Protein AF-A0A9D7C8M6-F1 (afdb_monomer_lite)

Sequence (426 aa):
MTTSRDESRGAADGFTLLFREEYPRLYGYVQRLCGEPDLAADVVQDAFVRLHARGERPGSTRAWLITVATNLLRNARTTHTRRRALLHRIVPGAGEGGASVVTDRDNPVRAMEASDERARVRAAIATLSRRDHELLSLLAGGYRYREMAEALQLNPASIGTLLARAKLSFRAAYGGHDDAPETGTIQALVHGELSPVEQAAAIGHEAVCEPCRAAVSQARREDAWVRGRLAALDETPPAVADVMPRVPRTPQRAQLRTRWGRAATVLVMLGGASLAWAMPTVRGPVMAWLGKAFRDATSRVAEPTPVVQLPTPTASPGSGVSVMPGARFTVTVAVSQDVGTVFVRVVDGAELSVRASGGNVSLESLDEALLVRNPDGDGDYFVEIPRTAPRVEVRVNATRLVLVEHGVIAPAGIALDTGWTSYPIR

Radius of gyration: 29.13 Å; chains: 1; bounding box: 79×61×92 Å

Foldseek 3Di:
DPPVVVVVVVVVVVLLVCCVVCVQLQLLLLCLVPVDNVLSLVLLLVLSVVCVLVVDADPQNLLSSLLSSVVSSVVVCVVVVVVVVVVCVVDVPPPCDDNPLPAPPPDPVVSVVLVVLLVLQVQLLVPADPLLSSLLSNLLSLHDLVSSCSNVVHDSLCSLVSPQVSLVSSCVSSPDDDDHGDDSVLSCLLSVNDDPVVNVVLVVCCVPPPVSVVNNVVSNVSSVVSSVSSCSSDDDRDDCVVSVPPPPPPPDPPDPPPPVVVVVPPPPPDDDDDDDDDDDDDDDDPVVVVVVVPVVPPPDDDDDDDDPDDDDPPADPFDKDKAQADQAAEEEEEAPDQEEKEWEAEDQDRIKMKGKRDAPWDWDDDPRYIYIYGHVRYTYMYIYHYLCHQWYWYYYPPHTQFIAGSQATPPVRHRGDRDIDIDGRD

Secondary structure (DSSP, 8-state):
--HHHHHHHHHHHHHHHHHHHHHHHHHHHHHHHHS-HHHHHHHHHHHHHHHHHT-SPPTTHHHHHHHHHHHHHHHHHHHHHHHHHHHHHHSTTTT---------TT-HHHHHHHHHHHHHHHHHHHTS-HHHHHHHHHHHTT--HHHHHHHHT--GGGHHHHHHHHHHHHHHHHT----PPPPHHHHHHHHT-S-HHHHHHHHHHHHH-HHHHHHHHHHHHHHHHHHHHHHTTPPPPPPHHHHS--------S-STTSSSTTTTTSSSSS--------------TTHHHHHHHTSTTS----PPPPP-PPPPP---S--EEEE---SSEEEEEEESSSB-EEEEEEESSSSEEEEEESS--EEEE-SSEEEEEETT-B-EEEEEEETT-SEEEEEETTEEEEEEETTEETTTTEE--SSPEEEE--

Structure (mmCIF, N/CA/C/O backbone):
data_AF-A0A9D7C8M6-F1
#
_entry.id   AF-A0A9D7C8M6-F1
#
loop_
_atom_site.group_PDB
_atom_site.id
_atom_site.type_symbol
_atom_site.label_atom_id
_atom_site.label_alt_id
_atom_site.label_comp_id
_atom_site.label_asym_id
_atom_site.label_entity_id
_atom_site.label_seq_id
_atom_site.pdbx_PDB_ins_code
_atom_site.Cartn_x
_atom_site.Cartn_y
_atom_site.Cartn_z
_atom_site.occupancy
_atom_site.B_iso_or_equiv
_atom_site.auth_seq_id
_atom_site.auth_comp_id
_atom_site.auth_asym_id
_atom_site.auth_atom_id
_atom_site.pdbx_PDB_model_num
ATOM 1 N N . MET A 1 1 ? -33.251 30.093 8.590 1.00 41.00 1 MET A N 1
ATOM 2 C CA . MET A 1 1 ? -33.376 28.658 8.953 1.00 41.00 1 MET A CA 1
ATOM 3 C C . MET A 1 1 ? -33.076 27.752 7.742 1.00 41.00 1 MET A C 1
ATOM 5 O O . MET A 1 1 ? -33.757 26.761 7.526 1.00 41.00 1 MET A O 1
ATOM 9 N N . THR A 1 2 ? -32.055 28.089 6.939 1.00 43.97 2 THR A N 1
ATOM 10 C CA . THR A 1 2 ? -31.780 27.501 5.607 1.00 43.97 2 THR A CA 1
ATOM 11 C C . THR A 1 2 ? -30.392 26.854 5.475 1.00 43.97 2 THR A C 1
ATOM 13 O O . THR A 1 2 ? -30.150 26.167 4.493 1.00 43.97 2 THR A O 1
ATOM 16 N N . THR A 1 3 ? -29.505 26.993 6.465 1.00 47.31 3 THR A N 1
ATOM 17 C CA . THR A 1 3 ? -28.091 26.571 6.395 1.00 47.31 3 THR A CA 1
ATOM 18 C C . THR A 1 3 ? -27.888 25.050 6.479 1.00 47.31 3 THR A C 1
ATOM 20 O O . THR A 1 3 ? -27.184 24.473 5.660 1.00 47.31 3 THR A O 1
ATOM 23 N N . SER A 1 4 ? -28.606 24.359 7.370 1.00 49.19 4 SER A N 1
ATOM 24 C CA . SER A 1 4 ? -28.454 22.904 7.588 1.00 49.19 4 SER A CA 1
ATOM 25 C C . SER A 1 4 ? -28.790 22.031 6.360 1.00 49.19 4 SER A C 1
ATOM 27 O O . SER A 1 4 ? -28.248 20.934 6.197 1.00 49.19 4 SER A O 1
ATOM 29 N N . ARG A 1 5 ? -29.689 22.495 5.479 1.00 43.88 5 ARG A N 1
ATOM 30 C CA . ARG A 1 5 ? -30.117 21.746 4.281 1.00 43.88 5 ARG A CA 1
ATOM 31 C C . ARG A 1 5 ? -29.143 21.895 3.109 1.00 43.88 5 ARG A C 1
ATOM 33 O O . ARG A 1 5 ? -29.113 21.025 2.244 1.00 43.88 5 ARG A O 1
ATOM 40 N N . ASP A 1 6 ? -28.377 22.981 3.094 1.00 48.97 6 ASP A N 1
ATOM 41 C CA . ASP A 1 6 ? -27.385 23.277 2.059 1.00 48.97 6 ASP A CA 1
ATOM 42 C C . ASP A 1 6 ? -26.040 22.606 2.391 1.00 48.97 6 ASP A C 1
ATOM 44 O O . ASP A 1 6 ? -25.444 21.943 1.546 1.00 48.97 6 ASP A O 1
ATOM 48 N N . GLU A 1 7 ? -25.643 22.618 3.671 1.00 52.38 7 GLU A N 1
ATOM 49 C CA . GLU A 1 7 ? -24.453 21.909 4.175 1.00 52.38 7 GLU A CA 1
ATOM 50 C C . GLU A 1 7 ? -24.545 20.386 3.991 1.00 52.38 7 GLU A C 1
ATOM 52 O O . GLU A 1 7 ? -23.583 19.737 3.580 1.00 52.38 7 GLU A O 1
ATOM 57 N N . SER A 1 8 ? -25.719 19.797 4.243 1.00 52.69 8 SER A N 1
ATOM 58 C CA . SER A 1 8 ? -25.940 18.353 4.069 1.00 52.69 8 SER A CA 1
ATOM 59 C C . SER A 1 8 ? -25.961 17.916 2.600 1.00 52.69 8 SER A C 1
ATOM 61 O O . SER A 1 8 ? -25.552 16.795 2.294 1.00 52.69 8 SER A O 1
ATOM 63 N N . ARG A 1 9 ? -26.379 18.798 1.681 1.00 53.88 9 ARG A N 1
ATOM 64 C CA . ARG A 1 9 ? -26.265 18.577 0.231 1.00 53.88 9 ARG A CA 1
ATOM 65 C C . ARG A 1 9 ? -24.811 18.656 -0.231 1.00 53.88 9 ARG A C 1
ATOM 67 O O . ARG A 1 9 ? -24.339 17.713 -0.854 1.00 53.88 9 ARG A O 1
ATOM 74 N N . GLY A 1 10 ? -24.081 19.697 0.170 1.00 54.91 10 GLY A N 1
ATOM 75 C CA . GLY A 1 10 ? -22.659 19.842 -0.158 1.00 54.91 10 GLY A CA 1
ATOM 76 C C . GLY A 1 10 ? -21.787 18.697 0.376 1.00 54.91 10 GLY A C 1
ATOM 77 O O . GLY A 1 10 ? -20.892 18.220 -0.322 1.00 54.91 10 GLY A O 1
ATOM 78 N N . ALA A 1 11 ? -22.076 18.185 1.578 1.00 57.66 11 ALA A N 1
ATOM 79 C CA . ALA A 1 11 ? -21.375 17.030 2.145 1.00 57.66 11 ALA A CA 1
ATOM 80 C C . ALA A 1 11 ? -21.662 15.717 1.386 1.00 57.66 11 ALA A C 1
ATOM 82 O O . ALA A 1 11 ? -20.740 14.929 1.153 1.00 57.66 11 ALA A O 1
ATOM 83 N N . ALA A 1 12 ? -22.914 15.492 0.968 1.00 60.81 12 ALA A N 1
ATOM 84 C CA . ALA A 1 12 ? -23.305 14.332 0.163 1.00 60.81 12 ALA A CA 1
ATOM 85 C C . ALA A 1 12 ? -22.683 14.370 -1.245 1.00 60.81 12 ALA A C 1
ATOM 87 O O . ALA A 1 12 ? -22.201 13.345 -1.741 1.00 60.81 12 ALA A O 1
ATOM 88 N N . ASP A 1 13 ? -22.614 15.553 -1.853 1.00 71.00 13 ASP A N 1
ATOM 89 C CA . ASP A 1 13 ? -21.980 15.758 -3.156 1.00 71.00 13 ASP A CA 1
ATOM 90 C C . ASP A 1 13 ? -20.459 15.558 -3.057 1.00 71.00 13 ASP A C 1
ATOM 92 O O . ASP A 1 13 ? -19.864 14.831 -3.856 1.00 71.00 13 ASP A O 1
ATOM 96 N N . GLY A 1 14 ? -19.831 16.085 -2.000 1.00 78.62 14 GLY A N 1
ATOM 97 C CA . GLY A 1 14 ? -18.407 15.893 -1.736 1.00 78.62 14 GLY A CA 1
ATOM 98 C C . GLY A 1 14 ? -18.023 14.437 -1.450 1.00 78.62 14 GLY A C 1
ATOM 99 O O . GLY A 1 14 ? -16.923 14.014 -1.815 1.00 78.62 14 GLY A O 1
ATOM 100 N N . PHE A 1 15 ? -18.875 13.660 -0.771 1.00 80.88 15 PHE A N 1
ATOM 101 C CA . PHE A 1 15 ? -18.652 12.221 -0.567 1.00 80.88 15 PHE A CA 1
ATOM 102 C C . PHE A 1 15 ? -18.799 11.443 -1.877 1.00 80.88 15 PHE A C 1
ATOM 104 O O . PHE A 1 15 ? -17.972 10.586 -2.171 1.00 80.88 15 PHE A O 1
ATOM 111 N N . THR A 1 16 ? -19.808 11.774 -2.684 1.00 81.38 16 THR A N 1
ATOM 112 C CA . THR A 1 16 ? -20.058 11.117 -3.976 1.00 81.38 16 THR A CA 1
ATOM 113 C C . THR A 1 16 ? -18.889 11.308 -4.943 1.00 81.38 16 THR A C 1
ATOM 115 O O . THR A 1 16 ? -18.483 10.354 -5.607 1.00 81.38 16 THR A O 1
ATOM 118 N N . LEU A 1 17 ? -18.317 12.515 -5.001 1.00 84.69 17 LEU A N 1
ATOM 119 C CA . LEU A 1 17 ? -17.122 12.793 -5.804 1.00 84.69 17 LEU A CA 1
ATOM 120 C C . LEU A 1 17 ? -15.916 11.984 -5.318 1.00 84.69 17 LEU A C 1
ATOM 122 O O . LEU A 1 17 ? -15.304 11.274 -6.111 1.00 84.69 17 LEU A O 1
ATOM 126 N N . LEU A 1 18 ? -15.643 12.005 -4.008 1.00 87.81 18 LEU A N 1
ATOM 127 C CA . LEU A 1 18 ? -14.565 11.210 -3.419 1.00 87.81 18 LEU A CA 1
ATOM 128 C C . LEU A 1 18 ? -14.733 9.715 -3.722 1.00 87.81 18 LEU A C 1
ATOM 130 O O . LEU A 1 18 ? -13.766 9.057 -4.086 1.00 87.81 18 LEU A O 1
ATOM 134 N N . PHE A 1 19 ? -15.947 9.178 -3.581 1.00 87.19 19 PHE A N 1
ATOM 135 C CA . PHE A 1 19 ? -16.233 7.774 -3.866 1.00 87.19 19 PHE A CA 1
ATOM 136 C C . PHE A 1 19 ? -15.944 7.440 -5.331 1.00 87.19 19 PHE A C 1
ATOM 138 O O . PHE A 1 19 ? -15.232 6.482 -5.605 1.00 87.19 19 PHE A O 1
ATOM 145 N N . ARG A 1 20 ? -16.441 8.246 -6.279 1.00 86.69 20 ARG A N 1
ATOM 146 C CA . ARG A 1 20 ? -16.210 8.027 -7.718 1.00 86.69 20 ARG A CA 1
ATOM 147 C C . ARG A 1 20 ? -14.730 8.039 -8.086 1.00 86.69 20 ARG A C 1
ATOM 149 O O . ARG A 1 20 ? -14.314 7.243 -8.920 1.00 86.69 20 ARG A O 1
ATOM 156 N N . GLU A 1 21 ? -13.957 8.933 -7.480 1.00 89.25 21 GLU A N 1
ATOM 157 C CA . GLU A 1 21 ? -12.525 9.068 -7.752 1.00 89.25 21 GLU A CA 1
ATOM 158 C C . GLU A 1 21 ? -11.691 7.960 -7.098 1.00 89.25 21 GLU A C 1
ATOM 160 O O . GLU A 1 21 ? -10.744 7.450 -7.695 1.00 89.25 21 GLU A O 1
ATOM 165 N N . GLU A 1 22 ? -12.018 7.599 -5.858 1.00 92.06 22 GLU A N 1
ATOM 166 C CA . GLU A 1 22 ? -11.144 6.781 -5.021 1.00 92.06 22 GLU A CA 1
ATOM 167 C C . GLU A 1 22 ? -11.535 5.298 -5.006 1.00 92.06 22 GLU A C 1
ATOM 169 O O . GLU A 1 22 ? -10.665 4.447 -4.822 1.00 92.06 22 GLU A O 1
ATOM 174 N N . TYR A 1 23 ? -12.804 4.962 -5.263 1.00 92.00 23 TYR A N 1
ATOM 175 C CA . TYR A 1 23 ? -13.274 3.575 -5.301 1.00 92.00 23 TYR A CA 1
ATOM 176 C C . TYR A 1 23 ? -12.474 2.698 -6.280 1.00 92.00 23 TYR A C 1
ATOM 178 O O . TYR A 1 23 ? -11.969 1.666 -5.838 1.00 92.00 23 TYR A O 1
ATOM 186 N N . PRO A 1 24 ? -12.254 3.089 -7.556 1.00 92.12 24 PRO A N 1
ATOM 187 C CA . PRO A 1 24 ? -11.516 2.246 -8.500 1.00 92.12 24 PRO A CA 1
ATOM 188 C C . PRO A 1 24 ? -10.067 1.992 -8.065 1.00 92.12 24 PRO A C 1
ATOM 190 O O . PRO A 1 24 ? -9.542 0.892 -8.232 1.00 92.12 24 PRO A O 1
ATOM 193 N N . ARG A 1 25 ? -9.420 3.004 -7.470 1.00 93.94 25 ARG A N 1
ATOM 194 C CA . ARG A 1 25 ? -8.023 2.931 -7.014 1.00 93.94 25 ARG A CA 1
ATOM 195 C C . ARG A 1 25 ? -7.882 2.008 -5.808 1.00 93.94 25 ARG A C 1
ATOM 197 O O . ARG A 1 25 ? -6.992 1.155 -5.793 1.00 93.94 25 ARG A O 1
ATOM 204 N N . LEU A 1 26 ? -8.783 2.153 -4.833 1.00 95.50 26 LEU A N 1
ATOM 205 C CA . LEU A 1 26 ? -8.794 1.334 -3.625 1.00 95.50 26 LEU A CA 1
ATOM 206 C C . LEU A 1 26 ? -9.194 -0.112 -3.937 1.00 95.50 26 LEU A C 1
ATOM 208 O O . LEU A 1 26 ? -8.595 -1.035 -3.390 1.00 95.50 26 LEU A O 1
ATOM 212 N N . TYR A 1 27 ? -10.139 -0.310 -4.860 1.00 94.56 27 TYR A N 1
ATOM 213 C CA . TYR A 1 27 ? -10.508 -1.627 -5.377 1.00 94.56 27 TYR A CA 1
ATOM 214 C C . TYR A 1 27 ? -9.325 -2.335 -6.024 1.00 94.56 27 TYR A C 1
ATOM 216 O O . TYR A 1 27 ? -8.972 -3.420 -5.574 1.00 94.56 27 TYR A O 1
ATOM 224 N N . GLY A 1 28 ? -8.644 -1.706 -6.988 1.00 93.31 28 GLY A N 1
ATOM 225 C CA . GLY A 1 28 ? -7.470 -2.314 -7.623 1.00 93.31 28 GLY A CA 1
ATOM 226 C C . GLY A 1 28 ? -6.359 -2.631 -6.614 1.00 93.31 28 GLY A C 1
ATOM 227 O O . GLY A 1 28 ? -5.719 -3.678 -6.689 1.00 93.31 28 GLY A O 1
ATOM 228 N N . TYR A 1 29 ? -6.154 -1.768 -5.610 1.00 95.69 29 TYR A N 1
ATOM 229 C CA . TYR A 1 29 ? -5.229 -2.051 -4.510 1.00 95.69 29 TYR A CA 1
ATOM 230 C C . TYR A 1 29 ? -5.611 -3.322 -3.737 1.00 95.69 29 TYR A C 1
ATOM 232 O O . TYR A 1 29 ? -4.783 -4.221 -3.599 1.00 95.69 29 TYR A O 1
ATOM 240 N N . VAL A 1 30 ? -6.851 -3.415 -3.250 1.00 94.56 30 VAL A N 1
ATOM 241 C CA . VAL A 1 30 ? -7.323 -4.556 -2.449 1.00 94.56 30 VAL A CA 1
ATOM 242 C C . VAL A 1 30 ? -7.353 -5.835 -3.287 1.00 94.56 30 VAL A C 1
ATOM 244 O O . VAL A 1 30 ? -6.917 -6.883 -2.811 1.00 94.56 30 VAL A O 1
ATOM 247 N N . GLN A 1 31 ? -7.794 -5.742 -4.541 1.00 92.38 31 GLN A N 1
ATOM 248 C CA . GLN A 1 31 ? -7.853 -6.858 -5.473 1.00 92.38 31 GLN A CA 1
ATOM 249 C C . GLN A 1 31 ? -6.464 -7.438 -5.739 1.00 92.38 31 GLN A C 1
ATOM 251 O O . GLN A 1 31 ? -6.288 -8.647 -5.631 1.00 92.38 31 GLN A O 1
ATOM 256 N N . ARG A 1 32 ? -5.451 -6.605 -6.011 1.00 92.62 32 ARG A N 1
ATOM 257 C CA . ARG A 1 32 ? -4.072 -7.093 -6.179 1.00 92.62 32 ARG A CA 1
ATOM 258 C C . ARG A 1 32 ? -3.557 -7.800 -4.933 1.00 92.62 32 ARG A C 1
ATOM 260 O O . ARG A 1 32 ? -2.863 -8.806 -5.049 1.00 92.62 32 ARG A O 1
ATOM 267 N N . LEU A 1 33 ? -3.971 -7.349 -3.746 1.00 92.12 33 LEU A N 1
ATOM 268 C CA . LEU A 1 33 ? -3.614 -8.027 -2.509 1.00 92.12 33 LEU A CA 1
ATOM 269 C C . LEU A 1 33 ? -4.253 -9.412 -2.380 1.00 92.12 33 LEU A C 1
ATOM 271 O O . LEU A 1 33 ? -3.555 -10.324 -1.932 1.00 92.12 33 LEU A O 1
ATOM 275 N N . CYS A 1 34 ? -5.557 -9.568 -2.647 1.00 88.25 34 CYS A N 1
ATOM 276 C CA . CYS A 1 34 ? -6.316 -10.799 -2.366 1.00 88.25 34 CYS A CA 1
ATOM 277 C C . CYS A 1 34 ? -6.532 -11.744 -3.542 1.00 88.25 34 CYS A C 1
ATOM 279 O O . CYS A 1 34 ? -6.701 -12.933 -3.299 1.00 88.25 34 CYS A O 1
ATOM 281 N N . GLY A 1 35 ? -6.520 -11.248 -4.775 1.00 85.38 35 GLY A N 1
ATOM 282 C CA . GLY A 1 35 ? -6.879 -12.015 -5.965 1.00 85.38 35 GLY A CA 1
ATOM 283 C C . GLY A 1 35 ? -8.346 -12.463 -6.006 1.00 85.38 35 GLY A C 1
ATOM 284 O O . GLY A 1 35 ? -8.677 -13.329 -6.807 1.00 85.38 35 GLY A O 1
ATOM 285 N N . GLU A 1 36 ? -9.204 -11.907 -5.144 1.00 83.81 36 GLU A N 1
ATOM 286 C CA . GLU A 1 36 ? -10.623 -12.253 -5.003 1.00 83.81 36 GLU A CA 1
ATOM 287 C C . GLU A 1 36 ? -11.480 -10.993 -5.250 1.00 83.81 36 GLU A C 1
ATOM 289 O O . GLU A 1 36 ? -11.573 -10.147 -4.355 1.00 83.81 36 GLU A O 1
ATOM 294 N N . PRO A 1 37 ? -12.082 -10.843 -6.445 1.00 82.75 37 PRO A N 1
ATOM 295 C CA . PRO A 1 37 ? -12.842 -9.651 -6.848 1.00 82.75 37 PRO A CA 1
ATOM 296 C C . PRO A 1 37 ? -13.997 -9.308 -5.903 1.00 82.75 37 PRO A C 1
ATOM 298 O O . PRO A 1 37 ? -14.113 -8.169 -5.453 1.00 82.75 37 PRO A O 1
ATOM 301 N N . ASP A 1 38 ? -14.798 -10.310 -5.533 1.00 79.38 38 ASP A N 1
ATOM 302 C CA . ASP A 1 38 ? -15.958 -10.130 -4.652 1.00 79.38 38 ASP A CA 1
ATOM 303 C C . ASP A 1 38 ? -15.526 -9.663 -3.256 1.00 79.38 38 ASP A C 1
ATOM 305 O O . ASP A 1 38 ? -16.035 -8.676 -2.726 1.00 79.38 38 ASP A O 1
ATOM 309 N N . LEU A 1 39 ? -14.495 -10.306 -2.693 1.00 83.06 39 LEU A N 1
ATOM 310 C CA . LEU A 1 39 ? -13.920 -9.901 -1.410 1.00 83.06 39 LEU A CA 1
ATOM 311 C C . LEU A 1 39 ? -13.350 -8.477 -1.474 1.00 83.06 39 LEU A C 1
ATOM 313 O O . LEU A 1 39 ? -13.449 -7.726 -0.503 1.00 83.06 39 LEU A O 1
ATOM 317 N N . ALA A 1 40 ? -12.736 -8.098 -2.597 1.00 87.12 40 ALA A N 1
ATOM 318 C CA . ALA A 1 40 ? -12.220 -6.750 -2.782 1.00 87.12 40 ALA A CA 1
ATOM 319 C C . ALA A 1 40 ? -13.347 -5.710 -2.809 1.00 87.12 40 ALA A C 1
ATOM 321 O O . ALA A 1 40 ? -13.237 -4.689 -2.126 1.00 87.12 40 ALA A O 1
ATOM 322 N N . ALA A 1 41 ? -14.435 -5.979 -3.535 1.00 83.88 41 ALA A N 1
ATOM 323 C CA . ALA A 1 41 ? -15.603 -5.104 -3.584 1.00 83.88 41 ALA A CA 1
ATOM 324 C C . ALA A 1 41 ? -16.205 -4.888 -2.186 1.00 83.88 41 ALA A C 1
ATOM 326 O O . ALA A 1 41 ? -16.398 -3.736 -1.785 1.00 83.88 41 ALA A O 1
ATOM 327 N N . ASP A 1 42 ? -16.399 -5.969 -1.426 1.00 80.81 42 ASP A N 1
ATOM 328 C CA . ASP A 1 42 ? -16.948 -5.933 -0.067 1.00 80.81 42 ASP A CA 1
ATOM 329 C C . ASP A 1 42 ? -16.059 -5.124 0.890 1.00 80.81 42 ASP A C 1
ATOM 331 O O . ASP A 1 42 ? -16.528 -4.219 1.584 1.00 80.81 42 ASP A O 1
ATOM 335 N N . VAL A 1 43 ? -14.748 -5.393 0.895 1.00 87.00 43 VAL A N 1
ATOM 336 C CA . VAL A 1 43 ? -13.779 -4.690 1.756 1.00 87.00 43 VAL A CA 1
ATOM 337 C C . VAL A 1 43 ? -13.760 -3.188 1.470 1.00 87.00 43 VAL A C 1
ATOM 339 O O . VAL A 1 43 ? -13.723 -2.373 2.397 1.00 87.00 43 VAL A O 1
ATOM 342 N N . VAL A 1 44 ? -13.768 -2.806 0.192 1.00 89.75 44 VAL A N 1
ATOM 343 C CA . VAL A 1 44 ? -13.757 -1.399 -0.225 1.00 89.75 44 VAL A CA 1
ATOM 344 C C . VAL A 1 44 ? -15.063 -0.724 0.176 1.00 89.75 44 VAL A C 1
ATOM 346 O O . VAL A 1 44 ? -15.039 0.369 0.746 1.00 89.75 44 VAL A O 1
ATOM 349 N N . GLN A 1 45 ? -16.202 -1.374 -0.072 1.00 84.00 45 GLN A N 1
ATOM 350 C CA . GLN A 1 45 ? -17.512 -0.861 0.313 1.00 84.00 45 GLN A CA 1
ATOM 351 C C . GLN A 1 45 ? -17.589 -0.620 1.826 1.00 84.00 45 GLN A C 1
ATOM 353 O O . GLN A 1 45 ? -17.963 0.476 2.252 1.00 84.00 45 GLN A O 1
ATOM 358 N N . ASP A 1 46 ? -17.156 -1.583 2.639 1.00 81.75 46 ASP A N 1
ATOM 359 C CA . ASP A 1 46 ? -17.108 -1.454 4.096 1.00 81.75 46 ASP A CA 1
ATOM 360 C C . ASP A 1 46 ? -16.209 -0.297 4.553 1.00 81.75 46 ASP A C 1
ATOM 362 O O . ASP A 1 46 ? -16.559 0.439 5.485 1.00 81.75 46 ASP A O 1
ATOM 366 N N . ALA A 1 47 ? -15.067 -0.081 3.893 1.00 87.44 47 ALA A N 1
ATOM 367 C CA . ALA A 1 47 ? -14.187 1.047 4.190 1.00 87.44 47 ALA A CA 1
ATOM 368 C C . ALA A 1 47 ? -14.886 2.399 3.943 1.00 87.44 47 ALA A C 1
ATOM 370 O O . ALA A 1 47 ? -14.831 3.290 4.797 1.00 87.44 47 ALA A O 1
ATOM 371 N N . PHE A 1 48 ? -15.608 2.545 2.826 1.00 86.81 48 PHE A N 1
ATOM 372 C CA . PHE A 1 48 ? -16.374 3.759 2.524 1.00 86.81 48 PHE A CA 1
ATOM 373 C C . PHE A 1 48 ? -17.592 3.948 3.435 1.00 86.81 48 PHE A C 1
ATOM 375 O O . PHE A 1 48 ? -17.888 5.081 3.823 1.00 86.81 48 PHE A O 1
ATOM 382 N N . VAL A 1 49 ? -18.274 2.871 3.837 1.00 83.06 49 VAL A N 1
ATOM 383 C CA . VAL A 1 49 ? -19.365 2.934 4.826 1.00 83.06 49 VAL A CA 1
ATOM 384 C C . VAL A 1 49 ? -18.839 3.445 6.168 1.00 83.06 49 VAL A C 1
ATOM 386 O O . VAL A 1 49 ? -19.447 4.333 6.770 1.00 83.06 49 VAL A O 1
ATOM 389 N N . ARG A 1 50 ? -17.676 2.958 6.618 1.00 82.69 50 ARG A N 1
ATOM 390 C CA . ARG A 1 50 ? -17.019 3.451 7.840 1.00 82.69 50 ARG A CA 1
ATOM 391 C C . ARG A 1 50 ? -16.596 4.913 7.715 1.00 82.69 50 ARG A C 1
ATOM 393 O O . ARG A 1 50 ? -16.751 5.661 8.678 1.00 82.69 50 ARG A O 1
ATOM 400 N N . LEU A 1 51 ? -16.106 5.332 6.545 1.00 84.69 51 LEU A N 1
ATOM 401 C CA . LEU A 1 51 ? -15.778 6.736 6.286 1.00 84.69 51 LEU A CA 1
ATOM 402 C C . LEU A 1 51 ? -17.022 7.625 6.405 1.00 84.69 51 LEU A C 1
ATOM 404 O O . LEU A 1 51 ? -16.978 8.658 7.065 1.00 84.69 51 LEU A O 1
ATOM 408 N N . HIS A 1 52 ? -18.136 7.209 5.800 1.00 80.69 52 HIS A N 1
ATOM 409 C CA . HIS A 1 52 ? -19.396 7.945 5.857 1.00 80.69 52 HIS A CA 1
ATOM 410 C C . HIS A 1 52 ? -19.949 8.023 7.289 1.00 80.69 52 HIS A C 1
ATOM 412 O O . HIS A 1 52 ? -20.392 9.081 7.731 1.00 80.69 52 HIS A O 1
ATOM 418 N N . ALA A 1 53 ? -19.900 6.918 8.041 1.00 74.12 53 ALA A N 1
ATOM 419 C CA . ALA A 1 53 ? -20.391 6.855 9.419 1.00 74.12 53 ALA A CA 1
ATOM 420 C C . ALA A 1 53 ? -19.580 7.718 10.400 1.00 74.12 53 ALA A C 1
ATOM 422 O O . ALA A 1 53 ? -20.119 8.147 11.419 1.00 74.12 53 ALA A O 1
ATOM 423 N N . ARG A 1 54 ? -18.304 7.995 10.095 1.00 80.94 54 ARG A N 1
ATOM 424 C CA . ARG A 1 54 ? -17.430 8.844 10.916 1.00 80.94 54 ARG A CA 1
ATOM 425 C C . ARG A 1 54 ? -17.913 10.297 10.995 1.00 80.94 54 ARG A C 1
ATOM 427 O O . ARG A 1 54 ? -17.610 10.974 11.971 1.00 80.94 54 ARG A O 1
ATOM 434 N N . GLY A 1 55 ? -18.645 10.780 9.990 1.00 69.12 55 GLY A N 1
ATOM 435 C CA . GLY A 1 55 ? -19.116 12.166 9.897 1.00 69.12 55 GLY A CA 1
ATOM 436 C C . GLY A 1 55 ? -18.010 13.163 9.532 1.00 69.12 55 GLY A C 1
ATOM 437 O O . GLY A 1 55 ? -18.142 13.887 8.548 1.00 69.12 55 GLY A O 1
ATOM 438 N N . GLU A 1 56 ? -16.898 13.167 10.270 1.00 72.88 56 GLU A N 1
ATOM 439 C CA . GLU A 1 56 ? -15.733 14.018 10.001 1.00 72.88 56 GLU A CA 1
ATOM 440 C C . GLU A 1 56 ? -14.667 13.299 9.166 1.00 72.88 56 GLU A C 1
ATOM 442 O O . GLU A 1 56 ? -14.301 12.146 9.430 1.00 72.88 56 GLU A O 1
ATOM 447 N N . ARG A 1 57 ? -14.124 13.999 8.161 1.00 75.88 57 ARG A N 1
ATOM 448 C CA . ARG A 1 57 ? -13.066 13.454 7.304 1.00 75.88 57 ARG A CA 1
ATOM 449 C C . ARG A 1 57 ? -11.736 13.386 8.066 1.00 75.88 57 ARG A C 1
ATOM 451 O O . ARG A 1 57 ? -11.330 14.386 8.652 1.00 75.88 57 ARG A O 1
ATOM 458 N N . PRO A 1 58 ? -11.019 12.251 8.021 1.00 79.69 58 PRO A N 1
ATOM 459 C CA . PRO A 1 58 ? -9.642 12.178 8.499 1.00 79.69 58 PRO A CA 1
ATOM 460 C C . PRO A 1 58 ? -8.749 13.177 7.757 1.00 79.69 58 PRO A C 1
ATOM 462 O O . PRO A 1 58 ? -8.968 13.419 6.565 1.00 79.69 58 PRO A O 1
ATOM 465 N N . GLY A 1 59 ? -7.703 13.674 8.431 1.00 76.56 59 GLY A N 1
ATOM 466 C CA . GLY A 1 59 ? -6.732 14.608 7.844 1.00 76.56 59 GLY A CA 1
ATOM 467 C C . GLY A 1 59 ? -6.170 14.115 6.505 1.00 76.56 59 GLY A C 1
ATOM 468 O O . GLY A 1 59 ? -6.107 14.875 5.542 1.00 76.56 59 GLY A O 1
ATOM 469 N N . SER A 1 60 ? -5.888 12.812 6.406 1.00 87.50 60 SER A N 1
ATOM 470 C CA . SER A 1 60 ? -5.563 12.125 5.155 1.00 87.50 60 SER A CA 1
ATOM 471 C C . SER A 1 60 ? -6.584 11.031 4.865 1.00 87.50 60 SER A C 1
ATOM 473 O O . SER A 1 60 ? -6.455 9.874 5.265 1.00 87.50 60 SER A O 1
ATOM 475 N N . THR A 1 61 ? -7.655 11.406 4.167 1.00 90.00 61 THR A N 1
ATOM 476 C CA . THR A 1 61 ? -8.760 10.479 3.882 1.00 90.00 61 THR A CA 1
ATOM 477 C C . THR A 1 61 ? -8.307 9.265 3.058 1.00 90.00 61 THR A C 1
ATOM 479 O O . THR A 1 61 ? -8.752 8.154 3.333 1.00 90.00 61 THR A O 1
ATOM 482 N N . ARG A 1 62 ? -7.388 9.443 2.096 1.00 92.94 62 ARG A N 1
ATOM 483 C CA . ARG A 1 62 ? -6.866 8.331 1.279 1.00 92.94 62 ARG A CA 1
ATOM 484 C C . ARG A 1 62 ? -6.004 7.367 2.086 1.00 92.94 62 ARG A C 1
ATOM 486 O O . ARG A 1 62 ? -6.234 6.166 2.015 1.00 92.94 62 ARG A O 1
ATOM 493 N N . ALA A 1 63 ? -5.066 7.878 2.887 1.00 91.81 63 ALA A N 1
ATOM 494 C CA . ALA A 1 63 ? -4.243 7.027 3.745 1.00 91.81 63 ALA A CA 1
ATOM 495 C C . ALA A 1 63 ? -5.108 6.248 4.742 1.00 91.81 63 ALA A C 1
ATOM 497 O O . ALA A 1 63 ? -4.930 5.047 4.917 1.00 91.81 63 ALA A O 1
ATOM 498 N N . TRP A 1 64 ? -6.113 6.909 5.324 1.00 94.44 64 TRP A N 1
ATOM 499 C CA . TRP A 1 64 ? -7.070 6.259 6.211 1.00 94.44 64 TRP A CA 1
ATOM 500 C C . TRP A 1 64 ? -7.862 5.146 5.511 1.00 94.44 64 TRP A C 1
ATOM 502 O O . TRP A 1 64 ? -7.999 4.058 6.069 1.00 94.44 64 TRP A O 1
ATOM 512 N N . LEU A 1 65 ? -8.351 5.387 4.289 1.00 95.00 65 LEU A N 1
ATOM 513 C CA . LEU A 1 65 ? -9.072 4.383 3.500 1.00 95.00 65 LEU A CA 1
ATOM 514 C C . LEU A 1 65 ? -8.198 3.161 3.203 1.00 95.00 65 LEU A C 1
ATOM 516 O O . LEU A 1 65 ? -8.665 2.040 3.395 1.00 95.00 65 LEU A O 1
ATOM 520 N N . ILE A 1 66 ? -6.934 3.371 2.813 1.00 96.12 66 ILE A N 1
ATOM 521 C CA . ILE A 1 66 ? -5.960 2.287 2.629 1.00 96.12 66 ILE A CA 1
ATOM 522 C C . ILE A 1 66 ? -5.827 1.495 3.933 1.00 96.12 66 ILE A C 1
ATOM 524 O O . ILE A 1 66 ? -6.070 0.294 3.939 1.00 96.12 66 ILE A O 1
ATOM 528 N N . THR A 1 67 ? -5.525 2.156 5.055 1.00 93.94 67 THR A N 1
ATOM 529 C CA . THR A 1 67 ? -5.344 1.494 6.358 1.00 93.94 67 THR A CA 1
ATOM 530 C C . THR A 1 67 ? -6.558 0.657 6.754 1.00 93.94 67 THR A C 1
ATOM 532 O O . THR A 1 67 ? -6.419 -0.495 7.176 1.00 93.94 67 THR A O 1
ATOM 535 N N . VAL A 1 68 ? -7.762 1.216 6.618 1.00 89.81 68 VAL A N 1
ATOM 536 C CA . VAL A 1 68 ? -9.007 0.523 6.965 1.00 89.81 68 VAL A CA 1
ATOM 537 C C . VAL A 1 68 ? -9.249 -0.666 6.045 1.00 89.81 68 VAL A C 1
ATOM 539 O O . VAL A 1 68 ? -9.532 -1.750 6.554 1.00 89.81 68 VAL A O 1
ATOM 542 N N . ALA A 1 69 ? -9.094 -0.501 4.730 1.00 92.25 69 ALA A N 1
ATOM 543 C CA . ALA A 1 69 ? -9.265 -1.581 3.764 1.00 92.25 69 ALA A CA 1
ATOM 544 C C . ALA A 1 69 ? -8.256 -2.716 4.001 1.00 92.25 69 ALA A C 1
ATOM 546 O O . ALA A 1 69 ? -8.635 -3.886 4.040 1.00 92.25 69 ALA A O 1
ATOM 547 N N . THR A 1 70 ? -6.986 -2.400 4.266 1.00 91.12 70 THR A N 1
ATOM 548 C CA . THR A 1 70 ? -5.962 -3.414 4.552 1.00 91.12 70 THR A CA 1
ATOM 549 C C . THR A 1 70 ? -6.251 -4.154 5.860 1.00 91.12 70 THR A C 1
ATOM 551 O O . THR A 1 70 ? -6.078 -5.371 5.935 1.00 91.12 70 THR A O 1
ATOM 554 N N . ASN A 1 71 ? -6.744 -3.463 6.892 1.00 86.88 71 ASN A N 1
ATOM 555 C CA . ASN A 1 71 ? -7.153 -4.097 8.150 1.00 86.88 71 ASN A CA 1
ATOM 556 C C . ASN A 1 71 ? -8.384 -4.998 7.978 1.00 86.88 71 ASN A C 1
ATOM 558 O O . ASN A 1 71 ? -8.401 -6.121 8.483 1.00 86.88 71 ASN A O 1
ATOM 562 N N . LEU A 1 72 ? -9.393 -4.530 7.240 1.00 83.94 72 LEU A N 1
ATOM 563 C CA . LEU A 1 72 ? -10.572 -5.315 6.875 1.00 83.94 72 LEU A CA 1
ATOM 564 C C . LEU A 1 72 ? -10.176 -6.581 6.117 1.00 83.94 72 LEU A C 1
ATOM 566 O O . LEU A 1 72 ? -10.599 -7.671 6.493 1.00 83.94 72 LEU A O 1
ATOM 570 N N . LEU A 1 73 ? -9.293 -6.457 5.126 1.00 87.88 73 LEU A N 1
ATOM 571 C CA . LEU A 1 73 ? -8.806 -7.589 4.350 1.00 87.88 73 LEU A CA 1
ATOM 572 C C . LEU A 1 73 ? -8.065 -8.615 5.220 1.00 87.88 73 LEU A C 1
ATOM 574 O O . LEU A 1 73 ? -8.286 -9.818 5.082 1.00 87.88 73 LEU A O 1
ATOM 578 N N . ARG A 1 74 ? -7.208 -8.167 6.149 1.00 84.56 74 ARG A N 1
ATOM 579 C CA . ARG A 1 74 ? -6.525 -9.067 7.099 1.00 84.56 74 ARG A CA 1
ATOM 580 C C . ARG A 1 74 ? -7.530 -9.825 7.971 1.00 84.56 74 ARG A C 1
ATOM 582 O O . ARG A 1 74 ? -7.408 -11.038 8.118 1.00 84.56 74 ARG A O 1
ATOM 589 N N . ASN A 1 75 ? -8.550 -9.142 8.488 1.00 75.62 75 ASN A N 1
ATOM 590 C CA . ASN A 1 75 ? -9.592 -9.760 9.313 1.00 75.62 75 ASN A CA 1
ATOM 591 C C . ASN A 1 75 ? -10.468 -10.739 8.517 1.00 75.62 75 ASN A C 1
ATOM 593 O O . ASN A 1 75 ? -10.810 -11.820 9.015 1.00 75.62 75 ASN A O 1
ATOM 597 N N . ALA A 1 76 ? -10.794 -10.386 7.272 1.00 74.19 76 ALA A N 1
ATOM 598 C CA . ALA A 1 76 ? -11.550 -11.233 6.364 1.00 74.19 76 ALA A CA 1
ATOM 599 C C . ALA A 1 76 ? -10.773 -12.510 6.039 1.00 74.19 76 ALA A C 1
ATOM 601 O O . ALA A 1 76 ? -11.343 -13.590 6.131 1.00 74.19 76 ALA A O 1
ATOM 602 N N . ARG A 1 77 ? -9.458 -12.422 5.788 1.00 65.12 77 ARG A N 1
ATOM 603 C CA . ARG A 1 77 ? -8.589 -13.597 5.603 1.00 65.12 77 ARG A CA 1
ATOM 604 C C . ARG A 1 77 ? -8.505 -14.471 6.841 1.00 65.12 77 ARG A C 1
ATOM 606 O O . ARG A 1 77 ? -8.622 -15.680 6.714 1.00 65.12 77 ARG A O 1
ATOM 613 N N . THR A 1 78 ? -8.366 -13.909 8.039 1.00 58.31 78 THR A N 1
ATOM 614 C CA . THR A 1 78 ? -8.361 -14.714 9.273 1.00 58.31 78 THR A CA 1
ATOM 615 C C . THR A 1 78 ? -9.675 -15.485 9.435 1.00 58.31 78 THR A C 1
ATOM 617 O O . THR A 1 78 ? -9.672 -16.660 9.802 1.00 58.31 78 THR A O 1
ATOM 620 N N . THR A 1 79 ? -10.800 -14.858 9.086 1.00 53.47 79 THR A N 1
ATOM 621 C CA . THR A 1 79 ? -12.129 -15.486 9.121 1.00 53.47 79 THR A CA 1
ATOM 622 C C . THR A 1 79 ? -12.320 -16.506 7.992 1.00 53.47 79 THR A C 1
ATOM 624 O O . THR A 1 79 ? -12.801 -17.606 8.254 1.00 53.47 79 THR A O 1
ATOM 627 N N . HIS A 1 80 ? -11.888 -16.204 6.762 1.00 49.41 80 HIS A N 1
ATOM 628 C CA . HIS A 1 80 ? -11.958 -17.098 5.601 1.00 49.41 80 HIS A CA 1
ATOM 629 C C . HIS A 1 80 ? -11.024 -18.298 5.730 1.00 49.41 80 HIS A C 1
ATOM 631 O O . HIS A 1 80 ? -11.444 -19.404 5.423 1.00 49.41 80 HIS A O 1
ATOM 637 N N . THR A 1 81 ? -9.801 -18.134 6.235 1.00 50.81 81 THR A N 1
ATOM 638 C CA . THR A 1 81 ? -8.870 -19.240 6.499 1.00 50.81 81 THR A CA 1
ATOM 639 C C . THR A 1 81 ? -9.415 -20.150 7.596 1.00 50.81 81 THR A C 1
ATOM 641 O O . THR A 1 81 ? -9.413 -21.365 7.425 1.00 50.81 81 THR A O 1
ATOM 644 N N . ARG A 1 82 ? -9.980 -19.594 8.682 1.00 49.09 82 ARG A N 1
ATOM 645 C CA . ARG A 1 82 ? -10.678 -20.387 9.713 1.00 49.09 82 ARG A CA 1
ATOM 646 C C . ARG A 1 82 ? -11.899 -21.109 9.142 1.00 49.09 82 ARG A C 1
ATOM 648 O O . ARG A 1 82 ? -12.078 -22.292 9.412 1.00 49.09 82 ARG A O 1
ATOM 655 N N . ARG A 1 83 ? -12.707 -20.433 8.319 1.00 42.53 83 ARG A N 1
ATOM 656 C CA . ARG A 1 83 ? -13.903 -21.002 7.682 1.00 42.53 83 ARG A CA 1
ATOM 657 C C . ARG A 1 83 ? -13.554 -22.062 6.638 1.00 42.53 83 ARG A C 1
ATOM 659 O O . ARG A 1 83 ? -14.198 -23.097 6.635 1.00 42.53 83 ARG A O 1
ATOM 666 N N . ARG A 1 84 ? -12.522 -21.867 5.811 1.00 47.00 84 ARG A N 1
ATOM 667 C CA . ARG A 1 84 ? -12.000 -22.862 4.856 1.00 47.00 84 ARG A CA 1
ATOM 668 C C . ARG A 1 84 ? -11.360 -24.042 5.574 1.00 47.00 84 ARG A C 1
ATOM 670 O O . ARG A 1 84 ? -11.595 -25.163 5.158 1.00 47.00 84 ARG A O 1
ATOM 677 N N . ALA A 1 85 ? -10.634 -23.830 6.671 1.00 51.09 85 ALA A N 1
ATOM 678 C CA . ALA A 1 85 ? -10.132 -24.923 7.505 1.00 51.09 85 ALA A CA 1
ATOM 679 C C . ALA A 1 85 ? -11.279 -25.728 8.147 1.00 51.09 85 ALA A C 1
ATOM 681 O O . ALA A 1 85 ? -11.205 -26.953 8.218 1.00 51.09 85 ALA A O 1
ATOM 682 N N . LEU A 1 86 ? -12.365 -25.060 8.561 1.00 48.81 86 LEU A N 1
ATOM 683 C CA . LEU A 1 86 ? -13.584 -25.721 9.037 1.00 48.81 86 LEU A CA 1
ATOM 684 C C . LEU A 1 86 ? -14.294 -26.481 7.907 1.00 48.81 86 LEU A C 1
ATOM 686 O O . LEU A 1 86 ? -14.638 -27.643 8.070 1.00 48.81 86 LEU A O 1
ATOM 690 N N . LEU A 1 87 ? -14.479 -25.849 6.747 1.00 46.09 87 LEU A N 1
ATOM 691 C CA . LEU A 1 87 ? -15.141 -26.440 5.584 1.00 46.09 87 LEU A CA 1
ATOM 692 C C . LEU A 1 87 ? -14.332 -27.596 4.994 1.00 46.09 87 LEU A C 1
ATOM 694 O O . LEU A 1 87 ? -14.929 -28.594 4.635 1.00 46.09 87 LEU A O 1
ATOM 698 N N . HIS A 1 88 ? -13.000 -27.528 4.977 1.00 48.62 88 HIS A N 1
ATOM 699 C CA . HIS A 1 88 ? -12.121 -28.627 4.567 1.00 48.62 88 HIS A CA 1
ATOM 700 C C . HIS A 1 88 ? -12.132 -29.789 5.575 1.00 48.62 88 HIS A C 1
ATOM 702 O O . HIS A 1 88 ? -11.908 -30.937 5.201 1.00 48.62 88 HIS A O 1
ATOM 708 N N . ARG A 1 89 ? -12.418 -29.515 6.858 1.00 52.66 89 ARG A N 1
ATOM 709 C CA . ARG A 1 89 ? -12.678 -30.552 7.873 1.00 52.66 89 ARG A CA 1
ATOM 710 C C . ARG A 1 89 ? -14.059 -31.196 7.731 1.00 52.66 89 ARG A C 1
ATOM 712 O O . ARG A 1 89 ? -14.212 -32.344 8.127 1.00 52.66 89 ARG A O 1
ATOM 719 N N . ILE A 1 90 ? -15.047 -30.470 7.206 1.00 51.06 90 ILE A N 1
ATOM 720 C CA . ILE A 1 90 ? -16.437 -30.940 7.060 1.00 51.06 90 ILE A CA 1
ATOM 721 C C . ILE A 1 90 ? -16.666 -31.595 5.684 1.00 51.06 90 ILE A C 1
ATOM 723 O O . ILE A 1 90 ? -17.412 -32.562 5.581 1.00 51.06 90 ILE A O 1
ATOM 727 N N . VAL A 1 91 ? -16.003 -31.099 4.637 1.00 48.28 91 VAL A N 1
ATOM 728 C CA . VAL A 1 91 ? -16.040 -31.593 3.254 1.00 48.28 91 VAL A CA 1
ATOM 729 C C . VAL A 1 91 ? -14.621 -31.513 2.663 1.00 48.28 91 VAL A C 1
ATOM 731 O O . VAL A 1 91 ? -14.205 -30.449 2.187 1.00 48.28 91 VAL A O 1
ATOM 734 N N . PRO A 1 92 ? -13.850 -32.614 2.677 1.00 39.06 92 PRO A N 1
ATOM 735 C CA . PRO A 1 92 ? -12.566 -32.675 1.984 1.00 39.06 92 PRO A CA 1
ATOM 736 C C . PRO A 1 92 ? -12.781 -32.389 0.486 1.00 39.06 92 PRO A C 1
ATOM 738 O O . PRO A 1 92 ? -13.560 -33.083 -0.162 1.00 39.06 92 PRO A O 1
ATOM 741 N N . GLY A 1 93 ? -12.140 -31.345 -0.053 1.00 50.41 93 GLY A N 1
ATOM 742 C CA . GLY A 1 93 ? -12.233 -30.963 -1.476 1.00 50.41 93 GLY A CA 1
ATOM 743 C C . GLY A 1 93 ? -13.067 -29.715 -1.808 1.00 50.41 93 GLY A C 1
ATOM 744 O O . GLY A 1 93 ? -13.014 -29.239 -2.935 1.00 50.41 93 GLY A O 1
ATOM 745 N N . ALA A 1 94 ? -13.768 -29.095 -0.852 1.00 46.22 94 ALA A N 1
ATOM 746 C CA . ALA A 1 94 ? -14.604 -27.907 -1.114 1.00 46.22 94 ALA A CA 1
ATOM 747 C C . ALA A 1 94 ? -13.825 -26.580 -1.330 1.00 46.22 94 ALA A C 1
ATOM 749 O O . ALA A 1 94 ? -14.414 -25.500 -1.319 1.00 46.22 94 ALA A O 1
ATOM 750 N N . GLY A 1 95 ? -12.495 -26.632 -1.466 1.00 39.78 95 GLY A N 1
ATOM 751 C CA . GLY A 1 95 ? -11.626 -25.453 -1.547 1.00 39.78 95 GLY A CA 1
ATOM 752 C C . GLY A 1 95 ? -11.244 -25.001 -2.961 1.00 39.78 95 GLY A C 1
ATOM 753 O O . GLY A 1 95 ? -10.649 -23.930 -3.098 1.00 39.78 95 GLY A O 1
ATOM 754 N N . GLU A 1 96 ? -11.556 -25.777 -3.994 1.00 44.44 96 GLU A N 1
ATOM 755 C CA . GLU A 1 96 ? -11.115 -25.514 -5.368 1.00 44.44 96 GLU A CA 1
ATOM 756 C C . GLU A 1 96 ? -12.296 -25.062 -6.231 1.00 44.44 96 GLU A C 1
ATOM 758 O O . GLU A 1 96 ? -13.005 -25.856 -6.835 1.00 44.44 96 GLU A O 1
ATOM 763 N N . GLY A 1 97 ? -12.543 -23.757 -6.256 1.00 34.50 97 GLY A N 1
ATOM 764 C CA . GLY A 1 97 ? -13.548 -23.148 -7.122 1.00 34.50 97 GLY A CA 1
ATOM 765 C C . GLY A 1 97 ? -13.760 -21.693 -6.722 1.00 34.50 97 GLY A C 1
ATOM 766 O O . GLY A 1 97 ? -14.045 -21.412 -5.567 1.00 34.50 97 GLY A O 1
ATOM 767 N N . GLY A 1 98 ? -13.584 -20.700 -7.579 1.00 33.69 98 GLY A N 1
ATOM 768 C CA . GLY A 1 98 ? -13.087 -20.686 -8.942 1.00 33.69 98 GLY A CA 1
ATOM 769 C C . GLY A 1 98 ? -12.694 -19.243 -9.233 1.00 33.69 98 GLY A C 1
ATOM 770 O O . GLY A 1 98 ? -13.411 -18.319 -8.857 1.00 33.69 98 GLY A O 1
ATOM 771 N N . ALA A 1 99 ? -11.545 -19.034 -9.872 1.00 34.09 99 ALA A N 1
ATOM 772 C CA . ALA A 1 99 ? -11.306 -17.761 -10.531 1.00 34.09 99 ALA A CA 1
ATOM 773 C C . ALA A 1 99 ? -12.330 -17.678 -11.668 1.00 34.09 99 ALA A C 1
ATOM 775 O O . ALA A 1 99 ? -12.275 -18.483 -12.599 1.00 34.09 99 ALA A O 1
ATOM 776 N N . SER A 1 100 ? -13.299 -16.769 -11.562 1.00 34.75 100 SER A N 1
ATOM 777 C CA . SER A 1 100 ? -14.198 -16.463 -12.670 1.00 34.75 100 SER A CA 1
ATOM 778 C C . SER A 1 100 ? -13.362 -15.796 -13.757 1.00 34.75 100 SER A C 1
ATOM 780 O O . SER A 1 100 ? -13.108 -14.595 -13.737 1.00 34.75 100 SER A O 1
ATOM 782 N N . VAL A 1 101 ? -12.837 -16.604 -14.676 1.00 38.19 101 VAL A N 1
ATOM 783 C CA . VAL A 1 101 ? -12.152 -16.100 -15.860 1.00 38.19 101 VAL A CA 1
ATOM 784 C C . VAL A 1 101 ? -13.234 -15.518 -16.758 1.00 38.19 101 VAL A C 1
ATOM 786 O O . VAL A 1 101 ? -13.898 -16.240 -17.500 1.00 38.19 101 VAL A O 1
ATOM 789 N N . VAL A 1 102 ? -13.428 -14.203 -16.690 1.00 38.12 102 VAL A N 1
ATOM 790 C CA . VAL A 1 102 ? -14.128 -13.476 -17.748 1.00 38.12 102 VAL A CA 1
ATOM 791 C C . VAL A 1 102 ? -13.237 -13.566 -18.986 1.00 38.12 102 VAL A C 1
ATOM 793 O O . VAL A 1 102 ? -12.244 -12.851 -19.115 1.00 38.12 102 VAL A O 1
ATOM 796 N N . THR A 1 103 ? -13.526 -14.536 -19.850 1.00 39.25 103 THR A N 1
ATOM 797 C CA . THR A 1 103 ? -12.830 -14.726 -21.122 1.00 39.25 103 THR A CA 1
ATOM 798 C C . THR A 1 103 ? -13.296 -13.664 -22.108 1.00 39.25 103 THR A C 1
ATOM 800 O O . THR A 1 103 ? -14.497 -13.561 -22.369 1.00 39.25 103 THR A O 1
ATOM 803 N N . ASP A 1 104 ? -12.356 -12.930 -22.698 1.00 38.62 104 ASP A N 1
ATOM 804 C CA . ASP A 1 104 ? -12.585 -12.221 -23.954 1.00 38.62 104 ASP A CA 1
ATOM 805 C C . ASP A 1 104 ? -12.929 -13.273 -25.025 1.00 38.62 104 ASP A C 1
ATOM 807 O O . ASP A 1 104 ? -12.087 -14.088 -25.412 1.00 38.62 104 ASP A O 1
ATOM 811 N N . ARG A 1 105 ? -14.211 -13.350 -25.409 1.00 47.25 105 ARG A N 1
ATOM 812 C CA . ARG A 1 105 ? -14.739 -14.409 -26.289 1.00 47.25 105 ARG A CA 1
ATOM 813 C C . ARG A 1 105 ? -14.288 -14.238 -27.743 1.00 47.25 105 ARG A C 1
ATOM 815 O O . ARG A 1 105 ? -14.480 -15.165 -28.527 1.00 47.25 105 ARG A O 1
ATOM 822 N N . ASP A 1 106 ? -13.657 -13.111 -28.076 1.00 50.75 106 ASP A N 1
ATOM 823 C CA . ASP A 1 106 ? -13.346 -12.734 -29.454 1.00 50.75 106 ASP A CA 1
ATOM 824 C C . ASP A 1 106 ? -11.923 -13.130 -29.897 1.00 50.75 106 ASP A C 1
ATOM 826 O O . ASP A 1 106 ? -11.623 -13.097 -31.092 1.00 50.75 106 ASP A O 1
ATOM 830 N N . ASN A 1 107 ? -11.038 -13.572 -28.985 1.00 58.12 107 ASN A N 1
ATOM 831 C CA . ASN A 1 107 ? -9.721 -14.107 -29.359 1.00 58.12 107 ASN A CA 1
ATOM 832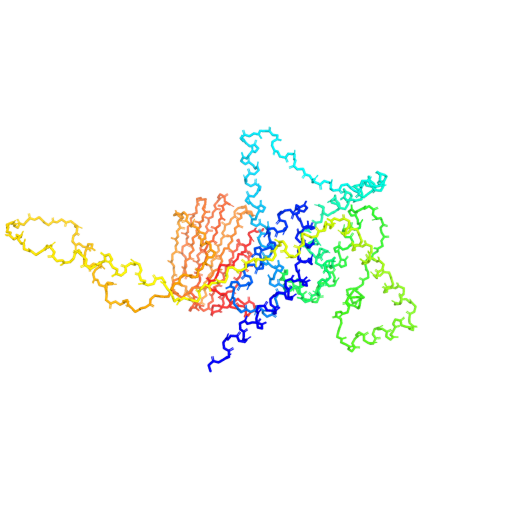 C C . ASN A 1 107 ? -9.136 -15.104 -28.325 1.00 58.12 107 ASN A C 1
ATOM 834 O O . ASN A 1 107 ? -8.547 -14.686 -27.323 1.00 58.12 107 ASN A O 1
ATOM 838 N N . PRO A 1 108 ? -9.205 -16.425 -28.580 1.00 60.16 108 PRO A N 1
ATOM 839 C CA . PRO A 1 108 ? -8.768 -17.448 -27.625 1.00 60.16 108 PRO A CA 1
ATOM 840 C C . PRO A 1 108 ? -7.254 -17.446 -27.361 1.00 60.16 108 PRO A C 1
ATOM 842 O O . PRO A 1 108 ? -6.832 -17.806 -26.264 1.00 60.16 108 PRO A O 1
ATOM 845 N N . VAL A 1 109 ? -6.432 -17.006 -28.322 1.00 60.00 109 VAL A N 1
ATOM 846 C CA . VAL A 1 109 ? -4.970 -16.918 -28.150 1.00 60.00 109 VAL A CA 1
ATOM 847 C C . VAL A 1 109 ? -4.621 -15.804 -27.166 1.00 60.00 109 VAL A C 1
ATOM 849 O O . VAL A 1 109 ? -3.881 -16.038 -26.216 1.00 60.00 109 VAL A O 1
ATOM 852 N N . ARG A 1 110 ? -5.233 -14.622 -27.316 1.00 57.19 110 ARG A N 1
ATOM 853 C CA . ARG A 1 110 ? -5.033 -13.502 -26.380 1.00 57.19 110 ARG A CA 1
ATOM 854 C C . ARG A 1 110 ? -5.557 -13.807 -24.979 1.00 57.19 110 ARG A C 1
ATOM 856 O O . ARG A 1 110 ? -4.931 -13.411 -24.000 1.00 57.19 110 ARG A O 1
ATOM 863 N N . ALA A 1 111 ? -6.678 -14.522 -24.869 1.00 59.53 111 ALA A N 1
ATOM 864 C CA . ALA A 1 111 ? -7.214 -14.949 -23.578 1.00 59.53 111 ALA A CA 1
ATOM 865 C C . ALA A 1 111 ? -6.258 -15.914 -22.848 1.00 59.53 111 ALA A C 1
ATOM 867 O O . ALA A 1 111 ? -6.073 -15.801 -21.635 1.00 59.53 111 ALA A O 1
ATOM 868 N N . MET A 1 112 ? -5.615 -16.824 -23.587 1.00 62.22 112 MET A N 1
ATOM 869 C CA . MET A 1 112 ? -4.618 -17.749 -23.043 1.00 62.22 112 MET A CA 1
ATOM 870 C C . MET A 1 112 ? -3.328 -17.023 -22.634 1.00 62.22 112 MET A C 1
ATOM 872 O O . MET A 1 112 ? -2.876 -17.186 -21.504 1.00 62.22 112 MET A O 1
ATOM 876 N N . GLU A 1 113 ? -2.795 -16.139 -23.482 1.00 63.69 113 GLU A N 1
ATOM 877 C CA . GLU A 1 113 ? -1.611 -15.322 -23.168 1.00 63.69 113 GLU A CA 1
ATOM 878 C C . GLU A 1 113 ? -1.826 -14.434 -21.929 1.00 63.69 113 GLU A C 1
ATOM 880 O O . GLU A 1 113 ? -0.957 -14.362 -21.055 1.00 63.69 113 GLU A O 1
ATOM 885 N N . ALA A 1 114 ? -3.003 -13.808 -21.808 1.00 70.00 114 ALA A N 1
ATOM 886 C CA . ALA A 1 114 ? -3.375 -13.014 -20.639 1.00 70.00 114 ALA A CA 1
ATOM 887 C C . ALA A 1 114 ? -3.504 -13.877 -19.371 1.00 70.00 114 ALA A C 1
ATOM 889 O O . ALA A 1 114 ? -3.124 -13.443 -18.281 1.00 70.00 114 ALA A O 1
ATOM 890 N N . SER A 1 115 ? -4.007 -15.110 -19.495 1.00 75.44 115 SER A N 1
ATOM 891 C CA . SER A 1 115 ? -4.064 -16.076 -18.391 1.00 75.44 115 SER A CA 1
ATOM 892 C C . SER A 1 115 ? -2.663 -16.483 -17.920 1.00 75.44 115 SER A C 1
ATOM 894 O O . SER A 1 115 ? -2.387 -16.461 -16.716 1.00 75.44 115 SER A O 1
ATOM 896 N N . ASP A 1 116 ? -1.753 -16.771 -18.851 1.00 78.56 116 ASP A N 1
ATOM 897 C CA . ASP A 1 116 ? -0.366 -17.147 -18.559 1.00 78.56 116 ASP A CA 1
ATOM 898 C C . ASP A 1 116 ? 0.436 -15.985 -17.962 1.00 78.56 116 ASP A C 1
ATOM 900 O O . ASP A 1 116 ? 1.273 -16.168 -17.073 1.00 78.56 116 ASP A O 1
ATOM 904 N N . GLU A 1 117 ? 0.197 -14.757 -18.424 1.00 82.94 117 GLU A N 1
ATOM 905 C CA . GLU A 1 117 ? 0.768 -13.560 -17.812 1.00 82.94 117 GLU A CA 1
ATOM 906 C C . GLU A 1 117 ? 0.244 -13.359 -16.385 1.00 82.94 117 GLU A C 1
ATOM 908 O O . GLU A 1 117 ? 1.046 -13.231 -15.459 1.00 82.94 117 GLU A O 1
ATOM 913 N N . ARG A 1 118 ? -1.076 -13.426 -16.171 1.00 84.62 118 ARG A N 1
ATOM 914 C CA . ARG A 1 118 ? -1.692 -13.347 -14.834 1.00 84.62 118 ARG A CA 1
ATOM 915 C C . ARG A 1 118 ? -1.153 -14.406 -13.879 1.00 84.62 118 ARG A C 1
ATOM 917 O O . ARG A 1 118 ? -0.967 -14.121 -12.697 1.00 84.62 118 ARG A O 1
ATOM 924 N N . ALA A 1 119 ? -0.929 -15.629 -14.357 1.00 83.00 119 ALA A N 1
ATOM 925 C CA . ALA A 1 119 ? -0.358 -16.707 -13.555 1.00 83.00 119 ALA A CA 1
ATOM 926 C C . ALA A 1 119 ? 1.083 -16.385 -13.127 1.00 83.00 119 ALA A C 1
ATOM 928 O O . ALA A 1 119 ? 1.404 -16.481 -11.942 1.00 83.00 119 ALA A O 1
ATOM 929 N N . ARG A 1 120 ? 1.923 -15.913 -14.058 1.00 85.19 120 ARG A N 1
ATOM 930 C CA . ARG A 1 120 ? 3.305 -15.494 -13.765 1.00 85.19 120 ARG A CA 1
ATOM 931 C C . ARG A 1 120 ? 3.368 -14.325 -12.786 1.00 85.19 120 ARG A C 1
ATOM 933 O O . ARG A 1 120 ? 4.160 -14.358 -11.849 1.00 85.19 120 ARG A O 1
ATOM 940 N N . VAL A 1 121 ? 2.514 -13.314 -12.959 1.00 89.75 121 VAL A N 1
ATOM 941 C CA . VAL A 1 121 ? 2.462 -12.166 -12.040 1.00 89.75 121 VAL A CA 1
ATOM 942 C C . VAL A 1 121 ? 2.033 -12.618 -10.642 1.00 89.75 121 VAL A C 1
ATOM 944 O O . VAL A 1 121 ? 2.678 -12.242 -9.665 1.00 89.75 121 VAL A O 1
ATOM 947 N N . ARG A 1 122 ? 1.001 -13.468 -10.527 1.00 88.06 122 ARG A N 1
ATOM 948 C CA . ARG A 1 122 ? 0.567 -14.025 -9.232 1.00 88.06 122 ARG A 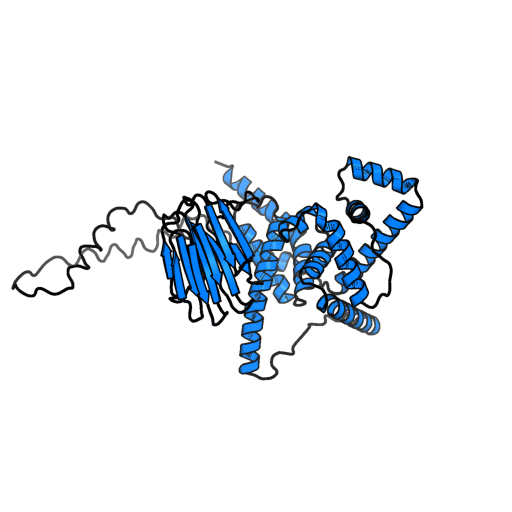CA 1
ATOM 949 C C . ARG A 1 122 ? 1.674 -14.823 -8.547 1.00 88.06 122 ARG A C 1
ATOM 951 O O . ARG A 1 122 ? 1.887 -14.637 -7.352 1.00 88.06 122 ARG A O 1
ATOM 958 N N . ALA A 1 123 ? 2.392 -15.660 -9.294 1.00 86.69 123 ALA A N 1
ATOM 959 C CA . ALA A 1 123 ? 3.517 -16.426 -8.767 1.00 86.69 123 ALA A CA 1
ATOM 960 C C . ALA A 1 123 ? 4.634 -15.509 -8.240 1.00 86.69 123 ALA A C 1
ATOM 962 O O . ALA A 1 123 ? 5.097 -15.702 -7.120 1.00 86.69 123 ALA A O 1
ATOM 963 N N . ALA A 1 124 ? 5.001 -14.469 -8.995 1.00 90.31 124 ALA A N 1
ATOM 964 C CA . ALA A 1 124 ? 6.028 -13.514 -8.584 1.00 90.31 124 ALA A CA 1
ATOM 965 C C . ALA A 1 124 ? 5.624 -12.707 -7.339 1.00 90.31 124 ALA A C 1
ATOM 967 O O . ALA A 1 124 ? 6.428 -12.494 -6.439 1.00 90.31 124 ALA A O 1
ATOM 968 N N . ILE A 1 125 ? 4.366 -12.266 -7.257 1.00 91.12 125 ILE A N 1
ATOM 969 C CA . ILE A 1 125 ? 3.852 -11.544 -6.086 1.00 91.12 125 ILE A CA 1
ATOM 970 C C . ILE A 1 125 ? 3.835 -12.430 -4.838 1.00 91.12 125 ILE A C 1
ATOM 972 O O . ILE A 1 125 ? 4.118 -11.943 -3.744 1.00 91.12 125 ILE A O 1
ATOM 976 N N . ALA A 1 126 ? 3.514 -13.718 -4.985 1.00 87.94 126 ALA A N 1
ATOM 977 C CA . ALA A 1 126 ? 3.415 -14.648 -3.863 1.00 87.94 126 ALA A CA 1
ATOM 978 C C . ALA A 1 126 ? 4.745 -14.839 -3.111 1.00 87.94 126 ALA A C 1
ATOM 980 O O . ALA A 1 126 ? 4.727 -15.211 -1.939 1.00 87.94 126 ALA A O 1
ATOM 981 N N . THR A 1 127 ? 5.886 -14.560 -3.749 1.00 89.69 127 THR A N 1
ATOM 982 C CA . THR A 1 127 ? 7.212 -14.644 -3.118 1.00 89.69 127 THR A CA 1
ATOM 983 C C . THR A 1 127 ? 7.661 -13.331 -2.475 1.00 89.69 127 THR A C 1
ATOM 985 O O . THR A 1 127 ? 8.696 -13.297 -1.811 1.00 89.69 127 THR A O 1
ATOM 988 N N . LEU A 1 128 ? 6.931 -12.230 -2.682 1.00 91.94 128 LEU A N 1
ATOM 989 C CA . LEU A 1 128 ? 7.284 -10.931 -2.117 1.00 91.94 128 LEU A CA 1
ATOM 990 C C . LEU A 1 128 ? 6.962 -10.860 -0.629 1.00 91.94 128 LEU A C 1
ATOM 992 O O . LEU A 1 128 ? 5.991 -11.440 -0.138 1.00 91.94 128 LEU A O 1
ATOM 996 N N . SER A 1 129 ? 7.731 -10.042 0.093 1.00 93.94 129 SER A N 1
ATOM 997 C CA . SER A 1 129 ? 7.332 -9.661 1.443 1.00 93.94 129 SER A CA 1
ATOM 998 C C . SER A 1 129 ? 5.991 -8.917 1.397 1.00 93.94 129 SER A C 1
ATOM 1000 O O . SER A 1 129 ? 5.700 -8.182 0.449 1.00 93.94 129 SER A O 1
ATOM 1002 N N . ARG A 1 130 ? 5.175 -9.051 2.452 1.00 91.25 130 ARG A N 1
ATOM 1003 C CA . ARG A 1 130 ? 3.872 -8.365 2.540 1.00 91.25 130 ARG A CA 1
ATOM 1004 C C . ARG A 1 130 ? 3.994 -6.865 2.268 1.00 91.25 130 ARG A C 1
ATOM 1006 O O . ARG A 1 130 ? 3.177 -6.309 1.546 1.00 91.25 130 ARG A O 1
ATOM 1013 N N . ARG A 1 131 ? 5.024 -6.230 2.832 1.00 94.19 131 ARG A N 1
ATOM 1014 C CA . ARG A 1 131 ? 5.268 -4.794 2.675 1.00 94.19 131 ARG A CA 1
ATOM 1015 C C . ARG A 1 131 ? 5.602 -4.433 1.230 1.00 94.19 131 ARG A C 1
ATOM 1017 O O . ARG A 1 131 ? 5.101 -3.431 0.739 1.00 94.19 131 ARG A O 1
ATOM 1024 N N . ASP A 1 132 ? 6.436 -5.227 0.563 1.00 95.00 132 ASP A N 1
ATOM 1025 C CA . ASP A 1 132 ? 6.815 -4.956 -0.827 1.00 95.00 132 ASP A CA 1
ATOM 1026 C C . ASP A 1 132 ? 5.603 -5.120 -1.747 1.00 95.00 132 ASP A C 1
ATOM 1028 O O . ASP A 1 132 ? 5.355 -4.265 -2.592 1.00 95.00 132 ASP A O 1
ATOM 1032 N N . HIS A 1 133 ? 4.779 -6.145 -1.516 1.00 95.25 133 HIS A N 1
ATOM 1033 C CA . HIS A 1 133 ? 3.516 -6.314 -2.229 1.00 95.25 133 HIS A CA 1
ATOM 1034 C C . HIS A 1 133 ? 2.537 -5.149 -1.974 1.00 95.25 133 HIS A C 1
ATOM 1036 O O . HIS A 1 133 ? 1.965 -4.612 -2.925 1.00 95.25 133 HIS A O 1
ATOM 1042 N N . GLU A 1 134 ? 2.371 -4.711 -0.720 1.00 96.12 134 GLU A N 1
ATOM 1043 C CA . GLU A 1 134 ? 1.545 -3.545 -0.369 1.00 96.12 134 GLU A CA 1
ATOM 1044 C C . GLU A 1 134 ? 2.057 -2.270 -1.068 1.00 96.12 134 GLU A C 1
ATOM 1046 O O . GLU A 1 134 ? 1.266 -1.559 -1.687 1.00 96.12 134 GLU A O 1
ATOM 1051 N N . LEU A 1 135 ? 3.368 -2.007 -1.048 1.00 96.56 135 LEU A N 1
ATOM 1052 C CA . LEU A 1 135 ? 3.987 -0.840 -1.688 1.00 96.56 135 LEU A CA 1
ATOM 1053 C C . LEU A 1 135 ? 3.836 -0.846 -3.211 1.00 96.56 135 LEU A C 1
ATOM 1055 O O . LEU A 1 135 ? 3.425 0.160 -3.786 1.00 96.56 135 LEU A O 1
ATOM 1059 N N . LEU A 1 136 ? 4.131 -1.967 -3.871 1.00 95.94 136 LEU A N 1
ATOM 1060 C CA . LEU A 1 136 ? 3.963 -2.096 -5.320 1.00 95.94 136 LEU A CA 1
ATOM 1061 C C . LEU A 1 136 ? 2.500 -1.956 -5.732 1.00 95.94 136 LEU A C 1
ATOM 1063 O O . LEU A 1 136 ? 2.192 -1.339 -6.753 1.00 95.94 136 LEU A O 1
ATOM 1067 N N . SER A 1 137 ? 1.590 -2.471 -4.908 1.00 96.25 137 SER A N 1
ATOM 1068 C CA . SER A 1 137 ? 0.162 -2.332 -5.146 1.00 96.25 137 SER A CA 1
ATOM 1069 C C . SER A 1 137 ? -0.300 -0.878 -5.002 1.00 96.25 137 SER A C 1
ATOM 1071 O O . SER A 1 137 ? -1.076 -0.380 -5.821 1.00 96.25 137 SER A O 1
ATOM 1073 N N . LEU A 1 138 ? 0.183 -0.147 -4.001 1.00 96.50 138 LEU A N 1
ATOM 1074 C CA . LEU A 1 138 ? -0.127 1.278 -3.883 1.00 96.50 138 LEU A CA 1
ATOM 1075 C C . LEU A 1 138 ? 0.506 2.091 -5.019 1.00 96.50 138 LEU A C 1
ATOM 1077 O O . LEU A 1 138 ? -0.136 2.984 -5.576 1.00 96.50 138 LEU A O 1
ATOM 1081 N N . LEU A 1 139 ? 1.729 1.742 -5.429 1.00 94.44 139 LEU A N 1
ATOM 1082 C CA . LEU A 1 139 ? 2.366 2.342 -6.594 1.00 94.44 139 LEU A CA 1
ATOM 1083 C C . LEU A 1 139 ? 1.477 2.166 -7.825 1.00 94.44 139 LEU A C 1
ATOM 1085 O O . LEU A 1 139 ? 1.119 3.168 -8.438 1.00 94.44 139 LEU A O 1
ATOM 1089 N N . ALA A 1 140 ? 1.049 0.940 -8.138 1.00 93.00 140 ALA A N 1
ATOM 1090 C CA . ALA A 1 140 ? 0.166 0.650 -9.269 1.00 93.00 140 ALA A CA 1
ATOM 1091 C C . ALA A 1 140 ? -1.155 1.438 -9.222 1.00 93.00 140 ALA A C 1
ATOM 1093 O O . ALA A 1 140 ? -1.566 1.977 -10.244 1.00 93.00 140 ALA A O 1
ATOM 1094 N N . GLY A 1 141 ? -1.744 1.624 -8.033 1.00 91.31 141 GLY A N 1
ATOM 1095 C CA . GLY A 1 141 ? -2.933 2.471 -7.819 1.00 91.31 141 GLY A CA 1
ATOM 1096 C C . GLY A 1 141 ? -2.689 3.986 -7.940 1.00 91.31 141 GLY A C 1
ATOM 1097 O O . GLY A 1 141 ? -3.616 4.789 -7.805 1.00 91.31 141 GLY A O 1
ATOM 1098 N N . GLY A 1 142 ? -1.440 4.397 -8.175 1.00 91.81 142 GLY A N 1
ATOM 1099 C CA . GLY A 1 142 ? -1.048 5.794 -8.359 1.00 91.81 142 GLY A CA 1
ATOM 1100 C C . GLY A 1 142 ? -1.086 6.607 -7.068 1.00 91.81 142 GLY A C 1
ATOM 1101 O O . GLY A 1 142 ? -1.332 7.810 -7.120 1.00 91.81 142 GLY A O 1
ATOM 1102 N N . TYR A 1 143 ? -0.947 5.967 -5.906 1.00 94.12 143 TYR A N 1
ATOM 1103 C CA . TYR A 1 143 ? -0.886 6.667 -4.622 1.00 94.12 143 TYR A CA 1
ATOM 1104 C C . TYR A 1 143 ? 0.416 7.458 -4.485 1.00 94.12 143 TYR A C 1
ATOM 1106 O O . TYR A 1 143 ? 1.439 7.075 -5.049 1.00 94.12 143 TYR A O 1
ATOM 1114 N N . ARG A 1 144 ? 0.373 8.567 -3.740 1.00 92.19 144 ARG A N 1
ATOM 1115 C CA . ARG A 1 144 ? 1.555 9.404 -3.469 1.00 92.19 144 ARG A CA 1
ATOM 1116 C C . ARG A 1 144 ? 2.373 8.854 -2.312 1.00 92.19 144 ARG A C 1
ATOM 1118 O O . ARG A 1 144 ? 1.828 8.186 -1.433 1.00 92.19 144 ARG A O 1
ATOM 1125 N N . TYR A 1 145 ? 3.650 9.212 -2.227 1.00 92.75 145 TYR A N 1
ATOM 1126 C CA . TYR A 1 145 ? 4.548 8.674 -1.195 1.00 92.75 145 TYR A CA 1
ATOM 1127 C C . TYR A 1 145 ? 4.076 8.990 0.214 1.00 92.75 145 TYR A C 1
ATOM 1129 O O . TYR A 1 145 ? 4.089 8.115 1.073 1.00 92.75 145 TYR A O 1
ATOM 1137 N N . ARG A 1 146 ? 3.588 10.212 0.443 1.00 90.94 146 ARG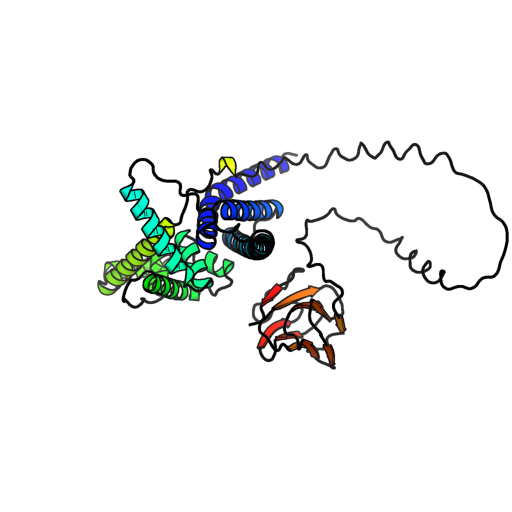 A N 1
ATOM 1138 C CA . ARG A 1 146 ? 2.999 10.596 1.733 1.00 90.94 146 ARG A CA 1
ATOM 1139 C C . ARG A 1 146 ? 1.796 9.724 2.118 1.00 90.94 146 ARG A C 1
ATOM 1141 O O . ARG A 1 146 ? 1.659 9.367 3.280 1.00 90.94 146 ARG A O 1
ATOM 1148 N N . GLU A 1 147 ? 0.956 9.357 1.145 1.00 92.44 147 GLU A N 1
ATOM 1149 C CA . GLU A 1 147 ? -0.248 8.544 1.368 1.00 92.44 147 GLU A CA 1
ATOM 1150 C C . GLU A 1 147 ? 0.155 7.101 1.698 1.00 92.44 147 GLU A C 1
ATOM 1152 O O . GLU A 1 147 ? -0.392 6.509 2.624 1.00 92.44 147 GLU A O 1
ATOM 1157 N N . MET A 1 148 ? 1.165 6.564 1.000 1.00 94.81 148 MET A N 1
ATOM 1158 C CA . MET A 1 148 ? 1.738 5.247 1.299 1.00 94.81 148 MET A CA 1
ATOM 1159 C C . MET A 1 148 ? 2.421 5.211 2.668 1.00 94.81 148 MET A C 1
ATOM 1161 O O . MET A 1 148 ? 2.226 4.267 3.428 1.00 94.81 148 MET A O 1
ATOM 1165 N N . ALA A 1 149 ? 3.223 6.231 2.981 1.00 91.12 149 ALA A N 1
ATOM 1166 C CA . ALA A 1 149 ? 3.957 6.339 4.235 1.00 91.12 149 ALA A CA 1
ATOM 1167 C C . ALA A 1 149 ? 3.013 6.370 5.432 1.00 91.12 149 ALA A C 1
ATOM 1169 O O . ALA A 1 149 ? 3.187 5.606 6.375 1.00 91.12 149 ALA A O 1
ATOM 1170 N N . GLU A 1 150 ? 1.980 7.204 5.364 1.00 92.19 150 GLU A N 1
ATOM 1171 C CA . GLU A 1 150 ? 0.983 7.313 6.421 1.00 92.19 150 GLU A CA 1
ATOM 1172 C C . GLU A 1 150 ? 0.159 6.027 6.560 1.00 92.19 150 GLU A C 1
ATOM 1174 O O . GLU A 1 150 ? -0.011 5.526 7.672 1.00 92.19 150 GLU A O 1
ATOM 1179 N N . ALA A 1 151 ? -0.291 5.442 5.445 1.00 91.81 151 ALA A N 1
ATOM 1180 C CA . ALA A 1 151 ? -1.100 4.226 5.473 1.00 91.81 151 ALA A CA 1
ATOM 1181 C C . ALA A 1 151 ? -0.336 3.004 6.011 1.00 91.81 151 ALA A C 1
ATOM 1183 O O . ALA A 1 151 ? -0.884 2.190 6.755 1.00 91.81 151 ALA A O 1
ATOM 1184 N N . LEU A 1 152 ? 0.940 2.870 5.637 1.00 87.94 152 LEU A N 1
ATOM 1185 C CA . LEU A 1 152 ? 1.791 1.746 6.032 1.00 87.94 152 LEU A CA 1
ATOM 1186 C C . LEU A 1 152 ? 2.623 2.027 7.293 1.00 87.94 152 LEU A C 1
ATOM 1188 O O . LEU A 1 152 ? 3.397 1.162 7.703 1.00 87.94 152 LEU A O 1
ATOM 1192 N N . GLN A 1 153 ? 2.469 3.207 7.907 1.00 89.38 153 GLN A N 1
ATOM 1193 C CA . GLN A 1 153 ? 3.237 3.664 9.073 1.00 89.38 153 GLN A CA 1
ATOM 1194 C C . GLN A 1 153 ? 4.760 3.593 8.851 1.00 89.38 153 GLN A C 1
ATOM 1196 O O . GLN A 1 153 ? 5.523 3.095 9.681 1.00 89.38 153 GLN A O 1
ATOM 1201 N N . LEU A 1 154 ? 5.206 4.083 7.696 1.00 89.19 154 LEU A N 1
ATOM 1202 C CA . LEU A 1 154 ? 6.607 4.131 7.282 1.00 89.19 154 LEU A CA 1
ATOM 1203 C C . LEU A 1 154 ? 7.120 5.575 7.266 1.00 89.19 154 LEU A C 1
ATOM 1205 O O . LEU A 1 154 ? 6.356 6.527 7.135 1.00 89.19 154 LEU A O 1
ATOM 1209 N N . ASN A 1 155 ? 8.440 5.742 7.345 1.00 86.25 155 ASN A N 1
ATOM 1210 C CA . ASN A 1 155 ? 9.066 7.049 7.158 1.00 86.25 155 ASN A CA 1
ATOM 1211 C C . ASN A 1 155 ? 8.906 7.503 5.686 1.00 86.25 155 ASN A C 1
ATOM 1213 O O . ASN A 1 155 ? 9.356 6.769 4.798 1.00 86.25 155 ASN A O 1
ATOM 1217 N N . PRO A 1 156 ? 8.342 8.699 5.404 1.00 85.25 156 PRO A N 1
ATOM 1218 C CA . PRO A 1 156 ? 8.199 9.224 4.043 1.00 85.25 156 PRO A CA 1
ATOM 1219 C C . PRO A 1 156 ? 9.504 9.230 3.238 1.00 85.25 156 PRO A C 1
ATOM 1221 O O . PRO A 1 156 ? 9.505 8.860 2.065 1.00 85.25 156 PRO A O 1
ATOM 1224 N N . ALA A 1 157 ? 10.633 9.550 3.879 1.00 82.12 157 ALA A N 1
ATOM 1225 C CA . ALA A 1 157 ? 11.947 9.574 3.233 1.00 82.12 157 ALA A CA 1
ATOM 1226 C C . ALA A 1 157 ? 12.429 8.178 2.794 1.00 82.12 157 ALA A C 1
ATOM 1228 O O . ALA A 1 157 ? 13.284 8.054 1.919 1.00 82.12 157 ALA A O 1
ATOM 1229 N N . SER A 1 158 ? 11.887 7.109 3.384 1.00 86.94 158 SER A N 1
ATOM 1230 C CA . SER A 1 158 ? 12.245 5.728 3.051 1.00 86.94 158 SER A CA 1
ATOM 1231 C C . SER A 1 158 ? 11.402 5.134 1.920 1.00 86.94 158 SER A C 1
ATOM 1233 O O . SER A 1 158 ? 11.758 4.080 1.404 1.00 86.94 158 SER A O 1
ATOM 1235 N N . ILE A 1 159 ? 10.299 5.768 1.504 1.00 90.38 159 ILE A N 1
ATOM 1236 C CA . ILE A 1 159 ? 9.393 5.181 0.502 1.00 90.38 159 ILE A CA 1
ATOM 1237 C C . ILE A 1 159 ? 10.097 4.954 -0.837 1.00 90.38 159 ILE A C 1
ATOM 1239 O O . ILE A 1 159 ? 9.973 3.872 -1.406 1.00 90.38 159 ILE A O 1
ATOM 1243 N N . GLY A 1 160 ? 10.898 5.916 -1.307 1.00 84.94 160 GLY A N 1
ATOM 1244 C CA . GLY A 1 160 ? 11.629 5.778 -2.570 1.00 84.94 160 GLY A CA 1
ATOM 1245 C C . GLY A 1 160 ? 12.593 4.587 -2.581 1.00 84.94 160 GLY A C 1
ATOM 1246 O O . GLY A 1 160 ? 12.601 3.810 -3.535 1.00 84.94 160 GLY A O 1
ATOM 1247 N N . THR A 1 161 ? 13.359 4.390 -1.503 1.00 85.81 161 THR A N 1
ATOM 1248 C CA . THR A 1 161 ? 14.305 3.265 -1.390 1.00 85.81 161 THR A CA 1
ATOM 1249 C C . THR A 1 161 ? 13.597 1.925 -1.196 1.00 85.81 161 THR A C 1
ATOM 1251 O O . THR A 1 161 ? 14.027 0.915 -1.754 1.00 85.81 161 THR A O 1
ATOM 1254 N N . LEU A 1 162 ? 12.488 1.902 -0.452 1.00 89.44 162 LEU A N 1
ATOM 1255 C CA . LEU A 1 162 ? 11.664 0.705 -0.288 1.00 89.44 162 LEU A CA 1
ATOM 1256 C C . LEU A 1 162 ? 10.996 0.290 -1.602 1.00 89.44 162 LEU A C 1
ATOM 1258 O O . LEU A 1 162 ? 11.009 -0.892 -1.929 1.00 89.44 162 LEU A O 1
ATOM 1262 N N . LEU A 1 163 ? 10.478 1.238 -2.387 1.00 92.19 163 LEU A N 1
ATOM 1263 C CA . LEU A 1 163 ? 9.907 0.957 -3.704 1.00 92.19 163 LEU A CA 1
ATOM 1264 C C . LEU A 1 163 ? 10.958 0.446 -4.686 1.00 92.19 163 LEU A C 1
ATOM 1266 O O . LEU A 1 163 ? 10.693 -0.522 -5.392 1.00 92.19 163 LEU A O 1
ATOM 1270 N N . ALA A 1 164 ? 12.155 1.038 -4.708 1.00 85.00 164 ALA A N 1
ATOM 1271 C CA . ALA A 1 164 ? 13.255 0.532 -5.527 1.00 85.00 164 ALA A CA 1
ATOM 1272 C C . ALA A 1 164 ? 13.562 -0.942 -5.195 1.00 85.00 164 ALA A C 1
ATOM 1274 O O . ALA A 1 164 ? 13.592 -1.791 -6.085 1.00 85.00 164 ALA A O 1
ATOM 1275 N N . ARG A 1 165 ? 13.675 -1.277 -3.902 1.00 88.06 165 ARG A N 1
ATOM 1276 C CA . ARG A 1 165 ? 13.878 -2.662 -3.442 1.00 88.06 165 ARG A CA 1
ATOM 1277 C C . ARG A 1 165 ? 12.712 -3.588 -3.799 1.00 88.06 165 ARG A C 1
ATOM 1279 O O . ARG A 1 165 ? 12.937 -4.725 -4.213 1.00 88.06 165 ARG A O 1
ATOM 1286 N N . ALA A 1 166 ? 11.478 -3.121 -3.641 1.00 92.19 166 ALA A N 1
ATOM 1287 C CA . ALA A 1 166 ? 10.289 -3.903 -3.953 1.00 92.19 166 ALA A CA 1
ATOM 1288 C C . ALA A 1 166 ? 10.215 -4.230 -5.455 1.00 92.19 166 ALA A C 1
ATOM 1290 O O . ALA A 1 166 ? 9.966 -5.377 -5.821 1.00 92.19 166 ALA A O 1
ATOM 1291 N N . LYS A 1 167 ? 10.517 -3.257 -6.327 1.00 90.50 167 LYS A N 1
ATOM 1292 C CA . LYS A 1 167 ? 10.558 -3.447 -7.787 1.00 90.50 167 LYS A CA 1
ATOM 1293 C C . LYS A 1 167 ? 11.610 -4.470 -8.214 1.00 90.50 167 LYS A C 1
ATOM 1295 O O . LYS A 1 167 ? 11.327 -5.308 -9.067 1.00 90.50 167 LYS A O 1
ATOM 1300 N N . LEU A 1 168 ? 12.787 -4.450 -7.589 1.00 86.75 168 LEU A N 1
ATOM 1301 C CA . LEU A 1 168 ? 13.809 -5.474 -7.817 1.00 86.75 168 LEU A CA 1
ATOM 1302 C C . LEU A 1 168 ? 13.355 -6.861 -7.388 1.00 86.75 168 LEU A C 1
ATOM 1304 O O . LEU A 1 168 ? 13.491 -7.813 -8.149 1.00 86.75 168 LEU A O 1
ATOM 1308 N N . SER A 1 169 ? 12.791 -6.961 -6.184 1.00 89.44 169 SER A N 1
ATOM 1309 C CA . SER A 1 169 ? 12.295 -8.232 -5.650 1.00 89.44 169 SER A CA 1
ATOM 1310 C C . SER A 1 169 ? 11.240 -8.827 -6.584 1.00 89.44 169 SER A C 1
ATOM 1312 O O . SER A 1 169 ? 11.264 -10.021 -6.868 1.00 89.44 169 SER A O 1
ATOM 1314 N N . PHE A 1 170 ? 10.363 -7.982 -7.136 1.00 91.69 170 PHE A N 1
ATOM 1315 C CA . PHE A 1 170 ? 9.367 -8.393 -8.121 1.00 91.69 170 PHE A CA 1
ATOM 1316 C C . PHE A 1 170 ? 9.988 -8.849 -9.443 1.00 91.69 170 PHE A C 1
ATOM 1318 O O . PHE A 1 170 ? 9.576 -9.873 -9.975 1.00 91.69 170 PHE A O 1
ATOM 1325 N N . ARG A 1 171 ? 10.997 -8.148 -9.969 1.00 88.06 171 ARG A N 1
ATOM 1326 C CA . ARG A 1 171 ? 11.691 -8.567 -11.199 1.00 88.06 171 ARG A CA 1
ATOM 1327 C C . ARG A 1 171 ? 12.406 -9.901 -11.058 1.00 88.06 171 ARG A C 1
ATOM 1329 O O . ARG A 1 171 ? 12.236 -10.757 -11.925 1.00 88.06 171 ARG A O 1
ATOM 1336 N N . ALA A 1 172 ? 13.152 -10.069 -9.968 1.00 86.19 172 ALA A N 1
ATOM 1337 C CA . ALA A 1 172 ? 13.838 -11.316 -9.664 1.00 86.19 172 ALA A CA 1
ATOM 1338 C C . ALA A 1 172 ? 12.831 -12.474 -9.573 1.00 86.19 172 ALA A C 1
ATOM 1340 O O . ALA A 1 172 ? 13.033 -13.522 -10.178 1.00 86.19 172 ALA A O 1
ATOM 1341 N N . ALA A 1 173 ? 11.696 -12.251 -8.903 1.00 87.38 173 ALA A N 1
ATOM 1342 C CA . ALA A 1 173 ? 10.622 -13.234 -8.799 1.00 87.38 173 ALA A CA 1
ATOM 1343 C C . ALA A 1 173 ? 9.886 -13.501 -10.129 1.00 87.38 173 ALA A C 1
ATOM 1345 O O . ALA A 1 173 ? 9.403 -14.607 -10.353 1.00 87.38 173 ALA A O 1
ATOM 1346 N N . TYR A 1 174 ? 9.794 -12.508 -11.021 1.00 85.44 174 TYR A N 1
ATOM 1347 C CA . TYR A 1 174 ? 9.123 -12.627 -12.322 1.00 85.44 174 TYR A CA 1
ATOM 1348 C C . TYR A 1 174 ? 9.997 -13.288 -13.408 1.00 85.44 174 TYR A C 1
ATOM 1350 O O . TYR A 1 174 ? 9.472 -13.694 -14.444 1.00 85.44 174 TYR A O 1
ATOM 1358 N N . GLY A 1 175 ? 11.310 -13.425 -13.183 1.00 75.25 175 GLY A N 1
ATOM 1359 C CA . GLY A 1 175 ? 12.247 -14.102 -14.093 1.00 75.25 175 GLY A CA 1
ATOM 1360 C C . GLY A 1 175 ? 13.194 -13.183 -14.877 1.00 75.25 175 GLY A C 1
ATOM 1361 O O . GLY A 1 175 ? 13.822 -13.636 -15.833 1.00 75.25 175 GLY A O 1
ATOM 1362 N N . GLY A 1 176 ? 13.311 -11.903 -14.503 1.00 63.97 176 GLY A N 1
ATOM 1363 C CA . GLY A 1 176 ? 14.323 -11.001 -15.063 1.00 63.97 176 GLY A CA 1
ATOM 1364 C C . GLY A 1 176 ? 15.661 -11.138 -14.332 1.00 63.97 176 GLY A C 1
ATOM 1365 O O . GLY A 1 176 ? 15.692 -10.989 -13.113 1.00 63.97 176 GLY A O 1
ATOM 1366 N N . HIS A 1 177 ? 16.749 -11.399 -15.065 1.00 46.47 177 HIS A N 1
ATOM 1367 C CA . HIS A 1 177 ? 18.115 -11.305 -14.539 1.00 46.47 177 HIS A CA 1
ATOM 1368 C C . HIS A 1 177 ? 18.658 -9.883 -14.758 1.00 46.47 177 HIS A C 1
ATOM 1370 O O . HIS A 1 177 ? 18.638 -9.392 -15.883 1.00 46.47 177 HIS A O 1
ATOM 1376 N N . ASP A 1 178 ? 19.084 -9.284 -13.643 1.00 50.69 178 ASP A N 1
ATOM 1377 C CA . ASP A 1 178 ? 19.982 -8.142 -13.417 1.00 50.69 178 ASP A CA 1
ATOM 1378 C C . ASP A 1 178 ? 19.826 -6.832 -14.214 1.00 50.69 178 ASP A C 1
ATOM 1380 O O . ASP A 1 178 ? 20.160 -6.742 -15.386 1.00 50.69 178 ASP A O 1
ATOM 1384 N N . ASP A 1 179 ? 19.440 -5.783 -13.473 1.00 47.31 179 ASP A N 1
ATOM 1385 C CA . ASP A 1 179 ? 20.113 -4.475 -13.409 1.00 47.31 179 ASP A CA 1
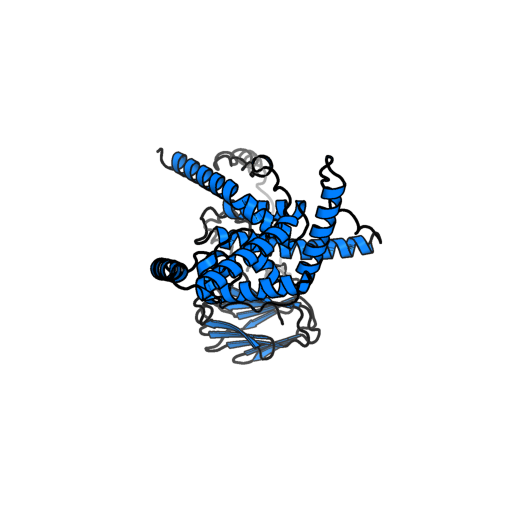ATOM 1386 C C . ASP A 1 179 ? 19.891 -3.909 -11.984 1.00 47.31 179 ASP A C 1
ATOM 1388 O O . ASP A 1 179 ? 18.790 -4.002 -11.429 1.00 47.31 179 ASP A O 1
ATOM 1392 N N . ALA A 1 180 ? 20.943 -3.381 -11.348 1.00 45.59 180 ALA A N 1
ATOM 1393 C CA . ALA A 1 180 ? 20.914 -2.847 -9.978 1.00 45.59 180 ALA A CA 1
ATOM 1394 C C . ALA A 1 180 ? 20.054 -1.564 -9.869 1.00 45.59 180 ALA A C 1
ATOM 1396 O O . ALA A 1 180 ? 19.924 -0.834 -10.850 1.00 45.59 180 ALA A O 1
ATOM 1397 N N . PRO A 1 181 ? 19.476 -1.232 -8.696 1.00 52.16 181 PRO A N 1
ATOM 1398 C CA . PRO A 1 181 ? 18.588 -0.087 -8.580 1.00 52.16 181 PRO A CA 1
ATOM 1399 C C . PRO A 1 181 ? 19.389 1.209 -8.435 1.00 52.16 181 PRO A C 1
ATOM 1401 O O . PRO A 1 181 ? 20.342 1.302 -7.658 1.00 52.16 181 PRO A O 1
ATOM 1404 N N . GLU A 1 182 ? 18.917 2.245 -9.113 1.00 56.47 182 GLU A N 1
ATOM 1405 C CA . GLU A 1 182 ? 19.334 3.620 -8.883 1.00 56.47 182 GLU A CA 1
ATOM 1406 C C . GLU A 1 182 ? 18.695 4.217 -7.614 1.00 56.47 182 GLU A C 1
ATOM 1408 O O . GLU A 1 182 ? 17.677 3.759 -7.085 1.00 56.47 182 GLU A O 1
ATOM 1413 N N . THR A 1 183 ? 19.345 5.261 -7.107 1.00 61.34 183 THR A N 1
ATOM 1414 C CA . THR A 1 183 ? 19.119 5.957 -5.836 1.00 61.34 183 THR A CA 1
ATOM 1415 C C . THR A 1 183 ? 17.667 6.415 -5.633 1.00 61.34 183 THR A C 1
ATOM 1417 O O . THR A 1 183 ? 17.016 6.900 -6.557 1.00 61.34 183 THR A O 1
ATOM 1420 N N . GLY A 1 184 ? 17.170 6.380 -4.387 1.00 67.44 184 GLY A N 1
ATOM 1421 C CA . GLY A 1 184 ? 15.802 6.804 -4.032 1.00 67.44 184 GLY A CA 1
ATOM 1422 C C . GLY A 1 184 ? 15.400 8.215 -4.503 1.00 67.44 184 GLY A C 1
ATOM 1423 O O . GLY A 1 184 ? 14.210 8.477 -4.669 1.00 67.44 184 GLY A O 1
ATOM 1424 N N . THR A 1 185 ? 16.368 9.095 -4.779 1.00 76.88 185 THR A N 1
ATOM 1425 C CA . THR A 1 185 ? 16.166 10.443 -5.338 1.00 76.88 185 THR A CA 1
ATOM 1426 C C . THR A 1 185 ? 15.632 10.432 -6.772 1.00 76.88 185 THR A C 1
ATOM 1428 O O . THR A 1 185 ? 14.720 11.195 -7.079 1.00 76.88 185 THR A O 1
ATOM 1431 N N . ILE A 1 186 ? 16.143 9.553 -7.645 1.00 82.50 186 ILE A N 1
ATOM 1432 C CA . ILE A 1 186 ? 15.652 9.427 -9.032 1.00 82.50 186 ILE A CA 1
ATOM 1433 C C . ILE A 1 186 ? 14.207 8.937 -9.016 1.00 82.50 186 ILE A C 1
ATOM 1435 O O . ILE A 1 186 ? 13.354 9.459 -9.729 1.00 82.50 186 ILE A O 1
ATOM 1439 N N . GLN A 1 187 ? 13.903 7.998 -8.123 1.00 82.44 187 GLN A N 1
ATOM 1440 C CA . GLN A 1 187 ? 12.541 7.528 -7.944 1.00 82.44 187 GLN A CA 1
ATOM 1441 C C . GLN A 1 187 ? 11.616 8.660 -7.450 1.00 82.44 187 GLN A C 1
ATOM 1443 O O . GLN A 1 187 ? 10.527 8.834 -7.987 1.00 82.44 187 GLN A O 1
ATOM 1448 N N . ALA A 1 188 ? 12.038 9.465 -6.468 1.00 83.50 188 ALA A N 1
ATOM 1449 C CA . ALA A 1 188 ? 11.253 10.613 -6.002 1.00 83.50 188 ALA A CA 1
ATOM 1450 C C . ALA A 1 188 ? 10.995 11.644 -7.120 1.00 83.50 188 ALA A C 1
ATOM 1452 O O . ALA A 1 188 ? 9.880 12.150 -7.229 1.00 83.50 188 ALA A O 1
ATOM 1453 N N . LEU A 1 189 ? 11.978 11.893 -7.993 1.00 85.56 189 LEU A N 1
ATOM 1454 C CA . LEU A 1 189 ? 11.823 12.736 -9.183 1.00 85.56 189 LEU A CA 1
ATOM 1455 C C . LEU A 1 189 ? 10.768 12.181 -10.153 1.00 85.56 189 LEU A C 1
ATOM 1457 O O . LEU A 1 189 ? 9.906 12.932 -10.615 1.00 85.56 189 LEU A O 1
ATOM 1461 N N . VAL A 1 190 ? 10.820 10.874 -10.446 1.00 87.75 190 VAL A N 1
ATOM 1462 C CA . VAL A 1 190 ? 9.887 10.192 -11.364 1.00 87.75 190 VAL A CA 1
ATOM 1463 C C . VAL A 1 190 ? 8.437 10.282 -10.878 1.00 87.75 190 VAL A C 1
ATOM 1465 O O . VAL A 1 190 ? 7.539 10.456 -11.701 1.00 87.75 190 VAL A O 1
ATOM 1468 N N . HIS A 1 191 ? 8.205 10.226 -9.563 1.00 86.19 191 HIS A N 1
ATOM 1469 C CA . HIS A 1 191 ? 6.859 10.328 -8.975 1.00 86.19 191 HIS A CA 1
ATOM 1470 C C . HIS A 1 191 ? 6.440 11.752 -8.598 1.00 86.19 191 HIS A C 1
ATOM 1472 O O . HIS A 1 191 ? 5.317 11.946 -8.140 1.00 86.19 191 HIS A O 1
ATOM 1478 N N . GLY A 1 192 ? 7.299 12.754 -8.811 1.00 87.88 192 GLY A N 1
ATOM 1479 C CA . GLY A 1 192 ? 7.000 14.148 -8.467 1.00 87.88 192 GLY A CA 1
ATOM 1480 C C . GLY A 1 192 ? 6.897 14.392 -6.959 1.00 87.88 192 GLY A C 1
ATOM 1481 O O . GLY A 1 192 ? 6.070 15.183 -6.512 1.00 87.88 192 GLY A O 1
ATOM 1482 N N . GLU A 1 193 ? 7.704 13.674 -6.180 1.00 87.31 193 GLU A N 1
ATOM 1483 C CA . GLU A 1 193 ? 7.689 13.683 -4.712 1.00 87.31 193 GLU A CA 1
ATOM 1484 C C . GLU A 1 193 ? 8.794 14.576 -4.117 1.00 87.31 193 GLU A C 1
ATOM 1486 O O . GLU A 1 193 ? 8.905 14.695 -2.898 1.00 87.31 193 GLU A O 1
ATOM 1491 N N . LEU A 1 194 ? 9.614 15.209 -4.965 1.00 84.44 194 LEU A N 1
ATOM 1492 C CA . LEU A 1 194 ? 10.556 16.250 -4.550 1.00 84.44 194 LEU A CA 1
ATOM 1493 C C . LEU A 1 194 ? 9.821 17.567 -4.262 1.00 84.44 194 LEU A C 1
ATOM 1495 O O . LEU A 1 194 ? 8.710 17.800 -4.750 1.00 84.44 194 LEU A O 1
ATOM 1499 N N . SER A 1 195 ? 10.448 18.470 -3.500 1.00 84.62 195 SER A N 1
ATOM 1500 C CA . SER A 1 195 ? 9.906 19.826 -3.367 1.00 84.62 195 SER A CA 1
ATOM 1501 C C . SER A 1 195 ? 9.838 20.515 -4.741 1.00 84.62 195 SER A C 1
ATOM 1503 O O . SER A 1 195 ? 10.631 20.191 -5.625 1.00 84.62 195 SER A O 1
ATOM 1505 N N . PRO A 1 196 ? 8.949 21.503 -4.959 1.00 88.62 196 PRO A N 1
ATOM 1506 C CA . PRO A 1 196 ? 8.828 22.163 -6.263 1.00 88.62 196 PRO A CA 1
ATOM 1507 C C . PRO A 1 196 ? 10.149 22.745 -6.794 1.00 88.62 196 PRO A C 1
ATOM 1509 O O . PRO A 1 196 ? 10.398 22.716 -7.997 1.00 88.62 196 PRO A O 1
ATOM 1512 N N . VAL A 1 197 ? 11.006 23.238 -5.892 1.00 87.50 197 VAL A N 1
ATOM 1513 C CA . VAL A 1 197 ? 12.329 23.788 -6.223 1.00 87.50 197 VAL A CA 1
ATOM 1514 C C . VAL A 1 197 ? 13.285 22.681 -6.667 1.00 87.50 197 VAL A C 1
ATOM 1516 O O . VAL A 1 197 ? 13.912 22.796 -7.719 1.00 87.50 197 VAL A O 1
ATOM 1519 N N . GLU A 1 198 ? 13.366 21.590 -5.905 1.00 85.88 198 GLU A N 1
ATOM 1520 C CA . GLU A 1 198 ? 14.193 20.428 -6.248 1.00 85.88 198 GLU A CA 1
ATOM 1521 C C . GLU A 1 198 ? 13.711 19.756 -7.536 1.00 85.88 198 GLU A C 1
ATOM 1523 O O . GLU A 1 198 ? 14.527 19.393 -8.379 1.00 85.88 198 GLU A O 1
ATOM 1528 N N . GLN A 1 199 ? 12.394 19.646 -7.726 1.00 89.81 199 GLN A N 1
ATOM 1529 C CA . GLN A 1 199 ? 11.778 19.085 -8.925 1.00 89.81 199 GLN A CA 1
ATOM 1530 C C . GLN A 1 199 ? 12.154 19.905 -10.165 1.00 89.81 199 GLN A C 1
ATOM 1532 O O . GLN A 1 199 ? 12.586 19.340 -11.168 1.00 89.81 199 GLN A O 1
ATOM 1537 N N . ALA A 1 200 ? 12.037 21.235 -10.102 1.00 88.44 200 ALA A N 1
ATOM 1538 C CA . ALA A 1 200 ? 12.412 22.112 -11.209 1.00 88.44 200 ALA A CA 1
ATOM 1539 C C . ALA A 1 200 ? 13.918 22.040 -11.517 1.00 88.44 200 ALA A C 1
ATOM 1541 O O . ALA A 1 200 ? 14.301 21.942 -12.683 1.00 88.44 200 ALA A O 1
ATOM 1542 N N . ALA A 1 201 ? 14.767 22.032 -10.484 1.00 88.44 201 ALA A N 1
ATOM 1543 C CA . ALA A 1 201 ? 16.215 21.902 -10.640 1.00 88.44 201 ALA A CA 1
ATOM 1544 C C . ALA A 1 201 ? 16.607 20.556 -11.269 1.00 88.44 201 ALA A C 1
ATOM 1546 O O . ALA A 1 201 ? 17.432 20.510 -12.181 1.00 88.44 201 ALA A O 1
ATOM 1547 N N . ALA A 1 202 ? 15.981 19.466 -10.826 1.00 87.44 202 ALA A N 1
ATOM 1548 C CA . ALA A 1 202 ? 16.227 18.128 -11.338 1.00 87.44 202 ALA A CA 1
ATOM 1549 C C . ALA A 1 202 ? 15.765 17.964 -12.796 1.00 87.44 202 ALA A C 1
ATOM 1551 O O . ALA A 1 202 ? 16.509 17.406 -13.597 1.00 87.44 202 ALA A O 1
ATOM 1552 N N . ILE A 1 203 ? 14.601 18.514 -13.170 1.00 90.00 203 ILE A N 1
ATOM 1553 C CA . ILE A 1 203 ? 14.135 18.554 -14.570 1.00 90.00 203 ILE A CA 1
ATOM 1554 C C . ILE A 1 203 ? 15.094 19.386 -15.436 1.00 90.00 203 ILE A C 1
ATOM 1556 O O . ILE A 1 203 ? 15.447 18.979 -16.543 1.00 90.00 203 ILE A O 1
ATOM 1560 N N . GLY A 1 204 ? 15.561 20.532 -14.928 1.00 91.88 204 GLY A N 1
ATOM 1561 C CA . GLY A 1 204 ? 16.562 21.354 -15.611 1.00 91.88 204 GLY A CA 1
ATOM 1562 C C . GLY A 1 204 ? 17.880 20.606 -15.838 1.00 91.88 204 GLY A C 1
ATOM 1563 O O . GLY A 1 204 ? 18.455 20.686 -16.921 1.00 91.88 204 GLY A O 1
ATOM 1564 N N . HIS A 1 205 ? 18.330 19.829 -14.851 1.00 90.25 205 HIS A N 1
ATOM 1565 C CA . HIS A 1 205 ? 19.523 18.993 -14.971 1.00 90.25 205 HIS A CA 1
ATOM 1566 C C . HIS A 1 205 ? 19.322 17.808 -15.935 1.00 90.25 205 HIS A C 1
ATOM 1568 O O . HIS A 1 205 ? 20.196 17.554 -16.762 1.00 90.25 205 HIS A O 1
ATOM 1574 N N . GLU A 1 206 ? 18.166 17.126 -15.891 1.00 90.62 206 GLU A N 1
ATOM 1575 C CA . GLU A 1 206 ? 17.781 16.051 -16.830 1.00 90.62 206 GLU A CA 1
ATOM 1576 C C . GLU A 1 206 ? 17.890 16.527 -18.287 1.00 90.62 206 GLU A C 1
ATOM 1578 O O . GLU A 1 206 ? 18.328 15.779 -19.160 1.00 90.62 206 GLU A O 1
ATOM 1583 N N . ALA A 1 207 ? 17.545 17.789 -18.559 1.00 91.12 207 ALA A N 1
ATOM 1584 C CA . ALA A 1 207 ? 17.620 18.355 -19.901 1.00 91.12 207 ALA A CA 1
ATOM 1585 C C . ALA A 1 207 ? 19.058 18.448 -20.448 1.00 91.12 207 ALA A C 1
ATOM 1587 O O . ALA A 1 207 ? 19.241 18.325 -21.661 1.00 91.12 207 ALA A O 1
ATOM 1588 N N . VAL A 1 208 ? 20.068 18.611 -19.586 1.00 94.94 208 VAL A N 1
ATOM 1589 C CA . VAL A 1 208 ? 21.459 18.915 -19.980 1.00 94.94 208 VAL A CA 1
ATOM 1590 C C . VAL A 1 208 ? 22.474 17.813 -19.654 1.00 94.94 208 VAL A C 1
ATOM 1592 O O . VAL A 1 208 ? 23.585 17.847 -20.175 1.00 94.94 208 VAL A O 1
ATOM 1595 N N . CYS A 1 209 ? 22.120 16.832 -18.821 1.00 93.38 209 CYS A N 1
ATOM 1596 C CA . CYS A 1 209 ? 23.014 15.766 -18.364 1.00 93.38 209 CYS A CA 1
ATOM 1597 C C . CYS A 1 209 ? 22.570 14.399 -18.900 1.00 93.38 209 CYS A C 1
ATOM 1599 O O . CYS A 1 209 ? 21.572 13.839 -18.446 1.00 93.38 209 CYS A O 1
ATOM 1601 N N . GLU A 1 210 ? 23.328 13.839 -19.847 1.00 94.25 210 GLU A N 1
ATOM 1602 C CA . GLU A 1 210 ? 22.983 12.563 -20.489 1.00 94.25 210 GLU A CA 1
ATOM 1603 C C . GLU A 1 210 ? 22.924 11.366 -19.519 1.00 94.25 210 GLU A C 1
ATOM 1605 O O . GLU A 1 210 ? 21.932 10.637 -19.564 1.00 94.25 210 GLU A O 1
ATOM 1610 N N . PRO A 1 211 ? 23.875 11.180 -18.578 1.00 90.94 211 PRO A N 1
ATOM 1611 C CA . PRO A 1 211 ? 23.767 10.120 -17.575 1.00 90.94 211 PRO A CA 1
ATOM 1612 C C . PRO A 1 211 ? 22.483 10.203 -16.739 1.00 90.94 211 PRO A C 1
ATOM 1614 O O . PRO A 1 211 ? 21.797 9.201 -16.558 1.00 90.94 211 PRO A O 1
ATOM 1617 N N . CYS A 1 212 ? 22.111 11.400 -16.271 1.00 88.88 212 CYS A N 1
ATOM 1618 C CA . CYS A 1 212 ? 20.887 11.584 -15.489 1.00 88.88 212 CYS A CA 1
ATOM 1619 C C . CYS A 1 212 ? 19.622 11.395 -16.334 1.00 88.88 212 CYS A C 1
ATOM 1621 O O . CYS A 1 212 ? 18.638 10.845 -15.842 1.00 88.88 212 CYS A O 1
ATOM 1623 N N . ARG A 1 213 ? 19.637 11.801 -17.608 1.00 92.38 213 ARG A N 1
ATOM 1624 C CA . ARG A 1 213 ? 18.538 11.537 -18.545 1.00 92.38 213 ARG A CA 1
ATOM 1625 C C . ARG A 1 213 ? 18.342 10.037 -18.760 1.00 92.38 213 ARG A C 1
ATOM 1627 O O . ARG A 1 213 ? 17.212 9.552 -18.696 1.00 92.38 213 ARG A O 1
ATOM 1634 N N . ALA A 1 214 ? 19.432 9.300 -18.977 1.00 89.19 214 ALA A N 1
ATOM 1635 C CA . ALA A 1 214 ? 19.409 7.853 -19.151 1.00 89.19 214 ALA A CA 1
ATOM 1636 C C . ALA A 1 214 ? 18.835 7.156 -17.907 1.00 89.19 214 ALA A C 1
ATOM 1638 O O . ALA A 1 214 ? 17.866 6.406 -18.041 1.00 89.19 214 ALA A O 1
ATOM 1639 N N . ALA A 1 215 ? 19.339 7.508 -16.723 1.00 86.38 215 ALA A N 1
ATOM 1640 C CA . ALA A 1 215 ? 18.874 7.049 -15.414 1.00 86.38 215 ALA A CA 1
ATOM 1641 C C . ALA A 1 215 ? 17.361 7.264 -15.202 1.00 86.38 215 ALA A C 1
ATOM 1643 O O . ALA A 1 215 ? 16.578 6.328 -15.024 1.00 86.38 215 ALA A O 1
ATOM 1644 N N . VAL A 1 216 ? 16.890 8.506 -15.360 1.00 88.94 216 VAL A N 1
ATOM 1645 C CA . VAL A 1 216 ? 15.463 8.848 -15.220 1.00 88.94 216 VAL A CA 1
ATOM 1646 C C . VAL A 1 216 ? 14.602 8.116 -16.253 1.00 88.94 216 VAL A C 1
ATOM 1648 O O . VAL A 1 216 ? 13.513 7.631 -15.931 1.00 88.94 216 VAL A O 1
ATOM 1651 N N . SER A 1 217 ? 15.074 7.999 -17.497 1.00 89.81 217 SER A N 1
ATOM 1652 C CA . SER A 1 217 ? 14.362 7.256 -18.538 1.00 89.81 217 SER A CA 1
ATOM 1653 C C . SER A 1 217 ? 14.253 5.768 -18.201 1.00 89.81 217 SER A C 1
ATOM 1655 O O . SER A 1 217 ? 13.205 5.166 -18.442 1.00 89.81 217 SER A O 1
ATOM 1657 N N . GLN A 1 218 ? 15.305 5.183 -17.620 1.00 86.94 218 GLN A N 1
ATOM 1658 C CA . GLN A 1 218 ? 15.313 3.808 -17.151 1.00 86.94 218 GLN A CA 1
ATOM 1659 C C . GLN A 1 218 ? 14.288 3.646 -16.043 1.00 86.94 218 GLN A C 1
ATOM 1661 O O . GLN A 1 218 ? 13.354 2.877 -16.245 1.00 86.94 218 GLN A O 1
ATOM 1666 N N . ALA A 1 219 ? 14.363 4.444 -14.975 1.00 85.50 219 ALA A N 1
ATOM 1667 C CA . ALA A 1 219 ? 13.404 4.427 -13.870 1.00 85.50 219 ALA A CA 1
ATOM 1668 C C . ALA A 1 219 ? 11.938 4.526 -14.343 1.00 85.50 219 ALA A C 1
ATOM 1670 O O . ALA A 1 219 ? 11.094 3.737 -13.911 1.00 85.50 219 ALA A O 1
ATOM 1671 N N . ARG A 1 220 ? 11.634 5.424 -15.297 1.00 89.50 220 ARG A N 1
ATOM 1672 C CA . ARG A 1 220 ? 10.299 5.536 -15.923 1.00 89.50 220 ARG A CA 1
ATOM 1673 C C . ARG A 1 220 ? 9.889 4.251 -16.655 1.00 89.50 220 ARG A C 1
ATOM 1675 O O . ARG A 1 220 ? 8.743 3.822 -16.522 1.00 89.50 220 ARG A O 1
ATOM 1682 N N . ARG A 1 221 ? 10.802 3.616 -17.406 1.00 89.12 221 ARG A N 1
ATOM 1683 C CA . ARG A 1 221 ? 10.549 2.316 -18.061 1.00 89.12 221 ARG A CA 1
ATOM 1684 C C . ARG A 1 221 ? 10.305 1.210 -17.040 1.00 89.12 221 ARG A C 1
ATOM 1686 O O . ARG A 1 221 ? 9.415 0.392 -17.254 1.00 89.12 221 ARG A O 1
ATOM 1693 N N . GLU A 1 222 ? 11.050 1.185 -15.936 1.00 86.81 222 GLU A N 1
ATOM 1694 C CA . GLU A 1 222 ? 10.841 0.192 -14.877 1.00 86.81 222 GLU A CA 1
ATOM 1695 C C . GLU A 1 222 ? 9.470 0.344 -14.232 1.00 86.81 222 GLU A C 1
ATOM 1697 O O . GLU A 1 222 ? 8.757 -0.641 -14.065 1.00 86.81 222 GLU A O 1
ATOM 1702 N N . ASP A 1 223 ? 9.081 1.576 -13.904 1.00 88.88 223 ASP A N 1
ATOM 1703 C CA . ASP A 1 223 ? 7.781 1.854 -13.305 1.00 88.88 223 ASP A CA 1
ATOM 1704 C C . ASP A 1 223 ? 6.640 1.502 -14.256 1.00 88.88 223 ASP A C 1
ATOM 1706 O O . ASP A 1 223 ? 5.671 0.871 -13.835 1.00 88.88 223 ASP A O 1
ATOM 1710 N N . ALA A 1 224 ? 6.758 1.855 -15.540 1.00 89.81 224 ALA A N 1
ATOM 1711 C CA . ALA A 1 224 ? 5.784 1.473 -16.557 1.00 89.81 224 ALA A CA 1
ATOM 1712 C C . ALA A 1 224 ? 5.686 -0.054 -16.696 1.00 89.81 224 ALA A C 1
ATOM 1714 O O . ALA A 1 224 ? 4.582 -0.595 -16.766 1.00 89.81 224 ALA A O 1
ATOM 1715 N N . TRP A 1 225 ? 6.823 -0.753 -16.673 1.00 90.50 225 TRP A N 1
ATOM 1716 C CA . TRP A 1 225 ? 6.865 -2.210 -16.736 1.00 90.50 225 TRP A CA 1
ATOM 1717 C C . TRP A 1 225 ? 6.177 -2.844 -15.521 1.00 90.50 225 TRP A C 1
ATOM 1719 O O . TRP A 1 225 ? 5.258 -3.640 -15.697 1.00 90.50 225 TRP A O 1
ATOM 1729 N N . VAL A 1 226 ? 6.542 -2.449 -14.296 1.00 90.19 226 VAL A N 1
ATOM 1730 C CA . VAL A 1 226 ? 5.935 -2.982 -13.064 1.00 90.19 226 VAL A CA 1
ATOM 1731 C C . VAL A 1 226 ? 4.435 -2.690 -13.022 1.00 90.19 226 VAL A C 1
ATOM 1733 O O . VAL A 1 226 ? 3.647 -3.599 -12.768 1.00 90.19 226 VAL A O 1
ATOM 1736 N N . ARG A 1 227 ? 4.018 -1.450 -13.318 1.00 90.94 227 ARG A N 1
ATOM 1737 C CA . ARG A 1 227 ? 2.596 -1.071 -13.365 1.00 90.94 227 ARG A CA 1
ATOM 1738 C C . ARG A 1 227 ? 1.829 -1.898 -14.390 1.00 90.94 227 ARG A C 1
ATOM 1740 O O . ARG A 1 227 ? 0.763 -2.393 -14.056 1.00 90.94 227 ARG A O 1
ATOM 1747 N N . GLY A 1 228 ? 2.375 -2.083 -15.592 1.00 89.88 228 GLY A N 1
ATOM 1748 C CA . GLY A 1 228 ? 1.744 -2.889 -16.638 1.00 89.88 228 GLY A CA 1
ATOM 1749 C C . GLY A 1 228 ? 1.559 -4.349 -16.226 1.00 89.88 228 GLY A C 1
ATOM 1750 O O . GLY A 1 228 ? 0.483 -4.907 -16.416 1.00 89.88 228 GLY A O 1
ATOM 1751 N N . ARG A 1 229 ? 2.571 -4.954 -15.587 1.00 91.56 229 ARG A N 1
ATOM 1752 C CA . ARG A 1 229 ? 2.476 -6.336 -15.085 1.00 91.56 229 ARG A CA 1
ATOM 1753 C C . ARG A 1 229 ? 1.450 -6.463 -13.966 1.00 91.56 229 ARG A C 1
ATOM 1755 O O . ARG A 1 229 ? 0.656 -7.393 -13.972 1.00 91.56 229 ARG A O 1
ATOM 1762 N N . LEU A 1 230 ? 1.433 -5.526 -13.021 1.00 90.06 230 LEU A N 1
ATOM 1763 C CA . LEU A 1 230 ? 0.447 -5.532 -11.939 1.00 90.06 230 LEU A CA 1
ATOM 1764 C C . LEU A 1 230 ? -0.971 -5.270 -12.455 1.00 90.06 230 LEU A C 1
ATOM 1766 O O . LEU A 1 230 ? -1.900 -5.909 -11.977 1.00 90.06 230 LEU A O 1
ATOM 1770 N N . ALA A 1 231 ? -1.130 -4.414 -13.466 1.00 87.31 231 ALA A N 1
ATOM 1771 C CA . ALA A 1 231 ? -2.414 -4.150 -14.110 1.00 87.31 231 ALA A CA 1
ATOM 1772 C C . ALA A 1 231 ? -2.992 -5.383 -14.819 1.00 87.31 231 ALA A C 1
ATOM 1774 O O . ALA A 1 231 ? -4.203 -5.472 -14.989 1.00 87.31 231 ALA A O 1
ATOM 1775 N N . ALA A 1 232 ? -2.169 -6.378 -15.175 1.00 86.06 232 ALA A N 1
ATOM 1776 C CA . ALA A 1 232 ? -2.675 -7.651 -15.687 1.00 86.06 232 ALA A CA 1
ATOM 1777 C C . ALA A 1 232 ? -3.569 -8.380 -14.664 1.00 86.06 232 ALA A C 1
ATOM 1779 O O . ALA A 1 232 ? -4.421 -9.175 -15.065 1.00 86.06 232 ALA A O 1
ATOM 1780 N N . LEU A 1 233 ? -3.389 -8.114 -13.361 1.00 84.62 233 LEU A N 1
ATOM 1781 C CA . LEU A 1 233 ? -4.228 -8.641 -12.281 1.00 84.62 233 LEU A CA 1
ATOM 1782 C C . LEU A 1 233 ? -5.506 -7.840 -12.049 1.00 84.62 233 LEU A C 1
ATOM 1784 O O . LEU A 1 233 ? -6.405 -8.350 -11.384 1.00 84.62 233 LEU A O 1
ATOM 1788 N N . ASP A 1 234 ? -5.566 -6.604 -12.539 1.00 83.88 234 ASP A N 1
ATOM 1789 C CA . ASP A 1 234 ? -6.719 -5.751 -12.309 1.00 83.88 234 ASP A CA 1
ATOM 1790 C C . ASP A 1 234 ? -7.908 -6.312 -13.103 1.00 83.88 234 ASP A C 1
ATOM 1792 O O . ASP A 1 234 ? -7.832 -6.577 -14.308 1.00 83.88 234 ASP A O 1
ATOM 1796 N N . GLU A 1 235 ? -9.027 -6.502 -12.415 1.00 79.31 235 GLU A N 1
ATOM 1797 C CA . GLU A 1 235 ? -10.318 -6.713 -13.057 1.00 79.31 235 GLU A CA 1
ATOM 1798 C C . GLU A 1 235 ? -11.092 -5.408 -13.023 1.00 79.31 235 GLU A C 1
ATOM 1800 O O . GLU A 1 235 ? -10.850 -4.526 -12.193 1.00 79.31 235 GLU A O 1
ATOM 1805 N N . THR A 1 236 ? -12.028 -5.269 -13.957 1.00 79.44 236 THR A N 1
ATOM 1806 C CA . THR A 1 236 ? -12.860 -4.077 -14.018 1.00 79.44 236 THR A CA 1
ATOM 1807 C C . THR A 1 236 ? -13.618 -3.936 -12.698 1.00 79.44 236 THR A C 1
ATOM 1809 O O . THR A 1 236 ? -14.345 -4.860 -12.326 1.00 79.44 236 THR A O 1
ATOM 1812 N N . PRO A 1 237 ? -13.460 -2.810 -11.976 1.00 77.00 237 PRO A N 1
ATOM 1813 C CA . PRO A 1 237 ? -14.222 -2.593 -10.763 1.00 77.00 237 PRO A CA 1
ATOM 1814 C C . PRO A 1 237 ? -15.716 -2.608 -11.106 1.00 77.00 237 PRO A C 1
ATOM 1816 O O . PRO A 1 237 ? -16.101 -2.089 -12.162 1.00 77.00 237 PRO A O 1
ATOM 1819 N N . PRO A 1 238 ? -16.569 -3.162 -10.231 1.00 76.38 238 PRO A N 1
ATOM 1820 C CA . PRO A 1 238 ? -18.011 -3.076 -10.411 1.00 76.38 238 PRO A CA 1
ATOM 1821 C C . PRO A 1 238 ? -18.434 -1.611 -10.560 1.00 76.38 238 PRO A C 1
ATOM 1823 O O . PRO A 1 238 ? -17.824 -0.700 -9.984 1.00 76.38 238 PRO A O 1
ATOM 1826 N N . ALA A 1 239 ? -19.458 -1.367 -11.381 1.00 70.38 239 ALA A N 1
ATOM 1827 C CA . ALA A 1 239 ? -19.849 -0.007 -11.710 1.00 70.38 239 ALA A CA 1
ATOM 1828 C C . ALA A 1 239 ? -20.211 0.758 -10.432 1.00 70.38 239 ALA A C 1
ATOM 1830 O O . ALA A 1 239 ? -20.977 0.291 -9.593 1.00 70.38 239 ALA A O 1
ATOM 1831 N N . VAL A 1 240 ? -19.688 1.979 -10.299 1.00 62.94 240 VAL A N 1
ATOM 1832 C CA . VAL A 1 240 ? -19.908 2.820 -9.111 1.00 62.94 240 VAL A CA 1
ATOM 1833 C C . VAL A 1 240 ? -21.401 3.010 -8.813 1.00 62.94 240 VAL A C 1
ATOM 1835 O O . VAL A 1 240 ? -21.771 3.117 -7.651 1.00 62.94 240 VAL A O 1
ATOM 1838 N N . ALA A 1 241 ? -22.268 3.009 -9.831 1.00 59.22 241 ALA A N 1
ATOM 1839 C CA . ALA A 1 241 ? -23.720 3.090 -9.658 1.00 59.22 241 ALA A CA 1
ATOM 1840 C C . ALA A 1 241 ? -24.327 1.883 -8.914 1.00 59.22 241 ALA A C 1
ATOM 1842 O O . ALA A 1 241 ? -25.324 2.055 -8.211 1.00 59.22 241 ALA A O 1
ATOM 1843 N N . ASP A 1 242 ? -23.713 0.707 -9.040 1.00 53.12 242 ASP A N 1
ATOM 1844 C CA . ASP A 1 242 ? -24.173 -0.546 -8.436 1.00 53.12 242 ASP A CA 1
ATOM 1845 C C . ASP A 1 242 ? -23.654 -0.714 -7.002 1.00 53.12 242 ASP A C 1
ATOM 1847 O O . ASP A 1 242 ? -24.299 -1.362 -6.180 1.00 53.12 242 ASP A O 1
ATOM 1851 N N . VAL A 1 243 ? -22.516 -0.085 -6.687 1.00 56.25 243 VAL A N 1
ATOM 1852 C CA . VAL A 1 243 ? -21.842 -0.198 -5.381 1.00 56.25 243 VAL A CA 1
ATOM 1853 C C . VAL A 1 243 ? -22.074 1.011 -4.485 1.00 56.25 243 VAL A C 1
ATOM 1855 O O . VAL A 1 243 ? -21.895 0.913 -3.269 1.00 56.25 243 VAL A O 1
ATOM 1858 N N . MET A 1 244 ? -22.461 2.166 -5.048 1.00 56.53 244 MET A N 1
ATOM 1859 C CA . MET A 1 244 ? -22.728 3.353 -4.241 1.00 56.53 244 MET A CA 1
ATOM 1860 C C . MET A 1 244 ? -23.728 2.949 -3.158 1.00 56.53 244 MET A C 1
ATOM 1862 O O . MET A 1 244 ? -24.832 2.506 -3.502 1.00 56.53 244 MET A O 1
ATOM 1866 N N . PRO A 1 245 ? -23.390 3.082 -1.862 1.00 51.75 245 PRO A N 1
ATOM 1867 C CA . PRO A 1 245 ? -24.358 2.780 -0.835 1.00 51.75 245 PRO A CA 1
ATOM 1868 C C . PRO A 1 245 ? -25.552 3.687 -1.118 1.00 51.75 245 PRO A C 1
ATOM 1870 O O . PRO A 1 245 ? -25.429 4.915 -1.096 1.00 51.75 245 PRO A O 1
ATOM 1873 N N . ARG A 1 246 ? -26.716 3.098 -1.426 1.00 45.06 246 ARG A N 1
ATOM 1874 C CA . ARG A 1 246 ? -27.986 3.809 -1.292 1.00 45.06 246 ARG A CA 1
ATOM 1875 C C . ARG A 1 246 ? -28.090 4.096 0.188 1.00 45.06 246 ARG A C 1
ATOM 1877 O O . ARG A 1 246 ? -28.635 3.288 0.930 1.00 45.06 246 ARG A O 1
ATOM 1884 N N . VAL A 1 247 ? -27.486 5.201 0.619 1.00 41.22 247 VAL A N 1
ATOM 1885 C CA . VAL A 1 247 ? -27.567 5.670 1.991 1.00 41.22 247 VAL A CA 1
ATOM 1886 C C . VAL A 1 247 ? -29.063 5.790 2.237 1.00 41.22 247 VAL A C 1
ATOM 1888 O O . VAL A 1 247 ? -29.705 6.613 1.570 1.00 41.22 247 VAL A O 1
ATOM 1891 N N . PRO A 1 248 ? -29.672 4.942 3.090 1.00 36.88 248 PRO A N 1
ATOM 1892 C CA . PRO A 1 248 ? -31.050 5.172 3.451 1.00 36.88 248 PRO A CA 1
ATOM 1893 C C . PRO A 1 248 ? -31.060 6.588 4.004 1.00 36.88 248 PRO A C 1
ATOM 1895 O O . PRO A 1 248 ? -30.313 6.891 4.936 1.00 36.88 248 PRO A O 1
ATOM 1898 N N . ARG A 1 249 ? -31.833 7.479 3.367 1.00 39.81 249 ARG A N 1
ATOM 1899 C CA . ARG A 1 249 ? -32.112 8.800 3.922 1.00 39.81 249 ARG A CA 1
ATOM 1900 C C . ARG A 1 249 ? -32.654 8.513 5.304 1.00 39.81 249 ARG A C 1
ATOM 1902 O O . ARG A 1 249 ? -33.788 8.057 5.426 1.00 39.81 249 ARG A O 1
ATOM 1909 N N . THR A 1 250 ? -31.826 8.675 6.325 1.00 33.69 250 THR A N 1
ATOM 1910 C CA . THR A 1 250 ? -32.284 8.537 7.691 1.00 33.69 250 THR A CA 1
ATOM 1911 C C . THR A 1 250 ? -33.413 9.549 7.813 1.00 33.69 250 THR A C 1
ATOM 1913 O O . THR A 1 250 ? -33.189 10.735 7.546 1.00 33.69 250 THR A O 1
ATOM 1916 N N . PRO A 1 251 ? -34.653 9.131 8.126 1.00 33.97 251 PRO A N 1
ATOM 1917 C CA . PRO A 1 251 ? -35.628 10.108 8.542 1.00 33.97 251 PRO A CA 1
ATOM 1918 C C . PRO A 1 251 ? -35.002 10.768 9.764 1.00 33.97 251 PRO A C 1
ATOM 1920 O O . PRO A 1 251 ? -34.657 10.106 10.748 1.00 33.97 251 PRO A O 1
ATOM 1923 N N . GLN A 1 252 ? -34.757 12.068 9.625 1.00 39.78 252 GLN A N 1
ATOM 1924 C CA . GLN A 1 252 ? -34.390 12.974 10.697 1.00 39.78 252 GLN A CA 1
ATOM 1925 C C . GLN A 1 252 ? -35.154 12.535 11.948 1.00 39.78 252 GLN A C 1
ATOM 1927 O O . GLN A 1 252 ? -36.370 12.371 11.875 1.00 39.78 252 GLN A O 1
ATOM 1932 N N . ARG A 1 253 ? -34.431 12.230 13.034 1.00 36.50 253 ARG A N 1
ATOM 1933 C CA . ARG A 1 253 ? -34.930 11.690 14.312 1.00 36.50 253 ARG A CA 1
ATOM 1934 C C . ARG A 1 253 ? -36.178 12.444 14.808 1.00 36.50 253 ARG A C 1
ATOM 1936 O O . ARG A 1 253 ? -36.073 13.334 15.640 1.00 36.50 253 ARG A O 1
ATOM 1943 N N . ALA A 1 254 ? -37.357 12.110 14.293 1.00 37.44 254 ALA A N 1
ATOM 1944 C CA . ALA A 1 254 ? -38.588 12.841 14.566 1.00 37.44 254 ALA A CA 1
ATOM 1945 C C . ALA A 1 254 ? -39.816 12.012 14.164 1.00 37.44 254 ALA A C 1
ATOM 1947 O O . ALA A 1 254 ? -40.652 12.501 13.421 1.00 37.44 254 ALA A O 1
ATOM 1948 N N . GLN A 1 255 ? -39.939 10.754 14.616 1.00 39.41 255 GLN A N 1
ATOM 1949 C CA . GLN A 1 255 ? -41.257 10.078 14.621 1.00 39.41 255 GLN A CA 1
ATOM 1950 C C . GLN A 1 255 ? -41.371 8.776 15.433 1.00 39.41 255 GLN A C 1
ATOM 1952 O O . GLN A 1 255 ? -42.482 8.308 15.657 1.00 39.41 255 GLN A O 1
ATOM 1957 N N . LEU A 1 256 ? -40.289 8.211 15.979 1.00 38.34 256 LEU A N 1
ATOM 1958 C CA . LEU A 1 256 ? -40.371 6.952 16.747 1.00 38.34 256 LEU A CA 1
ATOM 1959 C C . LEU A 1 256 ? -40.829 7.102 18.217 1.00 38.34 256 LEU A C 1
ATOM 1961 O O . LEU A 1 256 ? -40.852 6.119 18.951 1.00 38.34 256 LEU A O 1
ATOM 1965 N N . ARG A 1 257 ? -41.264 8.296 18.657 1.00 42.41 257 ARG A N 1
ATOM 1966 C CA . ARG A 1 257 ? -41.798 8.529 20.021 1.00 42.41 257 ARG A CA 1
ATOM 1967 C C . ARG A 1 257 ? -43.296 8.238 20.199 1.00 42.41 257 ARG A C 1
ATOM 1969 O O . ARG A 1 257 ? -43.771 8.311 21.326 1.00 42.41 257 ARG A O 1
ATOM 1976 N N . THR A 1 258 ? -44.059 7.886 19.160 1.00 42.78 258 THR A N 1
ATOM 1977 C CA . THR A 1 258 ? -45.538 7.846 19.266 1.00 42.78 258 THR A CA 1
ATOM 1978 C C . THR A 1 258 ? -46.181 6.459 19.329 1.00 42.78 258 THR A C 1
ATOM 1980 O O . THR A 1 258 ? -47.384 6.382 19.572 1.00 42.78 258 THR A O 1
ATOM 1983 N N . ARG A 1 259 ? -45.431 5.353 19.188 1.00 38.19 259 ARG A N 1
ATOM 1984 C CA . ARG A 1 259 ? -46.014 3.994 19.293 1.00 38.19 259 ARG A CA 1
ATOM 1985 C C . ARG A 1 259 ? -45.884 3.337 20.671 1.00 38.19 259 ARG A C 1
ATOM 1987 O O . ARG A 1 259 ? -46.796 2.628 21.070 1.00 38.19 259 ARG A O 1
ATOM 1994 N N . TRP A 1 260 ? -44.840 3.646 21.442 1.00 35.94 260 TRP A N 1
ATOM 1995 C CA . TRP A 1 260 ? -44.658 3.090 22.796 1.00 35.94 260 TRP A CA 1
ATOM 1996 C C . TRP A 1 260 ? -45.346 3.912 23.900 1.00 35.94 260 TRP A C 1
ATOM 1998 O O . TRP A 1 260 ? -45.634 3.392 24.972 1.00 35.94 260 TRP A O 1
ATOM 2008 N N . GLY A 1 261 ? -45.695 5.175 23.624 1.00 40.06 261 GLY A N 1
ATOM 2009 C CA . GLY A 1 261 ? -46.347 6.066 24.593 1.00 40.06 261 GLY A CA 1
ATOM 2010 C C . GLY A 1 261 ? -47.824 5.764 24.882 1.00 40.06 261 GLY A C 1
ATOM 2011 O O . GLY A 1 261 ? -48.369 6.330 25.820 1.00 40.06 261 GLY A O 1
ATOM 2012 N N . ARG A 1 262 ? -48.480 4.888 24.105 1.00 42.59 262 ARG A N 1
ATOM 2013 C CA . ARG A 1 262 ? -49.901 4.527 24.297 1.00 42.59 262 ARG A CA 1
ATOM 2014 C C . ARG A 1 262 ? -50.1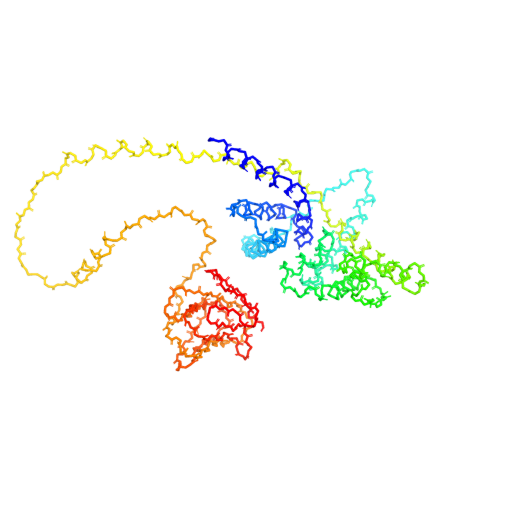21 3.189 25.012 1.00 42.59 262 ARG A C 1
ATOM 2016 O O . ARG A 1 262 ? -51.216 2.955 25.503 1.00 42.59 262 ARG A O 1
ATOM 2023 N N . ALA A 1 263 ? -49.098 2.338 25.115 1.00 40.28 263 ALA A N 1
ATOM 2024 C CA . ALA A 1 263 ? -49.205 1.053 25.815 1.00 40.28 263 ALA A CA 1
ATOM 2025 C C . ALA A 1 263 ? -48.976 1.177 27.336 1.00 40.28 263 ALA A C 1
ATOM 2027 O O . ALA A 1 263 ? -49.476 0.363 28.105 1.00 40.28 263 ALA A O 1
ATOM 2028 N N . ALA A 1 264 ? -48.271 2.221 27.787 1.00 38.81 264 ALA A N 1
ATOM 2029 C CA . ALA A 1 264 ? -47.930 2.409 29.199 1.00 38.81 264 ALA A CA 1
ATOM 2030 C C . ALA A 1 264 ? -49.043 3.061 30.048 1.00 38.81 264 ALA A C 1
ATOM 2032 O O . ALA A 1 264 ? -48.934 3.098 31.269 1.00 38.81 264 ALA A O 1
ATOM 2033 N N . THR A 1 265 ? -50.127 3.560 29.443 1.00 36.84 265 THR A N 1
ATOM 2034 C CA . THR A 1 265 ? -51.192 4.279 30.174 1.00 36.84 265 THR A CA 1
ATOM 2035 C C . THR A 1 265 ? -52.291 3.362 30.730 1.00 36.84 265 THR A C 1
ATOM 2037 O O . THR A 1 265 ? -53.110 3.817 31.519 1.00 36.84 265 THR A O 1
ATOM 2040 N N . VAL A 1 266 ? -52.320 2.073 30.368 1.00 40.47 266 VAL A N 1
ATOM 2041 C CA . VAL A 1 266 ? -53.413 1.153 30.761 1.00 40.47 266 VAL A CA 1
ATOM 2042 C C . VAL A 1 266 ? -53.067 0.277 31.979 1.00 40.47 266 VAL A C 1
ATOM 2044 O O . VAL A 1 266 ? -53.965 -0.260 32.615 1.00 40.47 266 VAL A O 1
ATOM 2047 N N . LEU A 1 267 ? -51.797 0.183 32.391 1.00 38.75 267 LEU A N 1
ATOM 2048 C CA . LEU A 1 267 ? -51.356 -0.779 33.421 1.00 38.75 267 LEU A CA 1
ATOM 2049 C C . LEU A 1 267 ? -51.035 -0.191 34.810 1.00 38.75 267 LEU A C 1
ATOM 2051 O O . LEU A 1 267 ? -50.532 -0.911 35.663 1.00 38.75 267 LEU A O 1
ATOM 2055 N N . VAL A 1 268 ? -51.353 1.083 35.075 1.00 41.22 268 VAL A N 1
ATOM 2056 C CA . VAL A 1 268 ? -51.091 1.733 36.386 1.00 41.22 268 VAL A CA 1
ATOM 2057 C C . VAL A 1 268 ? -52.368 1.954 37.226 1.00 41.22 268 VAL A C 1
ATOM 2059 O O . VAL A 1 268 ? -52.293 2.422 38.354 1.00 41.22 268 VAL A O 1
ATOM 2062 N N . MET A 1 269 ? -53.553 1.557 36.747 1.00 40.16 269 MET A N 1
ATOM 2063 C CA . MET A 1 269 ? -54.826 1.771 37.470 1.00 40.16 269 MET A CA 1
ATOM 2064 C C . MET A 1 269 ? -55.351 0.565 38.278 1.00 40.16 269 MET A C 1
ATOM 2066 O O . MET A 1 269 ? -56.380 0.691 38.933 1.00 40.16 269 MET A O 1
ATOM 2070 N N . LEU A 1 270 ? -54.683 -0.594 38.289 1.00 42.62 270 LEU A N 1
ATOM 2071 C CA . LEU A 1 270 ? -55.163 -1.778 39.021 1.00 42.62 270 LEU A CA 1
ATOM 2072 C C . LEU A 1 270 ? -54.019 -2.472 39.762 1.00 42.62 270 LEU A C 1
ATOM 2074 O O . LEU A 1 270 ? -53.300 -3.285 39.191 1.00 42.62 270 LEU A O 1
ATOM 2078 N N . GLY A 1 271 ? -53.855 -2.152 41.045 1.00 35.12 271 GLY A N 1
ATOM 2079 C CA . GLY A 1 271 ? -52.915 -2.872 41.907 1.00 35.12 271 GLY A CA 1
ATOM 2080 C C . GLY A 1 271 ? -52.556 -2.166 43.209 1.00 35.12 271 GLY A C 1
ATOM 2081 O O . GLY A 1 271 ? -51.416 -2.255 43.650 1.00 35.12 271 GLY A O 1
ATOM 2082 N N . GLY A 1 272 ? -53.494 -1.429 43.806 1.00 37.56 272 GLY A N 1
ATOM 2083 C CA . GLY A 1 272 ? -53.383 -0.982 45.190 1.00 37.56 272 GLY A CA 1
ATOM 2084 C C . GLY A 1 272 ? -54.072 -1.974 46.129 1.00 37.56 272 GLY A C 1
ATOM 2085 O O . GLY A 1 272 ? -55.196 -2.382 45.852 1.00 37.56 272 GLY A O 1
ATOM 2086 N N . ALA A 1 273 ? -53.406 -2.244 47.255 1.00 35.66 273 ALA A N 1
ATOM 2087 C CA . ALA A 1 273 ? -53.895 -2.823 48.514 1.00 35.66 273 ALA A CA 1
ATOM 2088 C C . ALA A 1 273 ? -53.655 -4.326 48.793 1.00 35.66 273 ALA A C 1
ATOM 2090 O O . ALA A 1 273 ? -54.009 -5.203 48.014 1.00 35.66 273 ALA A O 1
ATOM 2091 N N . SER A 1 274 ? -53.164 -4.549 50.025 1.00 33.22 274 SER A N 1
ATOM 2092 C CA . SER A 1 274 ? -53.325 -5.741 50.882 1.00 33.22 274 SER A CA 1
ATOM 2093 C C . SER A 1 274 ? -52.218 -6.804 50.861 1.00 33.22 274 SER A C 1
ATOM 2095 O O . SER A 1 274 ? -52.273 -7.757 50.097 1.00 33.22 274 SER A O 1
ATOM 2097 N N . LEU A 1 275 ? -51.250 -6.708 51.786 1.00 39.03 275 LEU A N 1
ATOM 2098 C CA . LEU A 1 275 ? -51.276 -7.411 53.088 1.00 39.03 275 LEU A CA 1
ATOM 2099 C C . LEU A 1 275 ? -49.907 -7.340 53.790 1.00 39.03 275 LEU A C 1
ATOM 2101 O O . LEU A 1 275 ? -48.886 -7.777 53.270 1.00 39.03 275 LEU A O 1
ATOM 2105 N N . ALA A 1 276 ? -49.929 -6.825 55.017 1.00 31.30 276 ALA A N 1
ATOM 2106 C CA . ALA A 1 276 ? -48.917 -7.038 56.042 1.00 31.30 276 ALA A CA 1
ATOM 2107 C C . ALA A 1 276 ? -49.423 -8.128 57.006 1.00 31.30 276 ALA A C 1
ATOM 2109 O O . ALA A 1 276 ? -50.609 -8.093 57.325 1.00 31.30 276 ALA A O 1
ATOM 2110 N N . TRP A 1 277 ? -48.554 -9.046 57.467 1.00 32.56 277 TRP A N 1
ATOM 2111 C CA . TRP A 1 277 ? -48.315 -9.427 58.883 1.00 32.56 277 TRP A CA 1
ATOM 2112 C C . TRP A 1 277 ? -47.559 -10.769 59.050 1.00 32.56 277 TRP A C 1
ATOM 2114 O O . TRP A 1 277 ? -47.814 -11.717 58.316 1.00 32.56 277 TRP A O 1
ATOM 2124 N N . ALA A 1 278 ? -46.727 -10.817 60.111 1.00 33.94 278 ALA A N 1
ATOM 2125 C CA . ALA A 1 278 ? -46.049 -11.961 60.770 1.00 33.94 278 ALA A CA 1
ATOM 2126 C C . ALA A 1 278 ? -44.848 -12.607 60.026 1.00 33.94 278 ALA A C 1
ATOM 2128 O O . ALA A 1 278 ? -44.945 -12.908 58.850 1.00 33.94 278 ALA A O 1
ATOM 2129 N N . MET A 1 279 ? -43.674 -12.913 60.600 1.00 37.12 279 MET A N 1
ATOM 2130 C CA . MET A 1 279 ? -43.100 -12.858 61.957 1.00 37.12 279 MET A CA 1
ATOM 2131 C C . MET A 1 279 ? -41.539 -12.909 61.852 1.00 37.12 279 MET A C 1
ATOM 2133 O O . MET A 1 279 ? -41.013 -13.098 60.754 1.00 37.12 279 MET A O 1
ATOM 2137 N N . PRO A 1 280 ? -40.787 -12.707 62.956 1.00 44.81 280 PRO A N 1
ATOM 2138 C CA . PRO A 1 280 ? -39.349 -12.423 62.975 1.00 44.81 280 PRO A CA 1
ATOM 2139 C C . PRO A 1 280 ? -38.453 -13.678 63.041 1.00 44.81 280 PRO A C 1
ATOM 2141 O O . PRO A 1 280 ? -38.899 -14.762 63.393 1.00 44.81 280 PRO A O 1
ATOM 2144 N N . THR A 1 281 ? -37.149 -13.461 62.819 1.00 47.03 281 THR A N 1
ATOM 2145 C CA . THR A 1 281 ? -35.995 -14.364 63.051 1.00 47.03 281 THR A CA 1
ATOM 2146 C C . THR A 1 281 ? -35.605 -15.361 61.951 1.00 47.03 281 THR A C 1
ATOM 2148 O O . THR A 1 281 ? -35.801 -16.554 62.093 1.00 47.03 281 THR A O 1
ATOM 2151 N N . VAL A 1 282 ? -34.873 -14.889 60.929 1.00 38.66 282 VAL A N 1
ATOM 2152 C CA . VAL A 1 282 ? -33.737 -15.638 60.344 1.00 38.66 282 VAL A CA 1
ATOM 2153 C C . VAL A 1 282 ? -32.675 -14.633 59.874 1.00 38.66 282 VAL A C 1
ATOM 2155 O O . VAL A 1 282 ? -32.886 -13.873 58.931 1.00 38.66 282 VAL A O 1
ATOM 2158 N N . ARG A 1 283 ? -31.520 -14.606 60.548 1.00 46.03 283 ARG A N 1
ATOM 2159 C CA . ARG A 1 283 ? -30.297 -13.955 60.054 1.00 46.03 283 ARG A CA 1
ATOM 2160 C C . ARG A 1 283 ? -29.655 -14.895 59.028 1.00 46.03 283 ARG A C 1
ATOM 2162 O O . ARG A 1 283 ? -29.222 -15.980 59.396 1.00 46.03 283 ARG A O 1
ATOM 2169 N N . GLY A 1 284 ? -29.596 -14.471 57.766 1.00 44.47 284 GLY A N 1
ATOM 2170 C CA . GLY A 1 284 ? -28.961 -15.191 56.654 1.00 44.47 284 GLY A CA 1
ATOM 2171 C C . GLY A 1 284 ? -28.521 -14.232 55.532 1.00 44.47 284 GLY A C 1
ATOM 2172 O O . GLY A 1 284 ? -29.022 -13.108 55.460 1.00 44.47 284 GLY A O 1
ATOM 2173 N N . PRO A 1 285 ? -27.569 -14.628 54.666 1.00 44.78 285 PRO A N 1
ATOM 2174 C CA . PRO A 1 285 ? -26.573 -13.741 54.041 1.00 44.78 285 PRO A CA 1
ATOM 2175 C C . PRO A 1 285 ? -27.059 -12.969 52.800 1.00 44.78 285 PRO A C 1
ATOM 2177 O O . PRO A 1 285 ? -26.259 -12.528 51.980 1.00 44.78 285 PRO A O 1
ATOM 2180 N N . VAL A 1 286 ? -28.367 -12.768 52.651 1.00 38.75 286 VAL A N 1
ATOM 2181 C CA . VAL A 1 286 ? -28.970 -12.208 51.427 1.00 38.75 286 VAL A CA 1
ATOM 2182 C C . VAL A 1 286 ? -29.231 -10.692 51.532 1.00 38.75 286 VAL A C 1
ATOM 2184 O O . VAL A 1 286 ? -29.429 -10.021 50.524 1.00 38.75 286 VAL A O 1
ATOM 2187 N N . MET A 1 287 ? -29.104 -10.093 52.724 1.00 35.19 287 MET A N 1
ATOM 2188 C CA . MET A 1 287 ? -29.288 -8.641 52.931 1.00 35.19 287 MET A CA 1
ATOM 2189 C C . MET A 1 287 ? -28.009 -7.789 52.864 1.00 35.19 287 MET A C 1
ATOM 2191 O O . MET A 1 287 ? -28.090 -6.565 52.896 1.00 35.19 287 MET A O 1
ATOM 2195 N N . ALA A 1 288 ? -26.832 -8.391 52.670 1.00 43.09 288 ALA A N 1
ATOM 2196 C CA . ALA A 1 288 ? -25.624 -7.632 52.320 1.00 43.09 288 ALA A CA 1
ATOM 2197 C C . ALA A 1 288 ? -25.608 -7.207 50.835 1.00 43.09 288 ALA A C 1
ATOM 2199 O O . ALA A 1 288 ? -24.913 -6.264 50.460 1.00 43.09 288 ALA A O 1
ATOM 2200 N N . TRP A 1 289 ? -26.407 -7.870 49.992 1.00 41.34 289 TRP A N 1
ATOM 2201 C CA . TRP A 1 289 ? -26.447 -7.625 48.550 1.00 41.34 289 TRP A CA 1
ATOM 2202 C C . TRP A 1 289 ? -27.397 -6.469 48.166 1.00 41.34 289 TRP A C 1
ATOM 2204 O O . TRP A 1 289 ? -27.110 -5.702 47.249 1.00 41.34 289 TRP A O 1
ATOM 2214 N N . LEU A 1 290 ? -28.471 -6.237 48.932 1.00 34.16 290 LEU A N 1
ATOM 2215 C CA . LEU A 1 290 ? -29.476 -5.202 48.626 1.00 34.16 290 LEU A CA 1
ATOM 2216 C C . LEU A 1 290 ? -29.151 -3.794 49.166 1.00 34.16 290 LEU A C 1
ATOM 2218 O O . LEU A 1 290 ? -29.692 -2.813 48.664 1.00 34.16 290 LEU A O 1
ATOM 2222 N N . GLY A 1 291 ? -28.200 -3.652 50.097 1.00 37.75 291 GLY A N 1
ATOM 2223 C CA . GLY A 1 291 ? -27.679 -2.343 50.537 1.00 37.75 291 GLY A CA 1
ATOM 2224 C C . GLY A 1 291 ? -26.636 -1.715 49.596 1.00 37.75 291 GLY A C 1
ATOM 2225 O O . GLY A 1 291 ? -26.218 -0.568 49.802 1.00 37.75 291 GLY A O 1
ATOM 2226 N N . LYS A 1 292 ? -26.203 -2.462 48.570 1.00 40.31 292 LYS A N 1
ATOM 2227 C CA . LYS A 1 292 ? -25.250 -2.006 47.545 1.00 40.31 292 LYS A CA 1
ATOM 2228 C C . LYS A 1 292 ? -25.941 -1.673 46.215 1.00 40.31 292 LYS A C 1
ATOM 2230 O O . LYS A 1 292 ? -25.497 -0.768 45.528 1.00 40.31 292 LYS A O 1
ATOM 2235 N N . ALA A 1 293 ? -27.085 -2.297 45.919 1.00 37.97 293 ALA A N 1
ATOM 2236 C CA . ALA A 1 293 ? -27.845 -2.068 44.684 1.00 37.97 293 ALA A CA 1
ATOM 2237 C C . ALA A 1 293 ? -28.728 -0.798 44.680 1.00 37.97 293 ALA A C 1
ATOM 2239 O O . ALA A 1 293 ? -29.180 -0.378 43.620 1.00 37.97 293 ALA A O 1
ATOM 2240 N N . PHE A 1 294 ? -28.972 -0.161 45.835 1.00 30.86 294 PHE A N 1
ATOM 2241 C CA . PHE A 1 294 ? -29.881 0.996 45.938 1.00 30.86 294 PHE A CA 1
ATOM 2242 C C . PHE A 1 294 ? -29.190 2.362 46.108 1.00 30.86 294 PHE A C 1
ATOM 2244 O O . PHE A 1 294 ? -29.871 3.381 46.177 1.00 30.86 294 PHE A O 1
ATOM 2251 N N . ARG A 1 295 ? -27.848 2.409 46.138 1.00 36.00 295 ARG A N 1
ATOM 2252 C CA . ARG A 1 295 ? -27.078 3.673 46.135 1.00 36.00 295 ARG A CA 1
ATOM 2253 C C . ARG A 1 295 ? -26.661 4.149 44.741 1.00 36.00 295 ARG A C 1
ATOM 2255 O O . ARG A 1 295 ? -26.412 5.335 44.576 1.00 36.00 295 ARG A O 1
ATOM 2262 N N . ASP A 1 296 ? -26.716 3.273 43.741 1.00 34.38 296 ASP A N 1
ATOM 2263 C CA . ASP A 1 296 ? -26.411 3.617 42.343 1.00 34.38 296 ASP A CA 1
ATOM 2264 C C . ASP A 1 296 ? -27.661 4.038 41.538 1.00 34.38 296 ASP A C 1
ATOM 2266 O O . ASP A 1 296 ? -27.605 4.252 40.327 1.00 34.38 296 ASP A O 1
ATOM 2270 N N . ALA A 1 297 ? -28.820 4.177 42.197 1.00 30.94 297 ALA A N 1
ATOM 2271 C CA . ALA A 1 297 ? -30.092 4.512 41.550 1.00 30.94 297 ALA A CA 1
ATOM 2272 C C . ALA A 1 297 ? -30.388 6.025 41.450 1.00 30.94 297 ALA A C 1
ATOM 2274 O O . ALA A 1 297 ? -31.385 6.395 40.832 1.00 30.94 297 ALA A O 1
ATOM 2275 N N . THR A 1 298 ? -29.549 6.913 42.000 1.00 30.45 298 THR A N 1
ATOM 2276 C CA . THR A 1 298 ? -29.835 8.366 42.058 1.00 30.45 298 THR A CA 1
ATOM 2277 C C . THR A 1 298 ? -28.816 9.284 41.376 1.00 30.45 298 THR A C 1
ATOM 2279 O O . THR A 1 298 ? -28.823 10.486 41.618 1.00 30.45 298 THR A O 1
ATOM 2282 N N . SER A 1 299 ? -28.004 8.785 40.443 1.00 31.03 299 SER A N 1
ATOM 2283 C CA . SER A 1 299 ? -27.198 9.646 39.557 1.00 31.03 299 SER A CA 1
ATOM 2284 C C . SER A 1 299 ? -27.287 9.224 38.087 1.00 31.03 299 SER A C 1
ATOM 2286 O O . SER A 1 299 ? -26.287 9.037 37.405 1.00 31.03 299 SER A O 1
ATOM 2288 N N . ARG A 1 300 ? -28.510 9.105 37.554 1.00 29.45 300 ARG A N 1
ATOM 2289 C CA . ARG A 1 300 ? -28.729 9.030 36.100 1.00 29.45 300 ARG A CA 1
ATOM 2290 C C . ARG A 1 300 ? -29.055 10.411 35.543 1.00 29.45 300 ARG A C 1
ATOM 2292 O O . ARG A 1 300 ? -30.217 10.778 35.396 1.00 29.45 300 ARG A O 1
ATOM 2299 N N . VAL A 1 301 ? -28.006 11.159 35.212 1.00 28.58 301 VAL A N 1
ATOM 2300 C CA . VAL A 1 301 ? -28.072 12.225 34.207 1.00 28.58 301 VAL A CA 1
ATOM 2301 C C . VAL A 1 301 ? -27.709 11.603 32.855 1.00 28.58 301 VAL A C 1
ATOM 2303 O O . VAL A 1 301 ? -26.617 11.081 32.683 1.00 28.58 301 VAL A O 1
ATOM 2306 N N . ALA A 1 302 ? -28.693 11.636 31.955 1.00 26.75 302 ALA A N 1
ATOM 2307 C CA . ALA A 1 302 ? -28.660 11.541 30.491 1.00 26.75 302 ALA A CA 1
ATOM 2308 C C . ALA A 1 302 ? -27.545 10.715 29.805 1.00 26.75 302 ALA A C 1
ATOM 2310 O O . ALA A 1 302 ? -26.433 11.179 29.569 1.00 26.75 302 ALA A O 1
ATOM 2311 N N . GLU A 1 303 ? -27.937 9.529 29.343 1.00 27.66 303 GLU A N 1
ATOM 2312 C CA . GLU A 1 303 ? -27.188 8.615 28.474 1.00 27.66 303 GLU A CA 1
ATOM 2313 C C . GLU A 1 303 ? -27.367 8.996 26.979 1.00 27.66 303 GLU A C 1
ATOM 2315 O O . GLU A 1 303 ? -28.508 9.181 26.534 1.00 27.66 303 GLU A O 1
ATOM 2320 N N . PRO A 1 304 ? -26.299 9.120 26.163 1.00 25.36 304 PRO A N 1
ATOM 2321 C CA . PRO A 1 304 ? -26.415 9.221 24.708 1.00 25.36 304 PRO A CA 1
ATOM 2322 C C . PRO A 1 304 ? -26.466 7.834 24.027 1.00 25.36 304 PRO A C 1
ATOM 2324 O O . PRO A 1 304 ? -25.718 6.923 24.361 1.00 25.36 304 PRO A O 1
ATOM 2327 N N . THR A 1 305 ? -27.352 7.702 23.027 1.00 27.09 305 THR A N 1
ATOM 2328 C CA . THR A 1 305 ? -27.519 6.547 22.102 1.00 27.09 305 THR A CA 1
ATOM 2329 C C . THR A 1 305 ? -26.211 6.005 21.491 1.00 27.09 305 THR A C 1
ATOM 2331 O O . THR A 1 305 ? -25.289 6.785 21.259 1.00 27.09 305 THR A O 1
ATOM 2334 N N . PRO A 1 306 ? -26.172 4.707 21.118 1.00 27.16 306 PRO A N 1
ATOM 2335 C CA . PRO A 1 306 ? -24.947 3.943 20.933 1.00 27.16 306 PRO A CA 1
ATOM 2336 C C . PRO A 1 306 ? -24.211 4.325 19.649 1.00 27.16 306 PRO A C 1
ATOM 2338 O O . PRO A 1 306 ? -24.774 4.348 18.554 1.00 27.16 306 PRO A O 1
ATOM 2341 N N . VAL A 1 307 ? -22.916 4.564 19.804 1.00 27.48 307 VAL A N 1
ATOM 2342 C CA . VAL A 1 307 ? -21.925 4.434 18.741 1.00 27.48 307 VAL A CA 1
ATOM 2343 C C . VAL A 1 307 ? -21.731 2.936 18.511 1.00 27.48 307 VAL A C 1
ATOM 2345 O O . VAL A 1 307 ? -21.551 2.189 19.472 1.00 27.48 307 VAL A O 1
ATOM 2348 N N . VAL A 1 308 ? -21.768 2.474 17.259 1.00 29.58 308 VAL A N 1
ATOM 2349 C CA . VAL A 1 308 ? -21.302 1.122 16.921 1.00 29.58 308 VAL A CA 1
ATOM 2350 C C . VAL A 1 308 ? -19.795 1.089 17.177 1.00 29.58 308 VAL A C 1
ATOM 2352 O O . VAL A 1 308 ? -18.993 1.484 16.335 1.00 29.58 308 VAL A O 1
ATOM 2355 N N . GLN A 1 309 ? -19.421 0.682 18.388 1.00 27.84 309 GLN A N 1
ATOM 2356 C CA . GLN A 1 309 ? -18.065 0.286 18.729 1.00 27.84 309 GLN A CA 1
ATOM 2357 C C . GLN A 1 309 ? -17.765 -1.011 17.972 1.00 27.84 309 GLN A C 1
ATOM 2359 O O . GLN A 1 309 ? -18.571 -1.945 17.982 1.00 27.84 309 GLN A O 1
ATOM 2364 N N . LEU A 1 310 ? -16.607 -1.072 17.307 1.00 31.44 310 LEU A N 1
ATOM 2365 C CA . LEU A 1 310 ? -16.009 -2.351 16.918 1.00 31.44 310 LEU A CA 1
ATOM 2366 C C . LEU A 1 310 ? -16.050 -3.280 18.140 1.00 31.44 310 LEU A C 1
ATOM 2368 O O . LEU A 1 310 ? -15.812 -2.787 19.246 1.00 31.44 310 LEU A O 1
ATOM 2372 N N . PRO A 1 311 ? -16.372 -4.576 17.975 1.00 26.25 311 PRO A N 1
ATOM 2373 C CA . PRO A 1 311 ? -16.498 -5.473 19.109 1.00 26.25 311 PRO A CA 1
ATOM 2374 C C . PRO A 1 311 ? -15.217 -5.399 19.935 1.00 26.25 311 PRO A C 1
ATOM 2376 O O . PRO A 1 311 ? -14.132 -5.725 19.453 1.00 26.25 311 PRO A O 1
ATOM 2379 N N . THR A 1 312 ? -15.355 -4.942 21.180 1.00 35.34 312 THR A N 1
ATOM 2380 C CA . THR A 1 312 ? -14.356 -5.170 22.216 1.00 35.34 312 THR A CA 1
ATOM 2381 C C . THR A 1 312 ? -14.077 -6.669 22.194 1.00 35.34 312 THR A C 1
ATOM 2383 O O . THR A 1 312 ? -15.045 -7.434 22.305 1.00 35.34 312 THR A O 1
ATOM 2386 N N . PRO A 1 313 ? -12.822 -7.118 22.002 1.00 33.66 313 PRO A N 1
ATOM 2387 C CA . PRO A 1 313 ? -12.516 -8.537 22.050 1.00 33.66 313 PRO A CA 1
ATOM 2388 C C . PRO A 1 313 ? -13.096 -9.081 23.351 1.00 33.66 313 PRO A C 1
ATOM 2390 O O . PRO A 1 313 ? -12.790 -8.594 24.442 1.00 33.66 313 PRO A O 1
ATOM 2393 N N . THR A 1 314 ? -14.044 -10.008 23.219 1.00 32.94 314 THR A N 1
ATOM 2394 C CA . THR A 1 314 ? -14.692 -10.638 24.360 1.00 32.94 314 THR A CA 1
ATOM 2395 C C . THR A 1 314 ? -13.640 -11.529 24.995 1.00 32.94 314 THR A C 1
ATOM 2397 O O . THR A 1 314 ? -13.406 -12.651 24.556 1.00 32.94 314 THR A O 1
ATOM 2400 N N . ALA A 1 315 ? -12.942 -10.977 25.984 1.00 35.94 315 ALA A N 1
ATOM 2401 C CA . ALA A 1 315 ? -12.067 -11.743 26.841 1.00 35.94 315 ALA A CA 1
ATOM 2402 C C . ALA A 1 315 ? -12.926 -12.812 27.528 1.00 35.94 315 ALA A C 1
ATOM 2404 O O . ALA A 1 315 ? -13.824 -12.496 28.309 1.00 35.94 315 ALA A O 1
ATOM 2405 N N . SER A 1 316 ? -12.648 -14.079 27.222 1.00 36.09 316 SER A N 1
ATOM 2406 C CA . SER A 1 316 ? -12.924 -15.168 28.164 1.00 36.09 316 SER A CA 1
ATOM 2407 C C . SER A 1 316 ? -12.210 -14.853 29.490 1.00 36.09 316 SER A C 1
ATOM 2409 O O . SER A 1 316 ? -11.259 -14.067 29.463 1.00 36.09 316 SER A O 1
ATOM 2411 N N . PRO A 1 317 ? -12.646 -15.391 30.645 1.00 36.25 317 PRO A N 1
ATOM 2412 C CA . PRO A 1 317 ? -12.064 -15.058 31.945 1.00 36.25 317 PRO A CA 1
ATOM 2413 C C . PRO A 1 317 ? -10.620 -15.571 32.025 1.00 36.25 317 PRO A C 1
ATOM 2415 O O . PRO A 1 317 ? -10.352 -16.668 32.498 1.00 36.25 317 PRO A O 1
ATOM 2418 N N . GLY A 1 318 ? -9.693 -14.782 31.496 1.00 45.19 318 GLY A N 1
ATOM 2419 C CA . GLY A 1 318 ? -8.266 -14.950 31.667 1.00 45.19 318 GLY A CA 1
ATOM 2420 C C . GLY A 1 318 ? -7.839 -14.357 32.999 1.00 45.19 318 GLY A C 1
ATOM 2421 O O . GLY A 1 318 ? -8.425 -13.381 33.476 1.00 45.19 318 GLY A O 1
ATOM 2422 N N . SER A 1 319 ? -6.811 -14.949 33.597 1.00 59.75 319 SER A N 1
ATOM 2423 C CA . SER A 1 319 ? -6.106 -14.395 34.748 1.00 59.75 319 SER A CA 1
ATOM 2424 C C . SER A 1 319 ? -5.693 -12.951 34.448 1.00 59.75 319 SER A C 1
ATOM 2426 O O . SER A 1 319 ? -4.984 -12.687 33.473 1.00 59.75 319 SER A O 1
ATOM 2428 N N . GLY A 1 320 ? -6.176 -12.016 35.262 1.00 69.56 320 GLY A N 1
ATOM 2429 C CA . GLY A 1 320 ? -5.845 -10.601 35.179 1.00 69.56 320 GLY A CA 1
ATOM 2430 C C . GLY A 1 320 ? -5.278 -10.110 36.499 1.00 69.56 320 GLY A C 1
ATOM 2431 O O . GLY A 1 320 ? -5.730 -10.542 37.557 1.00 69.56 320 GLY A O 1
ATOM 2432 N N . VAL A 1 321 ? -4.307 -9.206 36.433 1.00 77.44 321 VAL A N 1
ATOM 2433 C CA . VAL A 1 321 ? -3.748 -8.517 37.602 1.00 77.44 321 VAL A CA 1
ATOM 2434 C C . VAL A 1 321 ? -3.844 -7.016 37.365 1.00 77.44 321 VAL A C 1
ATOM 2436 O O . VAL A 1 321 ? -3.525 -6.542 36.273 1.00 77.44 321 VAL A O 1
ATOM 2439 N N . SER A 1 322 ? -4.288 -6.293 38.393 1.00 83.62 322 SER A N 1
ATOM 2440 C CA . SER A 1 322 ? -4.306 -4.832 38.438 1.00 83.62 322 SER A CA 1
ATOM 2441 C C . SER A 1 322 ? -3.366 -4.339 39.531 1.00 83.62 322 SER A C 1
ATOM 2443 O O . SER A 1 322 ? -3.366 -4.877 40.638 1.00 83.62 322 SER A O 1
ATOM 2445 N N . VAL A 1 323 ? -2.553 -3.336 39.213 1.00 85.75 323 VAL A N 1
ATOM 2446 C CA . VAL A 1 323 ? -1.519 -2.773 40.090 1.00 85.75 323 VAL A CA 1
ATOM 2447 C C . VAL A 1 323 ? -1.479 -1.258 39.955 1.00 85.75 323 VAL A C 1
ATOM 2449 O O . VAL A 1 323 ? -1.795 -0.706 38.903 1.00 85.75 323 VAL A O 1
ATOM 2452 N N . MET A 1 324 ? -1.048 -0.567 41.006 1.00 84.25 324 MET A N 1
ATOM 2453 C CA . MET A 1 324 ? -0.778 0.867 40.934 1.00 84.25 324 MET A CA 1
ATOM 2454 C C . MET A 1 324 ? 0.623 1.098 40.352 1.00 84.25 324 MET A C 1
ATOM 2456 O O . MET A 1 324 ? 1.596 0.726 41.008 1.00 84.25 324 MET A O 1
ATOM 2460 N N . PRO A 1 325 ? 0.775 1.694 39.151 1.00 85.19 325 PRO A N 1
ATOM 2461 C CA . PRO A 1 325 ? 2.102 1.946 38.606 1.00 85.19 325 PRO A CA 1
ATOM 2462 C C . PRO A 1 325 ? 2.825 3.040 39.407 1.00 85.19 325 PRO A C 1
ATOM 2464 O O . PRO A 1 325 ? 2.272 4.113 39.651 1.00 85.19 325 PRO A O 1
ATOM 2467 N N . GLY A 1 326 ? 4.073 2.768 39.798 1.00 80.75 326 GLY A N 1
ATOM 2468 C CA . GLY A 1 326 ? 4.980 3.749 40.399 1.00 80.75 326 GLY A CA 1
ATOM 2469 C C . GLY A 1 326 ? 5.499 4.794 39.398 1.00 80.75 326 GLY A C 1
ATOM 2470 O O . GLY A 1 326 ? 4.988 4.944 38.288 1.00 80.75 326 GLY A O 1
ATOM 2471 N N . ALA A 1 327 ? 6.556 5.525 39.770 1.00 84.50 327 ALA A N 1
ATOM 2472 C CA . ALA A 1 327 ? 7.133 6.580 38.923 1.00 84.50 327 ALA A CA 1
ATOM 2473 C C . ALA A 1 327 ? 7.714 6.052 37.596 1.00 84.50 327 ALA A C 1
ATOM 2475 O O . ALA A 1 327 ? 7.723 6.761 36.587 1.00 84.50 327 ALA A O 1
ATOM 2476 N N . ARG A 1 328 ? 8.204 4.810 37.598 1.00 88.38 328 ARG A N 1
ATOM 2477 C CA . ARG A 1 328 ? 8.629 4.054 36.419 1.00 88.38 328 ARG A CA 1
ATOM 2478 C C . ARG A 1 328 ? 8.118 2.635 36.589 1.00 88.38 328 ARG A C 1
ATOM 2480 O O . ARG A 1 328 ? 8.396 2.016 37.606 1.00 88.38 328 ARG A O 1
ATOM 2487 N N . PHE A 1 329 ? 7.368 2.138 35.617 1.00 89.62 329 PHE A N 1
ATOM 2488 C CA . PHE A 1 329 ? 6.782 0.807 35.711 1.00 89.62 329 PHE A CA 1
ATOM 2489 C C . PHE A 1 329 ? 7.033 0.009 34.435 1.00 89.62 329 PHE A C 1
ATOM 2491 O O . PHE A 1 329 ? 6.884 0.539 33.335 1.00 89.62 329 PHE A O 1
ATOM 2498 N N . THR A 1 330 ? 7.412 -1.261 34.561 1.00 92.88 330 THR A N 1
ATOM 2499 C CA . THR A 1 330 ? 7.707 -2.115 33.400 1.00 92.88 330 THR A CA 1
ATOM 2500 C C . THR A 1 330 ? 6.783 -3.321 33.352 1.00 92.88 330 THR A C 1
ATOM 2502 O O . THR A 1 330 ? 6.816 -4.169 34.234 1.00 92.88 330 THR A O 1
ATOM 2505 N N . VAL A 1 331 ? 6.007 -3.458 32.282 1.00 92.31 331 VAL A N 1
ATOM 2506 C CA . VAL A 1 331 ? 5.262 -4.682 31.979 1.00 92.31 331 VAL A CA 1
ATOM 2507 C C . VAL A 1 331 ? 6.111 -5.539 31.051 1.00 92.31 331 VAL A C 1
ATOM 2509 O O . VAL A 1 331 ? 6.403 -5.127 29.930 1.00 92.31 331 VAL A O 1
ATOM 2512 N N . THR A 1 332 ? 6.506 -6.728 31.495 1.00 91.88 332 THR A N 1
ATOM 2513 C CA . THR A 1 332 ? 7.270 -7.674 30.671 1.00 91.88 332 THR A CA 1
ATOM 2514 C C . THR A 1 332 ? 6.435 -8.910 30.401 1.00 91.88 332 THR A C 1
ATOM 2516 O O . THR A 1 332 ? 6.075 -9.632 31.326 1.00 91.88 332 THR A O 1
ATOM 2519 N N . VAL A 1 333 ? 6.157 -9.171 29.128 1.00 88.94 333 VAL A N 1
ATOM 2520 C CA . VAL A 1 333 ? 5.536 -10.411 28.670 1.00 88.94 333 VAL A CA 1
ATOM 2521 C C . VAL A 1 333 ? 6.647 -11.381 28.267 1.00 88.94 333 VAL A C 1
ATOM 2523 O O . VAL A 1 333 ? 7.310 -11.193 27.249 1.00 88.94 333 VAL A O 1
ATOM 2526 N N . ALA A 1 334 ? 6.894 -12.384 29.105 1.00 86.25 334 ALA A N 1
ATOM 2527 C CA . ALA A 1 334 ? 7.869 -13.439 28.873 1.00 86.25 334 ALA A CA 1
ATOM 2528 C C . ALA A 1 334 ? 7.192 -14.622 28.168 1.00 86.25 334 ALA A C 1
ATOM 2530 O O . ALA A 1 334 ? 6.363 -15.319 28.764 1.00 86.25 334 ALA A O 1
ATOM 2531 N N . VAL A 1 335 ? 7.559 -14.836 26.906 1.00 83.06 335 VAL A N 1
ATOM 2532 C CA . VAL A 1 335 ? 7.013 -15.887 26.033 1.00 83.06 335 VAL A CA 1
ATOM 2533 C C . VAL A 1 335 ? 8.132 -16.744 25.459 1.00 83.06 335 VAL A C 1
ATOM 2535 O O . VAL A 1 335 ? 9.217 -16.245 25.155 1.00 83.06 335 VAL A O 1
ATOM 2538 N N . SER A 1 336 ? 7.861 -18.041 25.318 1.00 71.12 336 SER A N 1
ATOM 2539 C CA . SER A 1 336 ? 8.767 -19.037 24.731 1.00 71.12 336 SER A CA 1
ATOM 2540 C C . SER A 1 336 ? 8.643 -19.147 23.203 1.00 71.12 336 SER A C 1
ATOM 2542 O O . SER A 1 336 ? 9.540 -19.700 22.568 1.00 71.12 336 SER A O 1
ATOM 2544 N N . GLN A 1 337 ? 7.556 -18.627 22.618 1.00 66.50 337 GLN A N 1
ATOM 2545 C CA . GLN A 1 337 ? 7.256 -18.645 21.182 1.00 66.50 337 GLN A CA 1
ATOM 2546 C C . GLN A 1 337 ? 6.794 -17.265 20.691 1.00 66.50 337 GLN A C 1
ATOM 2548 O O . GLN A 1 337 ? 6.161 -16.516 21.437 1.00 66.50 337 GLN A O 1
ATOM 2553 N N . ASP A 1 338 ? 7.044 -16.961 19.415 1.00 63.66 338 ASP A N 1
ATOM 2554 C CA . ASP A 1 338 ? 6.687 -15.683 18.777 1.00 63.66 338 ASP A CA 1
ATOM 2555 C C . ASP A 1 338 ? 5.234 -15.667 18.262 1.00 63.66 338 ASP A C 1
ATOM 2557 O O . ASP A 1 338 ? 4.945 -15.292 17.124 1.00 63.66 338 ASP A O 1
ATOM 2561 N N . VAL A 1 339 ? 4.296 -16.150 19.083 1.00 66.19 339 VAL A N 1
ATOM 2562 C CA . VAL A 1 339 ? 2.891 -16.340 18.699 1.00 66.19 339 VAL A CA 1
ATOM 2563 C C . VAL A 1 339 ? 1.975 -15.564 19.645 1.00 66.19 339 VAL A C 1
ATOM 2565 O O . VAL A 1 339 ? 1.717 -15.966 20.771 1.00 66.19 339 VAL A O 1
ATOM 2568 N N . GLY A 1 340 ? 1.432 -14.442 19.175 1.00 77.69 340 GLY A N 1
ATOM 2569 C CA . GLY A 1 340 ? 0.449 -13.663 19.932 1.00 77.69 340 GLY A CA 1
ATOM 2570 C C . GLY A 1 340 ? 0.513 -12.172 19.640 1.00 77.69 340 GLY A C 1
ATOM 2571 O O . GLY A 1 340 ? 1.350 -11.695 18.868 1.00 77.69 340 GLY A O 1
ATOM 2572 N N . THR A 1 341 ? -0.387 -11.418 20.263 1.00 81.69 341 THR A N 1
ATOM 2573 C CA . THR A 1 341 ? -0.440 -9.960 20.123 1.00 81.69 341 THR A CA 1
ATOM 2574 C C . THR A 1 341 ? -0.532 -9.297 21.489 1.00 81.69 341 THR A C 1
ATOM 2576 O O . THR A 1 341 ? -1.367 -9.662 22.311 1.00 81.69 341 THR A O 1
ATOM 2579 N N . VAL A 1 342 ? 0.291 -8.275 21.725 1.00 87.06 342 VAL A N 1
ATOM 2580 C CA . VAL A 1 342 ? 0.143 -7.377 22.874 1.00 87.06 342 VAL A CA 1
ATOM 2581 C C . VAL A 1 342 ? -0.698 -6.180 22.447 1.00 87.06 342 VAL A C 1
ATOM 2583 O O . VAL A 1 342 ? -0.283 -5.368 21.628 1.00 87.06 342 VAL A O 1
ATOM 2586 N N . PHE A 1 343 ? -1.895 -6.062 22.992 1.00 84.94 343 PHE A N 1
ATOM 2587 C CA . PHE A 1 343 ? -2.777 -4.919 22.849 1.00 84.94 343 PHE A CA 1
ATOM 2588 C C . PHE A 1 343 ? -2.533 -3.948 23.999 1.00 84.94 343 PHE A C 1
ATOM 2590 O O . PHE A 1 343 ? -2.659 -4.316 25.162 1.00 84.94 343 PHE A O 1
ATOM 2597 N N . VAL A 1 344 ? -2.218 -2.696 23.683 1.00 87.81 344 VAL A N 1
ATOM 2598 C CA . VAL A 1 344 ? -2.008 -1.628 24.663 1.00 87.81 344 VAL A CA 1
ATOM 2599 C C . VAL A 1 344 ? -3.031 -0.530 24.427 1.00 87.81 344 VAL A C 1
ATOM 2601 O O . VAL A 1 344 ? -3.216 -0.090 23.293 1.00 87.81 344 VAL A O 1
ATOM 2604 N N . ARG A 1 345 ? -3.686 -0.066 25.488 1.00 87.62 345 ARG A N 1
ATOM 2605 C CA . ARG A 1 345 ? -4.538 1.129 25.448 1.00 87.62 345 ARG A CA 1
ATOM 2606 C C . ARG A 1 345 ? -4.288 2.014 26.656 1.00 87.62 345 ARG A C 1
ATOM 2608 O O . ARG A 1 345 ? -3.871 1.522 27.706 1.00 87.62 345 ARG A O 1
ATOM 2615 N N . VAL A 1 346 ? -4.600 3.300 26.525 1.00 86.44 346 VAL A N 1
ATOM 2616 C CA . VAL A 1 346 ? -4.616 4.227 27.662 1.00 86.44 346 VAL A CA 1
ATOM 2617 C C . VAL A 1 346 ? -6.047 4.398 28.151 1.00 86.44 346 VAL A C 1
ATOM 2619 O O . VAL A 1 346 ? -6.962 4.627 27.360 1.00 86.44 346 VAL A O 1
ATOM 2622 N N . VAL A 1 347 ? -6.240 4.269 29.461 1.00 86.56 347 VAL A N 1
ATOM 2623 C CA . VAL A 1 347 ? -7.553 4.349 30.109 1.00 86.56 347 VAL A CA 1
ATOM 2624 C C . VAL A 1 347 ? -7.601 5.468 31.140 1.00 86.56 347 VAL A C 1
ATOM 2626 O O . VAL A 1 347 ? -6.594 5.827 31.758 1.00 86.56 347 VAL A O 1
ATOM 2629 N N . ASP A 1 348 ? -8.807 5.992 31.346 1.00 81.81 348 ASP A N 1
ATOM 2630 C CA . ASP A 1 348 ? -9.114 6.907 32.440 1.00 81.81 348 ASP A CA 1
ATOM 2631 C C . ASP A 1 348 ? -9.416 6.066 33.693 1.00 81.81 348 ASP A C 1
ATOM 2633 O O . ASP A 1 348 ? -10.561 5.784 34.039 1.00 81.81 348 ASP A O 1
ATOM 2637 N N . GLY A 1 349 ? -8.348 5.581 34.320 1.00 80.94 349 GLY A N 1
ATOM 2638 C CA . GLY A 1 349 ? -8.362 4.774 35.538 1.00 80.94 349 GLY A CA 1
ATOM 2639 C C . GLY A 1 349 ? -7.090 5.020 36.346 1.00 80.94 349 GLY A C 1
ATOM 2640 O O . GLY A 1 349 ? -6.169 5.667 35.856 1.00 80.94 349 GLY A O 1
ATOM 2641 N N . ALA A 1 350 ? -7.046 4.538 37.589 1.00 81.62 350 ALA A N 1
ATOM 2642 C CA . ALA A 1 350 ? -5.869 4.680 38.450 1.00 81.62 350 ALA A CA 1
ATOM 2643 C C . ALA A 1 350 ? -4.892 3.498 38.319 1.00 81.62 350 ALA A C 1
ATOM 2645 O O . ALA A 1 350 ? -3.689 3.676 38.476 1.00 81.62 350 ALA A O 1
ATOM 2646 N N . GLU A 1 351 ? -5.398 2.308 37.996 1.00 85.81 351 GLU A N 1
ATOM 2647 C CA . GLU A 1 351 ? -4.631 1.061 38.016 1.00 85.81 351 GLU A CA 1
ATOM 2648 C C . GLU A 1 351 ? -4.197 0.619 36.618 1.00 85.81 351 GLU A C 1
ATOM 2650 O O . GLU A 1 351 ? -4.963 0.677 35.654 1.00 85.81 351 GLU A O 1
ATOM 2655 N N . LEU A 1 352 ? -2.960 0.137 36.526 1.00 89.56 352 LEU A N 1
ATOM 2656 C CA . LEU A 1 352 ? -2.462 -0.608 35.383 1.00 89.56 352 LEU A CA 1
ATOM 2657 C C . LEU A 1 352 ? -2.991 -2.029 35.467 1.00 89.56 352 LEU A C 1
ATOM 2659 O O . LEU A 1 352 ? -2.776 -2.699 36.472 1.00 89.56 352 LEU A O 1
ATOM 2663 N N . SER A 1 353 ? -3.652 -2.496 34.410 1.00 88.25 353 SER A N 1
ATOM 2664 C CA . SER A 1 353 ? -4.148 -3.871 34.353 1.00 88.25 353 SER A CA 1
ATOM 2665 C C . SER A 1 353 ? -3.544 -4.628 33.187 1.00 88.25 353 SER A C 1
ATOM 2667 O O . SER A 1 353 ? -3.385 -4.090 32.090 1.00 88.25 353 SER A O 1
ATOM 2669 N N . VAL A 1 354 ? -3.210 -5.893 33.429 1.00 88.94 354 VAL A N 1
ATOM 2670 C CA . VAL A 1 354 ? -2.793 -6.817 32.379 1.00 88.94 354 VAL A CA 1
ATOM 2671 C C . VAL A 1 354 ? -3.641 -8.069 32.441 1.00 88.94 354 VAL A C 1
ATOM 2673 O O . VAL A 1 354 ? -3.811 -8.668 33.501 1.00 88.94 354 VAL A O 1
ATOM 2676 N N . ARG A 1 355 ? -4.184 -8.453 31.288 1.00 84.50 355 ARG A N 1
ATOM 2677 C CA . ARG A 1 355 ? -4.968 -9.674 31.094 1.00 84.50 355 ARG A CA 1
ATOM 2678 C C . ARG A 1 355 ? -4.379 -10.473 29.945 1.00 84.50 355 ARG A C 1
ATOM 2680 O O . ARG A 1 355 ? -3.939 -9.886 28.965 1.00 84.50 355 ARG A O 1
ATOM 2687 N N . ALA A 1 356 ? -4.410 -11.792 30.036 1.00 82.44 356 ALA A N 1
ATOM 2688 C CA . ALA A 1 356 ? -4.030 -12.672 28.937 1.00 82.44 356 ALA A CA 1
ATOM 2689 C C . ALA A 1 356 ? -5.228 -13.517 28.493 1.00 82.44 356 ALA A C 1
ATOM 2691 O O . ALA A 1 356 ? -6.100 -13.838 29.299 1.00 82.44 356 ALA A O 1
ATOM 2692 N N . SER A 1 357 ? -5.292 -13.859 27.210 1.00 71.81 357 SER A N 1
ATOM 2693 C CA . SER A 1 357 ? -6.320 -14.726 26.635 1.00 71.81 357 SER A CA 1
ATOM 2694 C C . SER A 1 357 ? -5.668 -15.984 26.062 1.00 71.81 357 SER A C 1
ATOM 2696 O O . SER A 1 357 ? -5.176 -15.981 24.940 1.00 71.81 357 SER A O 1
ATOM 2698 N N . GLY A 1 358 ? -5.647 -17.053 26.860 1.00 63.81 358 GLY A N 1
ATOM 2699 C CA . GLY A 1 358 ? -5.016 -18.332 26.506 1.00 63.81 358 GLY A CA 1
ATOM 2700 C C . GLY A 1 358 ? -3.730 -18.615 27.289 1.00 63.81 358 GLY A C 1
ATOM 2701 O O . GLY A 1 358 ? -3.108 -17.687 27.805 1.00 63.81 358 GLY A O 1
ATOM 2702 N N . GLY A 1 359 ? -3.387 -19.902 27.403 1.00 62.44 359 GLY A N 1
ATOM 2703 C CA . GLY A 1 359 ? -2.192 -20.408 28.087 1.00 62.44 359 GLY A CA 1
ATOM 2704 C C . GLY A 1 359 ? -2.274 -20.487 29.618 1.00 62.44 359 GLY A C 1
ATOM 2705 O O . GLY A 1 359 ? -3.152 -19.907 30.266 1.00 62.44 359 GLY A O 1
ATOM 2706 N N . ASN A 1 360 ? -1.330 -21.216 30.216 1.00 68.00 360 ASN A N 1
ATOM 2707 C CA . ASN A 1 360 ? -1.075 -21.238 31.655 1.00 68.00 360 ASN A CA 1
ATOM 2708 C C . ASN A 1 360 ? -0.274 -19.995 32.076 1.00 68.00 360 ASN A C 1
ATOM 2710 O O . ASN A 1 360 ? 0.940 -20.041 32.273 1.00 68.00 360 ASN A O 1
ATOM 2714 N N . VAL A 1 361 ? -0.957 -18.857 32.178 1.00 75.31 361 VAL A N 1
ATOM 2715 C CA . VAL A 1 361 ? -0.309 -17.572 32.456 1.00 75.31 361 VAL A CA 1
ATOM 2716 C C . VAL A 1 361 ? -0.109 -17.370 33.955 1.00 75.31 361 VAL A C 1
ATOM 2718 O O . VAL A 1 361 ? -1.072 -17.320 34.719 1.00 75.31 361 VAL A O 1
ATOM 2721 N N . SER A 1 362 ? 1.143 -17.184 34.376 1.00 78.19 362 SER A N 1
ATOM 2722 C CA . SER A 1 362 ? 1.468 -16.712 35.721 1.00 78.19 362 SER A CA 1
ATOM 2723 C C . SER A 1 362 ? 1.825 -15.228 35.701 1.00 78.19 362 SER A C 1
ATOM 2725 O O . SER A 1 362 ? 2.552 -14.739 34.834 1.00 78.19 362 SER A O 1
ATOM 2727 N N . LEU A 1 363 ? 1.252 -14.493 36.652 1.00 80.56 363 LEU A N 1
ATOM 2728 C CA . LEU A 1 363 ? 1.411 -13.052 36.803 1.00 80.56 363 LEU A CA 1
ATOM 2729 C C . LEU A 1 363 ? 2.138 -12.794 38.121 1.00 80.56 363 LEU A C 1
ATOM 2731 O O . LEU A 1 363 ? 1.646 -13.169 39.183 1.00 80.56 363 LEU A O 1
ATOM 2735 N N . GLU A 1 364 ? 3.302 -12.162 38.046 1.00 78.44 364 GLU A N 1
ATOM 2736 C CA . GLU A 1 364 ? 4.128 -11.816 39.200 1.00 78.44 364 GLU A CA 1
ATOM 2737 C C . GLU A 1 364 ? 4.249 -10.292 39.285 1.00 78.44 364 GLU A C 1
ATOM 2739 O O . GLU A 1 364 ? 4.791 -9.644 38.386 1.00 78.44 364 GLU A O 1
ATOM 2744 N N . SER A 1 365 ? 3.693 -9.717 40.353 1.00 81.38 365 SER A N 1
ATOM 2745 C CA . SER A 1 365 ? 3.791 -8.286 40.642 1.00 81.38 365 SER A CA 1
ATOM 2746 C C . SER A 1 365 ? 5.031 -8.017 41.487 1.00 81.38 365 SER A C 1
ATOM 2748 O O . SER A 1 365 ? 5.180 -8.584 42.566 1.00 81.38 365 SER A O 1
ATOM 2750 N N . LEU A 1 366 ? 5.881 -7.117 41.009 1.00 77.81 366 LEU A N 1
ATOM 2751 C CA . LEU A 1 366 ? 7.049 -6.569 41.693 1.00 77.81 366 LEU A CA 1
ATOM 2752 C C . LEU A 1 366 ? 6.823 -5.066 41.939 1.00 77.81 366 LEU A C 1
ATOM 2754 O O . LEU A 1 366 ? 5.885 -4.483 41.395 1.00 77.81 366 LEU A O 1
ATOM 2758 N N . ASP A 1 367 ? 7.695 -4.424 42.717 1.00 74.25 367 ASP A N 1
ATOM 2759 C CA . ASP A 1 367 ? 7.526 -3.013 43.108 1.00 74.25 367 ASP A CA 1
ATOM 2760 C C . ASP A 1 367 ? 7.464 -2.043 41.907 1.00 74.25 367 ASP A C 1
ATOM 2762 O O . ASP A 1 367 ? 6.650 -1.121 41.885 1.00 74.25 367 ASP A O 1
ATOM 2766 N N . GLU A 1 368 ? 8.285 -2.267 40.875 1.00 86.81 368 GLU A N 1
ATOM 2767 C CA . GLU A 1 368 ? 8.353 -1.424 39.664 1.00 86.81 368 GLU A CA 1
ATOM 2768 C C . GLU A 1 368 ? 8.113 -2.211 38.366 1.00 86.81 368 GLU A C 1
ATOM 2770 O O . GLU A 1 368 ? 8.396 -1.736 37.259 1.00 86.81 368 GLU A O 1
ATOM 2775 N N . ALA A 1 369 ? 7.617 -3.444 38.472 1.00 87.62 369 ALA A N 1
ATOM 2776 C CA . ALA A 1 369 ? 7.408 -4.286 37.308 1.00 87.62 369 ALA A CA 1
ATOM 2777 C C . ALA A 1 369 ? 6.256 -5.273 37.477 1.00 87.62 369 ALA A C 1
ATOM 2779 O O . ALA A 1 369 ? 5.953 -5.736 38.570 1.00 87.62 369 ALA A O 1
ATOM 2780 N N . LEU A 1 370 ? 5.658 -5.647 36.353 1.00 87.81 370 LEU A N 1
ATOM 2781 C CA . LEU A 1 370 ? 4.724 -6.755 36.259 1.00 87.81 370 LEU A CA 1
ATOM 2782 C C . LEU A 1 370 ? 5.264 -7.750 35.238 1.00 87.81 370 LEU A C 1
ATOM 2784 O O . LEU A 1 370 ? 5.422 -7.418 34.059 1.00 87.81 370 LEU A O 1
ATOM 2788 N N . LEU A 1 371 ? 5.559 -8.963 35.696 1.00 86.31 371 LEU A N 1
ATOM 2789 C CA . LEU A 1 371 ? 6.043 -10.045 34.853 1.00 86.31 371 LEU A CA 1
ATOM 2790 C C . LEU A 1 371 ? 4.888 -10.988 34.519 1.00 86.31 371 LEU A C 1
ATOM 2792 O O . LEU A 1 371 ? 4.268 -11.581 35.398 1.00 86.31 371 LEU A O 1
ATOM 2796 N N . VAL A 1 372 ? 4.622 -11.136 33.228 1.00 86.81 372 VAL A N 1
ATOM 2797 C CA . VAL A 1 372 ? 3.632 -12.061 32.682 1.00 86.81 372 VAL A CA 1
ATOM 2798 C C . VAL A 1 372 ? 4.388 -13.222 32.060 1.00 86.81 372 VAL A C 1
ATOM 2800 O O . VAL A 1 372 ? 4.999 -13.051 31.009 1.00 86.81 372 VAL A O 1
ATOM 2803 N N . ARG A 1 373 ? 4.385 -14.398 32.690 1.00 83.81 373 ARG A N 1
ATOM 2804 C CA . ARG A 1 373 ? 4.988 -15.604 32.110 1.00 83.81 373 ARG A CA 1
ATOM 2805 C C . ARG A 1 373 ? 3.900 -16.442 31.462 1.00 83.81 373 ARG A C 1
ATOM 2807 O O . ARG A 1 373 ? 2.957 -16.845 32.135 1.00 83.81 373 ARG A O 1
ATOM 2814 N N . ASN A 1 374 ? 4.056 -16.730 30.177 1.00 79.69 374 ASN A N 1
ATOM 2815 C CA . ASN A 1 374 ? 3.227 -17.702 29.476 1.00 79.69 374 ASN A CA 1
ATOM 2816 C C . ASN A 1 374 ? 4.138 -18.794 28.889 1.00 79.69 374 ASN A C 1
ATOM 2818 O O . ASN A 1 374 ? 4.743 -18.574 27.837 1.00 79.69 374 ASN A O 1
ATOM 2822 N N . PRO A 1 375 ? 4.306 -19.938 29.576 1.00 67.81 375 PRO A N 1
ATOM 2823 C CA . PRO A 1 375 ? 5.181 -21.012 29.124 1.00 67.81 375 PRO A CA 1
ATOM 2824 C C . PRO A 1 375 ? 4.666 -21.684 27.844 1.00 67.81 375 PRO A C 1
ATOM 2826 O O . PRO A 1 375 ? 5.489 -22.149 27.054 1.00 67.81 375 PRO A O 1
ATOM 2829 N N . ASP A 1 376 ? 3.347 -21.680 27.622 1.00 65.38 376 ASP A N 1
ATOM 2830 C CA . ASP A 1 376 ? 2.694 -22.302 26.462 1.00 65.38 376 ASP A CA 1
ATOM 2831 C C . ASP A 1 376 ? 2.840 -21.456 25.184 1.00 65.38 376 ASP A C 1
ATOM 2833 O O . ASP A 1 376 ? 2.745 -21.975 24.075 1.00 65.38 376 ASP A O 1
ATOM 2837 N N . GLY A 1 377 ? 3.161 -20.165 25.336 1.00 61.09 377 GLY A N 1
ATOM 2838 C CA . GLY A 1 377 ? 3.545 -19.282 24.236 1.00 61.09 377 GLY A CA 1
ATOM 2839 C C . GLY A 1 377 ? 2.412 -18.892 23.287 1.00 61.09 377 GLY A C 1
ATOM 2840 O O . GLY A 1 377 ? 2.689 -18.216 22.303 1.00 61.09 377 GLY A O 1
ATOM 2841 N N . ASP A 1 378 ? 1.164 -19.272 23.570 1.00 65.81 378 ASP A N 1
ATOM 2842 C CA . ASP A 1 378 ? -0.016 -18.902 22.799 1.00 65.81 378 ASP A CA 1
ATOM 2843 C C . ASP A 1 378 ? -0.941 -17.963 23.593 1.00 65.81 378 ASP A C 1
ATOM 2845 O O . ASP A 1 378 ? -1.358 -18.239 24.719 1.00 65.81 378 ASP A O 1
ATOM 2849 N N . GLY A 1 379 ? -1.271 -16.806 23.015 1.00 74.12 379 GLY A N 1
ATOM 2850 C CA . GLY A 1 379 ? -2.310 -15.936 23.568 1.00 74.12 379 GLY A CA 1
ATOM 2851 C C . GLY A 1 379 ? -2.154 -14.458 23.242 1.00 74.12 379 GLY A C 1
ATOM 2852 O O . GLY A 1 379 ? -1.074 -13.974 22.905 1.00 74.12 379 GLY A O 1
ATOM 2853 N N . ASP A 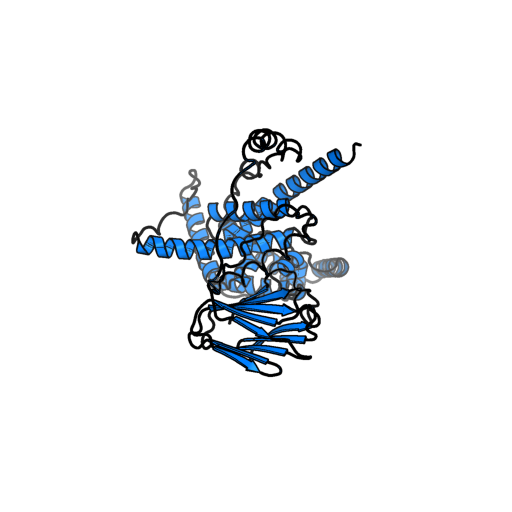1 380 ? -3.261 -13.727 23.365 1.00 82.75 380 ASP A N 1
ATOM 2854 C CA . ASP A 1 380 ? -3.245 -12.268 23.275 1.00 82.75 380 ASP A CA 1
ATOM 2855 C C . ASP A 1 380 ? -3.189 -11.640 24.669 1.00 82.75 380 ASP A C 1
ATOM 2857 O O . ASP A 1 380 ? -3.899 -12.069 25.585 1.00 82.75 380 ASP A O 1
ATOM 2861 N N . TYR A 1 381 ? -2.379 -10.593 24.810 1.00 87.00 381 TYR A N 1
ATOM 2862 C CA . TYR A 1 381 ? -2.158 -9.858 26.052 1.00 87.00 381 TYR A CA 1
ATOM 2863 C C . TYR A 1 381 ? -2.780 -8.476 25.947 1.00 87.00 381 TYR A C 1
ATOM 2865 O O . TYR A 1 381 ? -2.562 -7.764 24.980 1.00 87.00 381 TYR A O 1
ATOM 2873 N N . PHE A 1 382 ? -3.526 -8.069 26.957 1.00 88.31 382 PHE A N 1
ATOM 2874 C CA . PHE A 1 382 ? -4.256 -6.814 27.010 1.00 88.31 382 PHE A CA 1
ATOM 2875 C C . PHE A 1 382 ? -3.708 -5.989 28.165 1.00 88.31 382 PHE A C 1
ATOM 2877 O O . PHE A 1 382 ? -3.918 -6.344 29.322 1.00 88.31 382 PHE A O 1
ATOM 2884 N N . VAL A 1 383 ? -2.998 -4.910 27.848 1.00 90.44 383 VAL A N 1
ATOM 2885 C CA . VAL A 1 383 ? -2.368 -3.988 28.794 1.00 90.44 383 VAL A CA 1
ATOM 2886 C C . VAL A 1 383 ? -3.127 -2.664 28.778 1.00 90.44 383 VAL A C 1
ATOM 2888 O O . VAL A 1 383 ? -3.176 -1.964 27.766 1.00 90.44 383 VAL A O 1
ATOM 2891 N N . GLU A 1 384 ? -3.718 -2.305 29.909 1.00 90.69 384 GLU A N 1
ATOM 2892 C CA . GLU A 1 384 ? -4.404 -1.031 30.099 1.00 90.69 384 GLU A CA 1
ATOM 2893 C C . GLU A 1 384 ? -3.549 -0.145 30.996 1.00 90.69 384 GLU A C 1
ATOM 2895 O O . GLU A 1 384 ? -3.249 -0.510 32.132 1.00 90.69 384 GLU A O 1
ATOM 2900 N N . ILE A 1 385 ? -3.135 1.007 30.471 1.00 90.94 385 ILE A N 1
ATOM 2901 C CA . ILE A 1 385 ? -2.220 1.925 31.148 1.00 90.94 385 ILE A CA 1
ATOM 2902 C C . ILE A 1 385 ? -3.003 3.164 31.606 1.00 90.94 385 ILE A C 1
ATOM 2904 O O . ILE A 1 385 ? -3.621 3.829 30.770 1.00 90.94 385 ILE A O 1
ATOM 2908 N N . PRO A 1 386 ? -2.975 3.515 32.902 1.00 88.44 386 PRO A N 1
ATOM 2909 C CA . PRO A 1 386 ? -3.521 4.763 33.413 1.00 88.44 386 PRO A CA 1
ATOM 2910 C C . PRO A 1 386 ? -2.924 5.961 32.696 1.00 88.44 386 PRO A C 1
ATOM 2912 O O . PRO A 1 386 ? -1.703 6.092 32.608 1.00 88.44 386 PRO A O 1
ATOM 2915 N N . ARG A 1 387 ? -3.768 6.899 32.262 1.00 84.62 387 ARG A N 1
ATOM 2916 C CA . ARG A 1 387 ? -3.290 8.182 31.720 1.00 84.62 387 ARG A CA 1
ATOM 2917 C C . ARG A 1 387 ? -2.425 8.955 32.724 1.00 84.62 387 ARG A C 1
ATOM 2919 O O . ARG A 1 387 ? -1.551 9.719 32.330 1.00 84.62 387 ARG A O 1
ATOM 2926 N N . THR A 1 388 ? -2.668 8.741 34.015 1.00 84.31 388 THR A N 1
ATOM 2927 C CA . THR A 1 388 ? -1.933 9.344 35.132 1.00 84.31 388 THR A CA 1
ATOM 2928 C C . THR A 1 388 ? -0.574 8.697 35.397 1.00 84.31 388 THR A C 1
ATOM 2930 O O . THR A 1 388 ? 0.209 9.263 36.156 1.00 84.31 388 THR A O 1
ATOM 2933 N N . ALA A 1 389 ? -0.270 7.538 34.799 1.00 86.25 389 ALA A N 1
ATOM 2934 C CA . ALA A 1 389 ? 1.008 6.872 35.003 1.00 86.25 389 ALA A CA 1
ATOM 2935 C C . ALA A 1 389 ? 2.144 7.723 34.394 1.00 86.25 389 ALA A C 1
ATOM 2937 O O . ALA A 1 389 ? 2.100 8.019 33.194 1.00 86.25 389 ALA A O 1
ATOM 2938 N N . PRO A 1 390 ? 3.176 8.107 35.174 1.00 85.25 390 PRO A N 1
ATOM 2939 C CA . PRO A 1 390 ? 4.235 8.982 34.673 1.00 85.25 390 PRO A CA 1
ATOM 2940 C C . PRO A 1 390 ? 5.008 8.340 33.523 1.00 85.25 390 PRO A C 1
ATOM 2942 O O . PRO A 1 390 ? 5.278 8.987 32.509 1.00 85.25 390 PRO A O 1
ATOM 2945 N N . ARG A 1 391 ? 5.341 7.051 33.674 1.00 91.31 391 ARG A N 1
ATOM 2946 C CA . ARG A 1 391 ? 6.111 6.291 32.693 1.00 91.31 391 ARG A CA 1
ATOM 2947 C C . ARG A 1 391 ? 5.876 4.788 32.820 1.00 91.31 391 ARG A C 1
ATOM 2949 O O . ARG A 1 391 ? 6.206 4.195 33.846 1.00 91.31 391 ARG A O 1
ATOM 2956 N N . VAL A 1 392 ? 5.389 4.173 31.746 1.00 91.31 392 VAL A N 1
ATOM 2957 C CA . VAL A 1 392 ? 5.187 2.725 31.629 1.00 91.31 392 VAL A CA 1
ATOM 2958 C C . VAL A 1 392 ? 5.872 2.193 30.377 1.00 91.31 392 VAL A C 1
ATOM 2960 O O . VAL A 1 392 ? 5.617 2.661 29.269 1.00 91.31 392 VAL A O 1
ATOM 2963 N N . GLU A 1 393 ? 6.730 1.194 30.541 1.00 93.06 393 GLU A N 1
ATOM 2964 C CA . GLU A 1 393 ? 7.359 0.469 29.438 1.00 93.06 393 GLU A CA 1
ATOM 2965 C C . GLU A 1 393 ? 6.710 -0.907 29.282 1.00 93.06 393 GLU A C 1
ATOM 2967 O O . GLU A 1 393 ? 6.618 -1.658 30.248 1.00 93.06 393 GLU A O 1
ATOM 2972 N N . VAL A 1 394 ? 6.277 -1.254 28.070 1.00 91.31 394 VAL A N 1
ATOM 2973 C CA . VAL A 1 394 ? 5.767 -2.594 27.751 1.00 91.31 394 VAL A CA 1
ATOM 2974 C C . VAL A 1 394 ? 6.785 -3.314 26.879 1.00 91.31 394 VAL A C 1
ATOM 2976 O O . VAL A 1 394 ? 7.219 -2.801 25.840 1.00 91.31 394 VAL A O 1
ATOM 2979 N N . ARG A 1 395 ? 7.172 -4.511 27.308 1.00 91.19 395 ARG A N 1
ATOM 2980 C CA . ARG A 1 395 ? 8.222 -5.329 26.702 1.00 91.19 395 ARG A CA 1
ATOM 2981 C C . ARG A 1 395 ? 7.711 -6.735 26.428 1.00 91.19 395 ARG A C 1
ATOM 2983 O O . ARG A 1 395 ? 6.881 -7.257 27.169 1.00 91.19 395 ARG A O 1
ATOM 2990 N N . VAL A 1 396 ? 8.260 -7.346 25.389 1.00 88.75 396 VAL A N 1
ATOM 2991 C CA . VAL A 1 396 ? 8.177 -8.783 25.127 1.00 88.75 396 VAL A CA 1
ATOM 2992 C C . VAL A 1 396 ? 9.589 -9.324 25.233 1.00 88.75 396 VAL A C 1
ATOM 2994 O O . VAL A 1 396 ? 10.475 -8.879 24.500 1.00 88.75 396 VAL A O 1
ATOM 2997 N N . ASN A 1 397 ? 9.819 -10.253 26.158 1.00 86.06 397 ASN A N 1
ATOM 2998 C CA . ASN A 1 397 ? 11.160 -10.713 26.508 1.00 86.06 397 ASN A CA 1
ATOM 2999 C C . ASN A 1 397 ? 12.095 -9.507 26.777 1.00 86.06 397 ASN A C 1
ATOM 3001 O O . ASN A 1 397 ? 11.794 -8.666 27.624 1.00 86.06 397 ASN A O 1
ATOM 3005 N N . ALA A 1 398 ? 13.212 -9.386 26.052 1.00 82.62 398 ALA A N 1
ATOM 3006 C CA . ALA A 1 398 ? 14.131 -8.245 26.159 1.00 82.62 398 ALA A CA 1
ATOM 3007 C C . ALA A 1 398 ? 13.761 -7.053 25.248 1.00 82.62 398 ALA A C 1
ATOM 3009 O O . ALA A 1 398 ? 14.357 -5.976 25.352 1.00 82.62 398 ALA A O 1
ATOM 3010 N N . THR A 1 399 ? 12.790 -7.228 24.350 1.00 81.94 399 THR A N 1
ATOM 3011 C CA . THR A 1 399 ? 12.444 -6.269 23.298 1.00 81.94 399 THR A CA 1
ATOM 3012 C C . THR A 1 399 ? 11.383 -5.290 23.789 1.00 81.94 399 THR A C 1
ATOM 3014 O O . THR A 1 399 ? 10.273 -5.671 24.161 1.00 81.94 399 THR A O 1
ATOM 3017 N N . ARG A 1 400 ? 11.699 -3.992 23.756 1.00 86.75 400 ARG A N 1
ATOM 3018 C CA . ARG A 1 400 ? 10.736 -2.931 24.073 1.00 86.75 400 ARG A CA 1
ATOM 3019 C C . ARG A 1 400 ? 9.732 -2.764 22.933 1.00 86.75 400 ARG A C 1
ATOM 3021 O O . ARG A 1 400 ? 10.132 -2.406 21.827 1.00 86.75 400 ARG A O 1
ATOM 3028 N N . LEU A 1 401 ? 8.445 -2.946 23.224 1.00 84.38 401 LEU A N 1
ATOM 3029 C CA . LEU A 1 401 ? 7.359 -2.718 22.267 1.00 84.38 401 LEU A CA 1
ATOM 3030 C C . LEU A 1 401 ? 6.917 -1.257 22.253 1.00 84.38 401 LEU A C 1
ATOM 3032 O O . LEU A 1 401 ? 6.828 -0.638 21.195 1.00 84.38 401 LEU A O 1
ATOM 3036 N N . VAL A 1 402 ? 6.645 -0.704 23.435 1.00 86.62 402 VAL A N 1
ATOM 3037 C CA . VAL A 1 402 ? 6.143 0.662 23.577 1.00 86.62 402 VAL A CA 1
ATOM 3038 C C . VAL A 1 402 ? 6.607 1.277 24.890 1.00 86.62 402 VAL A C 1
ATOM 3040 O O . VAL A 1 402 ? 6.729 0.601 25.910 1.00 86.62 402 VAL A O 1
ATOM 3043 N N . LEU A 1 403 ? 6.879 2.579 24.843 1.00 88.25 403 LEU A N 1
ATOM 3044 C CA . LEU A 1 403 ? 7.104 3.421 26.008 1.00 88.25 403 LEU A CA 1
ATOM 3045 C C . LEU A 1 403 ? 5.980 4.452 26.060 1.00 88.25 403 LEU A C 1
ATOM 3047 O O . LEU A 1 403 ? 5.818 5.213 25.108 1.00 88.25 403 LEU A O 1
ATOM 3051 N N . VAL A 1 404 ? 5.227 4.471 27.153 1.00 84.12 404 VAL A N 1
ATOM 3052 C CA . VAL A 1 404 ? 4.147 5.427 27.402 1.00 84.12 404 VAL A CA 1
ATOM 3053 C C . VAL A 1 404 ? 4.580 6.370 28.518 1.00 84.12 404 VAL A C 1
ATOM 3055 O O . VAL A 1 404 ? 4.847 5.926 29.630 1.00 84.12 404 VAL A O 1
ATOM 3058 N N . GLU A 1 405 ? 4.647 7.665 28.236 1.00 85.44 405 GLU A N 1
ATOM 3059 C CA . GLU A 1 405 ? 4.929 8.724 29.208 1.00 85.44 405 GLU A CA 1
ATOM 3060 C C . GLU A 1 405 ? 3.725 9.666 29.266 1.00 85.44 405 GLU A C 1
ATOM 3062 O O . GLU A 1 405 ? 3.306 10.198 28.239 1.00 85.44 405 GLU A O 1
ATOM 3067 N N . HIS A 1 406 ? 3.135 9.846 30.451 1.00 84.06 406 HIS A N 1
ATOM 3068 C CA . HIS A 1 406 ? 1.947 10.692 30.661 1.00 84.06 406 HIS A CA 1
ATOM 3069 C C . HIS A 1 406 ? 0.798 10.415 29.664 1.00 84.06 406 HIS A C 1
ATOM 3071 O O . HIS A 1 406 ? 0.154 11.329 29.147 1.00 84.06 406 HIS A O 1
ATOM 3077 N N . GLY A 1 407 ? 0.564 9.136 29.346 1.00 71.38 407 GLY A N 1
ATOM 3078 C CA . GLY A 1 407 ? -0.463 8.708 28.389 1.00 71.38 407 GLY A CA 1
ATOM 3079 C C . GLY A 1 407 ? -0.112 8.896 26.903 1.00 71.38 407 GLY A C 1
ATOM 3080 O O . GLY A 1 407 ? -0.994 8.751 26.056 1.00 71.38 407 GLY A O 1
ATOM 3081 N N . VAL A 1 408 ? 1.148 9.195 26.568 1.00 74.25 408 VAL A N 1
ATOM 3082 C CA . VAL A 1 408 ? 1.635 9.421 25.194 1.00 74.25 408 VAL A CA 1
ATOM 3083 C C . VAL A 1 408 ? 2.765 8.447 24.850 1.00 74.25 408 VAL A C 1
ATOM 3085 O O . VAL A 1 408 ? 3.641 8.196 25.671 1.00 74.25 408 VAL A O 1
ATOM 3088 N N . ILE A 1 409 ? 2.787 7.904 23.628 1.00 73.38 409 ILE A N 1
ATOM 3089 C CA . ILE A 1 409 ? 3.882 7.051 23.145 1.00 73.38 409 ILE A CA 1
ATOM 3090 C C . ILE A 1 409 ? 5.132 7.896 22.876 1.00 73.38 409 ILE A C 1
ATOM 3092 O O . ILE A 1 409 ? 5.131 8.759 21.994 1.00 73.38 409 ILE A O 1
ATOM 3096 N N . ALA A 1 410 ? 6.233 7.592 23.559 1.00 61.25 410 ALA A N 1
ATOM 3097 C CA . ALA A 1 410 ? 7.528 8.238 23.363 1.00 61.25 410 ALA A CA 1
ATOM 3098 C C . ALA A 1 410 ? 8.452 7.418 22.431 1.00 61.25 410 ALA A C 1
ATOM 3100 O O . ALA A 1 410 ? 8.474 6.186 22.512 1.00 61.25 410 ALA A O 1
ATOM 3101 N N . PRO A 1 411 ? 9.254 8.061 21.553 1.00 44.47 411 PRO A N 1
ATOM 3102 C CA . PRO A 1 411 ? 9.357 9.507 21.312 1.00 44.47 411 PRO A CA 1
ATOM 3103 C C . PRO A 1 411 ? 8.372 10.026 20.246 1.00 44.47 411 PRO A C 1
ATOM 3105 O O . PRO A 1 411 ? 8.438 11.190 19.872 1.00 44.47 411 PRO A O 1
ATOM 3108 N N . ALA A 1 412 ? 7.488 9.169 19.724 1.00 46.78 412 ALA A N 1
ATOM 3109 C CA . ALA A 1 412 ? 6.625 9.485 18.585 1.00 46.78 412 ALA A CA 1
ATOM 3110 C C . ALA A 1 412 ? 5.577 10.583 18.866 1.00 46.78 412 ALA A C 1
ATOM 3112 O O . ALA A 1 412 ? 4.995 11.111 17.923 1.00 46.78 412 ALA A O 1
ATOM 3113 N N . GLY A 1 413 ? 5.320 10.922 20.135 1.00 46.53 413 GLY A N 1
ATOM 3114 C CA . GLY A 1 413 ? 4.360 11.960 20.526 1.00 46.53 413 GLY A CA 1
ATOM 3115 C C . GLY A 1 413 ? 2.902 11.585 20.242 1.00 46.53 413 GLY A C 1
ATOM 3116 O O . GLY A 1 413 ? 2.031 12.450 20.236 1.00 46.53 413 GLY A O 1
ATOM 3117 N N . ILE A 1 414 ? 2.627 10.304 19.983 1.00 58.16 414 ILE A N 1
ATOM 3118 C CA . ILE A 1 414 ? 1.297 9.810 19.621 1.00 58.16 414 ILE A CA 1
ATOM 3119 C C . ILE A 1 414 ? 0.525 9.527 20.908 1.00 58.16 414 ILE A C 1
ATOM 3121 O O . ILE A 1 414 ? 0.902 8.639 21.673 1.00 58.16 414 ILE A O 1
ATOM 3125 N N . ALA A 1 415 ? -0.558 10.262 21.152 1.00 58.88 415 ALA A N 1
ATOM 3126 C CA . ALA A 1 415 ? -1.499 9.900 22.205 1.00 58.88 415 ALA A CA 1
ATOM 3127 C C . ALA A 1 415 ? -2.176 8.578 21.824 1.00 58.88 415 ALA A C 1
ATOM 3129 O O . ALA A 1 415 ? -2.748 8.467 20.738 1.00 58.88 415 ALA A O 1
ATOM 3130 N N . LEU A 1 416 ? -2.109 7.583 22.708 1.00 60.31 416 LEU A N 1
ATOM 3131 C CA . LEU A 1 416 ? -2.964 6.407 22.583 1.00 60.31 416 LEU A CA 1
ATOM 3132 C C . LEU A 1 416 ? -4.403 6.900 22.778 1.00 60.31 416 LEU A C 1
ATOM 3134 O O . LEU A 1 416 ? -4.736 7.465 23.825 1.00 60.31 416 LEU A O 1
ATOM 3138 N N . ASP A 1 417 ? -5.229 6.762 21.742 1.00 57.44 417 ASP A N 1
ATOM 3139 C CA . ASP A 1 417 ? -6.663 6.998 21.863 1.00 57.44 417 ASP A CA 1
ATOM 3140 C C . ASP A 1 417 ? -7.283 5.970 22.836 1.00 57.44 417 ASP A C 1
ATOM 3142 O O . ASP A 1 417 ? -6.603 5.116 23.408 1.00 57.44 417 ASP A O 1
ATOM 3146 N N . THR A 1 418 ? -8.592 6.042 23.074 1.00 58.56 418 THR A N 1
ATOM 3147 C CA . THR A 1 418 ? -9.290 5.049 23.913 1.00 58.56 418 THR A CA 1
ATOM 3148 C C . THR A 1 418 ? -9.361 3.649 23.272 1.00 58.56 418 THR A C 1
ATOM 3150 O O . THR A 1 418 ? -9.964 2.736 23.845 1.00 58.56 418 THR A O 1
ATOM 3153 N N . GLY A 1 419 ? -8.771 3.462 22.086 1.00 69.62 419 GLY A N 1
ATOM 3154 C CA . GLY A 1 419 ? -8.704 2.210 21.349 1.00 69.62 419 GLY A CA 1
ATOM 3155 C C . GLY A 1 419 ? -7.501 1.343 21.720 1.00 69.62 419 GLY A C 1
ATOM 3156 O O . GLY A 1 419 ? -6.548 1.760 22.374 1.00 69.62 419 GLY A O 1
ATOM 3157 N N . TRP A 1 420 ? -7.556 0.080 21.296 1.00 78.69 420 TRP A N 1
ATOM 3158 C CA . TRP A 1 420 ? -6.444 -0.856 21.442 1.00 78.69 420 TRP A CA 1
ATOM 3159 C C . TRP A 1 420 ? -5.422 -0.658 20.322 1.00 78.69 420 TRP A C 1
ATOM 3161 O O . TRP A 1 420 ? -5.759 -0.777 19.145 1.00 78.69 420 TRP A O 1
ATOM 3171 N N . THR A 1 421 ? -4.162 -0.447 20.687 1.00 80.12 421 THR A N 1
ATOM 3172 C CA . THR A 1 421 ? -3.021 -0.499 19.768 1.00 80.12 421 THR A CA 1
ATOM 3173 C C . THR A 1 421 ? -2.365 -1.867 19.859 1.00 80.12 421 THR A C 1
ATOM 3175 O O . THR A 1 421 ? -1.951 -2.293 20.932 1.00 80.12 421 THR A O 1
ATOM 3178 N N . SER A 1 422 ? -2.292 -2.582 18.740 1.00 83.56 422 SER A N 1
ATOM 3179 C CA . SER A 1 422 ? -1.769 -3.948 18.682 1.00 83.56 422 SER A CA 1
ATOM 3180 C C . SER A 1 422 ? -0.286 -3.987 18.314 1.00 83.56 422 SER A C 1
ATOM 3182 O O . SER A 1 422 ? 0.115 -3.408 17.303 1.00 83.56 422 SER A O 1
ATOM 3184 N N . TYR A 1 423 ? 0.490 -4.767 19.055 1.00 83.00 423 TYR A N 1
ATOM 3185 C CA . TYR A 1 423 ? 1.901 -5.048 18.823 1.00 83.00 423 TYR A CA 1
ATOM 3186 C C . TYR A 1 423 ? 2.077 -6.566 18.665 1.00 83.00 423 TYR A C 1
ATOM 3188 O O . TYR A 1 423 ? 1.945 -7.291 19.652 1.00 83.00 423 TYR A O 1
ATOM 3196 N N . PRO A 1 424 ? 2.321 -7.083 17.447 1.00 80.62 424 PRO A N 1
ATOM 3197 C CA . PRO A 1 424 ? 2.542 -8.513 17.258 1.00 80.62 424 PRO A CA 1
ATOM 3198 C C . PRO A 1 424 ? 3.850 -8.939 17.935 1.00 80.62 424 PRO A C 1
ATOM 3200 O O . PRO A 1 424 ? 4.867 -8.254 17.794 1.00 80.62 424 PRO A O 1
ATOM 3203 N N . ILE A 1 425 ? 3.809 -10.066 18.642 1.00 78.81 425 ILE A N 1
ATOM 3204 C CA . ILE A 1 425 ? 4.991 -10.753 19.175 1.00 78.81 425 ILE A CA 1
ATOM 3205 C C . ILE A 1 425 ? 5.761 -11.314 17.966 1.00 78.81 425 ILE A C 1
ATOM 3207 O O . ILE A 1 425 ? 5.141 -11.825 17.033 1.00 78.81 425 ILE A O 1
ATOM 3211 N N . ARG A 1 426 ? 7.079 -11.101 17.917 1.00 64.62 426 ARG A N 1
ATOM 3212 C CA . ARG A 1 426 ? 7.949 -11.424 16.778 1.00 64.62 426 ARG A CA 1
ATOM 3213 C C . ARG A 1 426 ? 9.222 -12.100 17.216 1.00 64.62 426 ARG A C 1
ATOM 3215 O O . ARG A 1 426 ? 9.751 -11.625 18.248 1.00 64.62 426 ARG A O 1
#

pLDDT: mean 71.08, std 21.47, range [25.36, 96.56]